Protein 6PIR (pdb70)

Foldseek 3Di:
DVVCVLLLVLLLQLLVQLLVLLVDDPVVVVVLLVVLPDADDLVLLVQAPPSVLDDPVRSVSNVSSSRSSLSVSVVVDPPDDPVVVVSSVVSNCCCRNPPNHQLNPPADSVCRSVSSSVSSVVVSVVSVVVVD/DVVCVLLLVLLLQLLVQLLVLLVDDPVVVVVLLVVLDDDQDLVPLPLCVLAAPSVLDDPVRSVSNSSSSSSSLSVSVVVQPPHDPVVVVSSVVSSCCCRNPPNHQLRPPADSVCRSVSSSVSSVVVSVVSVVCPVVD/DVVCVLLLVLLLQLLVQLLVLLVDDPVVVVVLLVVLDDPPVLCVLAAVSVLDDPVRSVSNVSSSVSSLSVSVVVQPPHDPVRVVSSVVSNCCCRNVPNHQLRPPADSVRRSVSSSVSSVVSSVVSVVCPVVD

Secondary structure (DSSP, 8-state):
-GGGHHHHHHHHHHHHHHHHHTTS-HHHHHHHHHHH--------GGG-TTGGGS-HHHHHHHHHHHHHHHHHHHTTS-S--HHHHHHHHHHHHHIIIIIHHHHTTT--TT-HHHHHHHHHHHHHHHHHHHH-/-GGGHHHHHHHHHHHHHHHHHHTS-HHHHHHHHHHH--SSSTTS---GGGSTTGGGS-HHHHHHHHHHHHHHHHHHHTTS-S--HHHHHHHHHHHHIIIIIIHHHHTTT--TT-HHHHHHHHHHHHHHHHHHHGGG-/-GGGHHHHHHHHHHHHHHHHHHTS-HHHHHHHHHHH-----GGGGSTTGGGS-HHHHHHHHHHHHHHHHHHHTTS-S--HHHHHHHHHHHHIIIIIIHHHHTTT--TT-HHHHHHHHHHHHHHHHHHHGGG-

GO terms:
  GO:0005576 extracellular region (C, EXP)

Organism: Legionella pneumophila subsp. pneumophila (strain Philadelphia 1 / ATCC 33152 / DSM 7513) (NCBI:txid272624)

Radius of gyration: 23.27 Å; Cα contacts (8 Å, |Δi|>4): 433; chains: 3; bounding box: 74×50×56 Å

Nearest PDB structures (foldseek):
  6pir-assembly1_A  TM=1.008E+00  e=4.684E-18  Legionella pneumophila subsp. pneumophila str. Philadelphia 1
  6pir-assembly5_B-2  TM=9.959E-01  e=3.641E-16  Legionella pneumophila subsp. pneumophila str. Philadelphia 1
  6pir-assembly5_C  TM=9.993E-01  e=2.385E-15  Legionella pneumophila subsp. pneumophila str. Philadelphia 1
  6pir-assembly5_C  TM=1.008E+00  e=7.269E-17  Legionella pneumophila subsp. pneumophila str. Philadelphia 1
  6pir-assembly5_B-2  TM=9.997E-01  e=1.844E-16  Legionella pneumophila subsp. pneumophila str. Philadelphia 1

Structure (mmCIF, N/CA/C/O backbone):
data_6PIR
#
_entry.id   6PIR
#
_cell.length_a   199.550
_cell.length_b   42.050
_cell.length_c   46.270
_cell.angle_alpha   90.00
_cell.angle_beta   90.66
_cell.angle_gamma   90.00
#
_symmetry.space_group_name_H-M   'C 1 2 1'
#
loop_
_entity.id
_entity.type
_entity.pdbx_description
1 polymer MavE
2 non-polymer 'CITRIC ACID'
3 water water
#
loop_
_atom_site.group_PDB
_atom_site.id
_atom_site.type_symbol
_atom_site.label_atom_id
_atom_site.label_alt_id
_atom_site.label_comp_id
_atom_site.label_asym_id
_atom_site.label_entity_id
_atom_site.label_seq_id
_atom_site.pdbx_PDB_ins_code
_atom_site.Cartn_x
_atom_site.Cartn_y
_atom_site.Cartn_z
_atom_site.occupancy
_atom_site.B_iso_or_equiv
_atom_site.auth_seq_id
_atom_site.auth_comp_id
_atom_site.auth_asym_id
_atom_site.auth_atom_id
_atom_site.pdbx_PDB_model_num
ATOM 1 N N . SER A 1 1 ? -11.187 24.011 48.441 1.00 54.39 36 SER A N 1
ATOM 2 C CA . SER A 1 1 ? -11.349 22.794 47.674 1.00 53.29 36 SER A CA 1
ATOM 3 C C . SER A 1 1 ? -11.126 23.171 46.228 1.00 56.33 36 SER A C 1
ATOM 4 O O . SER A 1 1 ? -10.386 22.513 45.515 1.00 56.81 36 SER A O 1
ATOM 7 N N . ASN A 1 2 ? -11.770 24.250 45.780 1.00 62.02 37 ASN A N 1
ATOM 8 C CA . ASN A 1 2 ? -11.471 24.715 44.427 1.00 51.31 37 ASN A CA 1
ATOM 9 C C . ASN A 1 2 ? -10.091 25.356 44.338 1.00 58.44 37 ASN A C 1
ATOM 10 O O . ASN A 1 2 ? -9.540 25.440 43.235 1.00 49.82 37 ASN A O 1
ATOM 15 N N . ALA A 1 3 ? -9.495 25.767 45.463 1.00 52.13 38 ALA A N 1
ATOM 16 C CA . ALA A 1 3 ? -8.107 26.222 45.427 1.00 53.00 38 ALA A CA 1
ATOM 17 C C . ALA A 1 3 ? -7.159 25.128 44.924 1.00 49.23 38 ALA A C 1
ATOM 18 O O . ALA A 1 3 ? -6.086 25.435 44.392 1.00 48.54 38 ALA A O 1
ATOM 20 N N . THR A 1 4 ? -7.515 23.848 45.100 1.00 47.95 39 THR A N 1
ATOM 21 C CA . THR A 1 4 ? -6.663 22.758 44.620 1.00 50.51 39 THR A CA 1
ATOM 22 C C . THR A 1 4 ? -7.067 22.222 43.254 1.00 48.08 39 THR A C 1
ATOM 23 O O . THR A 1 4 ? -6.365 21.356 42.706 1.00 44.88 39 THR A O 1
ATOM 27 N N . ARG A 1 5 ? -8.171 22.702 42.693 1.00 47.52 40 ARG A N 1
ATOM 28 C CA . ARG A 1 5 ? -8.693 22.096 41.478 1.00 46.37 40 ARG A CA 1
ATOM 29 C C . ARG A 1 5 ? -7.729 22.256 40.302 1.00 46.51 40 ARG A C 1
ATOM 30 O O . ARG A 1 5 ? -7.636 21.362 39.442 1.00 44.23 40 ARG A O 1
ATOM 35 N N . PHE A 1 6 ? -7.033 23.395 40.210 1.00 47.42 41 PHE A N 1
ATOM 36 C CA . PHE A 1 6 ? -6.080 23.515 39.103 1.00 42.11 41 PHE A CA 1
ATOM 37 C C . PHE A 1 6 ? -5.062 22.392 39.165 1.00 45.96 41 PHE A C 1
ATOM 38 O O . PHE A 1 6 ? -4.758 21.753 38.146 1.00 42.53 41 PHE A O 1
ATOM 46 N N . GLU A 1 7 ? -4.470 22.177 40.343 1.00 40.50 42 GLU A N 1
ATOM 47 C CA . GLU A 1 7 ? -3.433 21.166 40.393 1.00 39.32 42 GLU A CA 1
ATOM 48 C C . GLU A 1 7 ? -4.027 19.777 40.193 1.00 39.16 42 GLU A C 1
ATOM 49 O O . GLU A 1 7 ? -3.389 18.932 39.566 1.00 35.90 42 GLU A O 1
ATOM 55 N N . ARG A 1 8 ? -5.262 19.535 40.652 1.00 42.10 43 ARG A N 1
ATOM 56 C CA . ARG A 1 8 ? -5.860 18.215 40.443 1.00 42.71 43 ARG A CA 1
ATOM 57 C C . ARG A 1 8 ? -6.118 17.928 38.958 1.00 42.32 43 ARG A C 1
ATOM 58 O O . ARG A 1 8 ? -5.882 16.808 38.483 1.00 36.73 43 ARG A O 1
ATOM 66 N N . ASN A 1 9 ? -6.618 18.915 38.214 1.00 39.32 44 ASN A N 1
ATOM 67 C CA . ASN A 1 9 ? -6.826 18.723 36.782 1.00 42.13 44 ASN A CA 1
ATOM 68 C C . ASN A 1 9 ? -5.503 18.557 36.050 1.00 38.25 44 ASN A C 1
ATOM 69 O O . ASN A 1 9 ? -5.394 17.727 35.134 1.00 36.70 44 ASN A O 1
ATOM 74 N N . PHE A 1 10 ? -4.499 19.361 36.428 1.00 38.79 45 PHE A N 1
ATOM 75 C CA . PHE A 1 10 ? -3.177 19.234 35.839 1.00 37.83 45 PHE A CA 1
ATOM 76 C C . PHE A 1 10 ? -2.623 17.826 36.051 1.00 37.30 45 PHE A C 1
ATOM 77 O O . PHE A 1 10 ? -2.032 17.226 35.142 1.00 34.57 45 PHE A O 1
ATOM 85 N N . LEU A 1 11 ? -2.796 17.292 37.252 1.00 33.78 46 LEU A N 1
ATOM 86 C CA . LEU A 1 11 ? -2.348 15.941 37.543 1.00 31.77 46 LEU A CA 1
ATOM 87 C C . LEU A 1 11 ? -3.084 14.938 36.676 1.00 31.69 46 LEU A C 1
ATOM 88 O O . LEU A 1 11 ? -2.475 14.014 36.143 1.00 33.02 46 LEU A O 1
ATOM 93 N N . ILE A 1 12 ? -4.412 15.054 36.582 1.00 32.86 47 ILE A N 1
ATOM 94 C CA . ILE A 1 12 ? -5.175 14.078 35.799 1.00 31.88 47 ILE A CA 1
ATOM 95 C C . ILE A 1 12 ? -4.703 14.061 34.338 1.00 31.33 47 ILE A C 1
ATOM 96 O O . ILE A 1 12 ? -4.503 12.997 33.722 1.00 29.23 47 ILE A O 1
ATOM 101 N N . ASN A 1 13 ? -4.519 15.242 33.753 1.00 35.96 48 ASN A N 1
ATOM 102 C CA . ASN A 1 13 ? -4.102 15.280 32.341 1.00 32.49 48 ASN A CA 1
ATOM 103 C C . ASN A 1 13 ? -2.668 14.819 32.159 1.00 30.22 48 ASN A C 1
ATOM 104 O O . ASN A 1 13 ? -2.315 14.192 31.132 1.00 30.75 48 ASN A O 1
ATOM 109 N N . SER A 1 14 ? -1.815 15.156 33.126 1.00 29.63 49 SER A N 1
ATOM 110 C CA . SER A 1 14 ? -0.426 14.721 33.088 1.00 27.50 49 SER A CA 1
ATOM 111 C C . SER A 1 14 ? -0.322 13.204 33.195 1.00 28.59 49 SER A C 1
ATOM 112 O O . SER A 1 14 ? 0.455 12.573 32.467 1.00 27.11 49 SER A O 1
ATOM 115 N N . LEU A 1 15 ? -1.100 12.610 34.104 1.00 27.37 50 LEU A N 1
ATOM 116 C CA . LEU A 1 15 ? -1.139 11.170 34.234 1.00 28.90 50 LEU A CA 1
ATOM 117 C C . LEU A 1 15 ? -1.672 10.508 32.982 1.00 28.52 50 LEU A C 1
ATOM 118 O O . LEU A 1 15 ? -1.144 9.474 32.569 1.00 24.79 50 LEU A O 1
ATOM 123 N N A MET A 1 16 ? -2.683 11.100 32.343 0.64 30.00 51 MET A N 1
ATOM 124 N N B MET A 1 16 ? -2.697 11.099 32.338 0.36 29.92 51 MET A N 1
ATOM 125 C CA A MET A 1 16 ? -3.150 10.538 31.079 0.64 28.28 51 MET A CA 1
ATOM 126 C CA B MET A 1 16 ? -3.149 10.564 31.048 0.36 28.42 51 MET A CA 1
ATOM 127 C C A MET A 1 16 ? -2.025 10.489 30.043 0.64 27.80 51 MET A C 1
ATOM 128 C C B MET A 1 16 ? -1.999 10.484 30.060 0.36 27.69 51 MET A C 1
ATOM 129 O O A MET A 1 16 ? -1.813 9.459 29.386 0.64 26.46 51 MET A O 1
ATOM 130 O O B MET A 1 16 ? -1.769 9.442 29.433 0.36 26.65 51 MET A O 1
ATOM 139 N N . PHE A 1 17 ? -1.280 11.593 29.881 1.00 27.56 52 PHE A N 1
ATOM 140 C CA . PHE A 1 17 ? -0.185 11.569 28.916 1.00 24.76 52 PHE A CA 1
ATOM 141 C C . PHE A 1 17 ? 0.926 10.617 29.342 1.00 22.94 52 PHE A C 1
ATOM 142 O O . PHE A 1 17 ? 1.525 9.955 28.492 1.00 23.89 52 PHE A O 1
ATOM 150 N N . LEU A 1 18 ? 1.245 10.571 30.645 1.00 23.21 53 LEU A N 1
ATOM 151 C CA . LEU A 1 18 ? 2.231 9.621 31.153 1.00 22.58 53 LEU A CA 1
ATOM 152 C C . LEU A 1 18 ? 1.856 8.197 30.772 1.00 22.45 53 LEU A C 1
ATOM 153 O O . LEU A 1 18 ? 2.684 7.424 30.270 1.00 22.02 53 LEU A O 1
ATOM 158 N N . GLU A 1 19 ? 0.606 7.812 31.031 1.00 23.46 54 GLU A N 1
ATOM 159 C CA . GLU A 1 19 ? 0.174 6.450 30.719 1.00 22.63 54 GLU A CA 1
ATOM 160 C C . GLU A 1 19 ? 0.218 6.193 29.217 1.00 24.35 54 GLU A C 1
ATOM 161 O O . GLU A 1 19 ? 0.583 5.095 28.781 1.00 27.86 54 GLU A O 1
ATOM 167 N N . THR A 1 20 ? -0.199 7.182 28.420 1.00 24.03 55 THR A N 1
ATOM 168 C CA . THR A 1 20 ? -0.177 7.054 26.964 1.00 24.19 55 THR A CA 1
ATOM 169 C C . THR A 1 20 ? 1.253 6.826 26.455 1.00 22.22 55 THR A C 1
ATOM 170 O O . THR A 1 20 ? 1.521 5.886 25.689 1.00 23.60 55 THR A O 1
ATOM 174 N N . ILE A 1 21 ? 2.197 7.643 26.927 1.00 21.88 56 ILE A N 1
ATOM 175 C CA . ILE A 1 21 ? 3.588 7.522 26.505 1.00 24.77 56 ILE A CA 1
ATOM 176 C C . ILE A 1 21 ? 4.134 6.163 26.926 1.00 24.77 56 ILE A C 1
ATOM 177 O O . ILE A 1 21 ? 4.791 5.469 26.142 1.00 22.01 56 ILE A O 1
ATOM 182 N N . LEU A 1 22 ? 3.795 5.720 28.136 1.00 24.79 57 LEU A N 1
ATOM 183 C CA . LEU A 1 22 ? 4.258 4.412 28.585 1.00 27.84 57 LEU 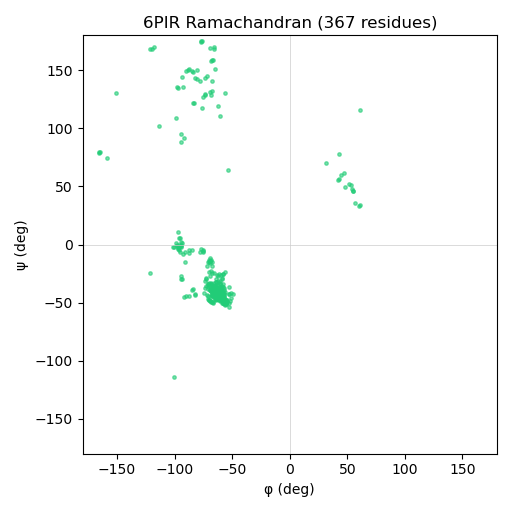A CA 1
ATOM 184 C C . LEU A 1 22 ? 3.496 3.254 27.939 1.00 29.28 57 LEU A C 1
ATOM 185 O O . LEU A 1 22 ? 3.825 2.094 28.187 1.00 32.60 57 LEU A O 1
ATOM 190 N N . SER A 1 23 ? 2.477 3.526 27.144 1.00 25.86 58 SER A N 1
ATOM 191 C CA . SER A 1 23 ? 1.703 2.461 26.527 1.00 25.85 58 SER A CA 1
ATOM 192 C C . SER A 1 23 ? 2.061 2.198 25.072 1.00 30.12 58 SER A C 1
ATOM 193 O O . SER A 1 23 ? 1.448 1.318 24.455 1.00 33.28 58 SER A O 1
ATOM 196 N N . VAL A 1 24 ? 2.988 2.955 24.487 1.00 27.12 59 VAL A N 1
ATOM 197 C CA . VAL A 1 24 ? 3.341 2.804 23.073 1.00 28.18 59 VAL A CA 1
ATOM 198 C C . VAL A 1 24 ? 4.826 2.482 22.951 1.00 29.55 59 VAL A C 1
ATOM 199 O O . VAL A 1 24 ? 5.602 2.613 23.904 1.00 28.84 59 VAL A O 1
ATOM 203 N N . ASP A 1 25 ? 5.224 2.086 21.743 1.00 32.24 60 ASP A N 1
ATOM 204 C CA . ASP A 1 25 ? 6.549 1.526 21.558 1.00 34.02 60 ASP A CA 1
ATOM 205 C C . ASP A 1 25 ? 7.617 2.614 21.537 1.00 30.76 60 ASP A C 1
ATOM 206 O O . ASP A 1 25 ? 7.336 3.823 21.526 1.00 27.45 60 ASP A O 1
ATOM 211 N N . LYS A 1 26 ? 8.865 2.152 21.488 1.00 32.53 61 LYS A N 1
ATOM 212 C CA . LYS A 1 26 ? 10.010 3.051 21.547 1.00 33.21 61 LYS A CA 1
ATOM 213 C C . LYS A 1 26 ? 9.981 4.076 20.424 1.00 30.11 61 LYS A C 1
ATOM 214 O O . LYS A 1 26 ? 10.275 5.247 20.652 1.00 30.17 61 LYS A O 1
ATOM 220 N N . LYS A 1 27 ? 9.640 3.661 19.196 1.00 30.06 62 LYS A N 1
ATOM 221 C CA . LYS A 1 27 ? 9.643 4.604 18.079 1.00 30.20 62 LYS A CA 1
ATOM 222 C C . LYS A 1 27 ? 8.654 5.739 18.308 1.00 28.61 62 LYS A C 1
ATOM 223 O O . LYS A 1 27 ? 8.960 6.913 18.034 1.00 26.66 62 LYS A O 1
ATOM 226 N N . LEU A 1 28 ? 7.457 5.413 18.815 1.00 29.37 63 LEU A N 1
ATOM 227 C CA . LEU A 1 28 ? 6.487 6.463 19.097 1.00 31.20 63 LEU A CA 1
ATOM 228 C C . LEU A 1 28 ? 6.931 7.328 20.270 1.00 25.97 63 LEU A C 1
ATOM 229 O O . LEU A 1 28 ? 6.787 8.551 20.215 1.00 27.33 63 LEU A O 1
ATOM 234 N N . ASP A 1 29 ? 7.509 6.722 21.303 1.00 25.26 64 ASP A N 1
ATOM 235 C CA . ASP A 1 29 ? 8.038 7.508 22.421 1.00 25.49 64 ASP A CA 1
ATOM 236 C C . ASP A 1 29 ? 9.091 8.486 21.927 1.00 27.66 64 ASP A C 1
ATOM 237 O O . ASP A 1 29 ? 9.104 9.649 22.338 1.00 28.81 64 ASP A O 1
ATOM 242 N N . ASP A 1 30 ? 9.983 8.035 21.031 1.00 25.20 65 ASP A N 1
ATOM 243 C CA . ASP A 1 30 ? 10.987 8.947 20.480 1.00 27.08 65 ASP A CA 1
ATOM 244 C C . ASP A 1 30 ? 10.332 10.035 19.644 1.00 25.42 65 ASP A C 1
ATOM 245 O O . ASP A 1 30 ? 10.792 11.179 19.644 1.00 23.61 65 ASP A O 1
ATOM 250 N N . ALA A 1 31 ? 9.264 9.694 18.900 1.00 25.43 66 ALA A N 1
ATOM 251 C CA . ALA A 1 31 ? 8.540 10.706 18.120 1.00 26.57 66 ALA A CA 1
ATOM 252 C C . ALA A 1 31 ? 7.885 11.752 19.026 1.00 22.04 66 ALA A C 1
ATOM 253 O O . ALA A 1 31 ? 7.900 12.958 18.722 1.00 24.19 66 ALA A O 1
ATOM 255 N N . ILE A 1 32 ? 7.297 11.295 20.134 1.00 21.67 67 ILE A N 1
ATOM 256 C CA . ILE A 1 32 ? 6.684 12.193 21.114 1.00 28.18 67 ILE A CA 1
ATOM 257 C C . ILE A 1 32 ? 7.740 13.106 21.712 1.00 26.05 67 ILE A C 1
ATOM 258 O O . ILE A 1 32 ? 7.551 14.325 21.819 1.00 23.68 67 ILE A O 1
ATOM 263 N N . HIS A 1 33 ? 8.879 12.522 22.097 1.00 24.43 68 HIS A N 1
ATOM 264 C CA . HIS A 1 33 ? 9.988 13.315 22.605 1.00 24.25 68 HIS A CA 1
ATOM 265 C C . HIS A 1 33 ? 10.406 14.376 21.595 1.00 24.41 68 HIS A C 1
ATOM 266 O O . HIS A 1 33 ? 10.613 15.549 21.944 1.00 26.84 68 HIS A O 1
ATOM 273 N N . HIS A 1 34 ? 10.566 13.966 20.333 1.00 24.27 69 HIS A N 1
ATOM 274 C CA . HIS A 1 34 ? 10.968 14.891 19.298 1.00 29.14 69 HIS A CA 1
ATOM 275 C C . HIS A 1 34 ? 9.988 16.046 19.200 1.00 31.41 69 HIS A C 1
ATOM 276 O O . HIS A 1 34 ? 10.396 17.206 19.038 1.00 30.23 69 HIS A O 1
ATOM 283 N N . PHE A 1 35 ? 8.692 15.745 19.344 1.00 24.85 70 PHE A N 1
ATOM 284 C CA . PHE A 1 35 ? 7.665 16.774 19.251 1.00 25.58 70 PHE A CA 1
ATOM 285 C C . PHE A 1 35 ? 7.757 17.765 20.404 1.00 28.88 70 PHE A C 1
ATOM 286 O O . PHE A 1 35 ? 7.506 18.960 20.217 1.00 28.35 70 PHE A O 1
ATOM 294 N N . THR A 1 36 ? 8.038 17.277 21.613 1.00 28.64 71 THR A N 1
ATOM 295 C CA . THR A 1 36 ? 8.145 18.185 22.748 1.00 32.60 71 THR A CA 1
ATOM 296 C C . THR A 1 36 ? 9.553 18.749 22.889 1.00 40.24 71 THR A C 1
ATOM 297 O O . THR A 1 36 ? 9.746 19.687 23.671 1.00 39.87 71 THR A O 1
ATOM 301 N N . GLN A 1 37 ? 10.501 18.243 22.094 1.00 45.74 72 GLN A N 1
ATOM 302 C CA . GLN A 1 37 ? 11.899 18.651 22.172 1.00 49.99 72 GLN A CA 1
ATOM 303 C C . GLN A 1 37 ? 12.015 20.153 21.987 1.00 57.33 72 GLN A C 1
ATOM 304 O O . GLN A 1 37 ? 11.417 20.725 21.071 1.00 57.62 72 GLN A O 1
ATOM 310 N N . GLY A 1 38 ? 12.745 20.790 22.900 1.00 63.56 73 GLY A N 1
ATOM 311 C CA . GLY A 1 38 ? 13.038 22.211 22.828 1.00 68.35 73 GLY A CA 1
ATOM 312 C C . GLY A 1 38 ? 11.839 23.139 22.861 1.00 72.53 73 GLY A C 1
ATOM 313 O O . GLY A 1 38 ? 11.806 24.145 22.148 1.00 75.75 73 GLY A O 1
ATOM 314 N N . ASN A 1 42 ? 15.037 23.463 26.675 1.00 56.76 77 ASN A N 1
ATOM 315 C CA . ASN A 1 42 ? 14.276 22.405 27.343 1.00 58.27 77 ASN A CA 1
ATOM 316 C C . ASN A 1 42 ? 14.368 22.554 28.866 1.00 64.36 77 ASN A C 1
ATOM 317 O O . ASN A 1 42 ? 15.464 22.723 29.411 1.00 63.22 77 ASN A O 1
ATOM 319 N N . PRO A 1 43 ? 13.214 22.512 29.541 1.00 67.54 78 PRO A N 1
ATOM 320 C CA . PRO A 1 43 ? 13.205 22.646 31.006 1.00 69.12 78 PRO A CA 1
ATOM 321 C C . PRO A 1 43 ? 13.916 21.487 31.700 1.00 69.02 78 PRO A C 1
ATOM 322 O O . PRO A 1 43 ? 13.968 20.362 31.197 1.00 67.75 78 PRO A O 1
ATOM 326 N N . ARG A 1 44 ? 14.475 21.785 32.874 1.00 69.06 79 ARG A N 1
ATOM 327 C CA . ARG A 1 44 ? 15.207 20.827 33.704 1.00 65.93 79 ARG A CA 1
ATOM 328 C C . ARG A 1 44 ? 14.378 20.628 34.968 1.00 62.75 79 ARG A C 1
ATOM 329 O O . ARG A 1 44 ? 14.374 21.486 35.852 1.00 67.56 79 ARG A O 1
ATOM 331 N N . TYR A 1 45 ? 13.658 19.512 35.040 1.00 56.32 80 TYR A N 1
ATOM 332 C CA . TYR A 1 45 ? 12.747 19.271 36.152 1.00 52.74 80 TYR A CA 1
ATOM 333 C C . TYR A 1 45 ? 13.353 18.496 37.317 1.00 50.49 80 TYR A C 1
ATOM 334 O O . TYR A 1 45 ? 12.686 18.370 38.356 1.00 50.29 80 TYR A O 1
ATOM 343 N N . GLN A 1 46 ? 14.571 17.959 37.178 1.00 45.60 81 GLN A N 1
ATOM 344 C CA . GLN A 1 46 ? 15.198 17.136 38.219 1.00 46.70 81 GLN A CA 1
ATOM 345 C C . GLN A 1 46 ? 14.296 15.967 38.631 1.00 45.75 81 GLN A C 1
ATOM 346 O O . GLN A 1 46 ? 14.076 15.714 39.810 1.00 43.88 81 GLN A O 1
ATOM 352 N N . ILE A 1 47 ? 13.759 15.249 37.645 1.00 47.37 82 ILE A N 1
ATOM 353 C CA . ILE A 1 47 ? 12.832 14.160 37.968 1.00 41.95 82 ILE A CA 1
ATOM 354 C C . ILE A 1 47 ? 13.578 12.976 38.572 1.00 41.81 82 ILE A C 1
ATOM 355 O O . ILE A 1 47 ? 13.089 12.339 39.517 1.00 41.28 82 ILE A O 1
ATOM 360 N N . ASN A 1 48 ? 14.806 12.712 38.090 1.00 44.15 83 ASN A N 1
ATOM 361 C CA . ASN A 1 48 ? 15.622 11.600 38.588 1.00 46.42 83 ASN A CA 1
ATOM 362 C C . ASN A 1 48 ? 15.705 11.569 40.111 1.00 47.69 83 ASN A C 1
ATOM 363 O O . ASN A 1 48 ? 15.571 10.505 40.733 1.00 50.05 83 ASN A O 1
ATOM 368 N N . SER A 1 49 ? 15.888 12.721 40.737 1.00 47.79 84 SER A N 1
ATOM 369 C CA . SER A 1 49 ? 16.086 12.700 42.185 1.00 44.10 84 SER A CA 1
ATOM 370 C C . SER A 1 49 ? 14.836 12.302 42.972 1.00 42.58 84 SER A C 1
ATOM 371 O O . SER A 1 49 ? 14.946 12.010 44.168 1.00 42.61 84 SER A O 1
ATOM 374 N N . ARG A 1 50 ? 13.663 12.296 42.351 1.00 38.43 85 ARG A N 1
ATOM 375 C CA . ARG A 1 50 ? 12.408 12.029 43.049 1.00 37.69 85 ARG A CA 1
ATOM 376 C C . ARG A 1 50 ? 11.934 10.580 42.910 1.00 34.57 85 ARG A C 1
ATOM 377 O O . ARG A 1 50 ? 10.884 10.215 43.446 1.00 31.80 85 ARG A O 1
ATOM 385 N N . ILE A 1 51 ? 12.674 9.746 42.188 1.00 33.51 86 ILE A N 1
ATOM 386 C CA . ILE A 1 51 ? 12.267 8.361 41.984 1.00 33.84 86 ILE A CA 1
ATOM 387 C C . ILE A 1 51 ? 12.482 7.550 43.250 1.00 32.12 86 ILE A C 1
ATOM 388 O O . ILE A 1 51 ? 13.571 7.556 43.832 1.00 38.05 86 ILE A O 1
ATOM 393 N N . THR A 1 52 ? 11.442 6.839 43.684 1.00 31.32 87 THR A N 1
ATOM 394 C CA . THR A 1 52 ? 11.541 5.981 44.854 1.00 33.29 87 THR A CA 1
ATOM 395 C C . THR A 1 52 ? 12.428 4.773 44.596 1.00 33.60 87 THR A C 1
ATOM 396 O O . THR A 1 52 ? 12.253 4.050 43.609 1.00 32.90 87 THR A O 1
ATOM 400 N N . ASN A 1 53 ? 13.356 4.545 45.520 1.00 35.46 88 ASN A N 1
ATOM 401 C CA . ASN A 1 53 ? 14.319 3.456 45.439 1.00 33.52 88 ASN A CA 1
ATOM 402 C C . ASN A 1 53 ? 15.041 3.501 44.103 1.00 28.65 88 ASN A C 1
ATOM 403 O O . ASN A 1 53 ? 15.133 2.511 43.386 1.00 30.48 88 ASN A O 1
ATOM 408 N N . ALA A 1 54 ? 15.555 4.687 43.792 1.00 34.58 89 ALA A N 1
ATOM 409 C CA . ALA A 1 54 ? 16.153 4.942 42.489 1.00 34.96 89 ALA A CA 1
ATOM 410 C C . ALA A 1 54 ? 17.373 4.059 42.217 1.00 34.27 89 ALA A C 1
ATOM 411 O O . ALA A 1 54 ? 17.689 3.792 41.055 1.00 33.02 89 ALA A O 1
ATOM 413 N N . ASP A 1 55 ? 18.081 3.616 43.261 1.00 36.04 90 ASP A N 1
ATOM 414 C CA . ASP A 1 55 ? 19.241 2.739 43.088 1.00 35.00 90 ASP A CA 1
ATOM 415 C C . ASP A 1 55 ? 18.866 1.343 42.633 1.00 32.35 90 ASP A C 1
ATOM 416 O O . ASP A 1 55 ? 19.752 0.603 42.171 1.00 29.53 90 ASP A O 1
ATOM 421 N N . ASP A 1 56 ? 17.589 0.987 42.710 1.00 28.98 91 ASP A N 1
ATOM 422 C CA . ASP A 1 56 ? 17.053 -0.257 42.178 1.00 28.14 91 ASP A CA 1
ATOM 423 C C . ASP A 1 56 ? 16.488 -0.101 40.773 1.00 26.61 91 ASP A C 1
ATOM 424 O O . ASP A 1 56 ? 15.986 -1.080 40.218 1.00 24.09 91 ASP A O 1
ATOM 429 N N . TRP A 1 57 ? 16.524 1.103 40.199 1.00 23.18 92 TRP A N 1
ATOM 430 C CA . TRP A 1 57 ? 16.052 1.350 38.843 1.00 21.65 92 TRP A CA 1
ATOM 431 C C . TRP A 1 57 ? 17.234 1.342 37.867 1.00 21.59 92 TRP A C 1
ATOM 432 O O . TRP A 1 57 ? 18.269 1.954 38.146 1.00 26.85 92 TRP A O 1
ATOM 443 N N . SER A 1 58 ? 17.068 0.680 36.725 1.00 23.49 93 SER A N 1
ATOM 444 C CA . SER A 1 58 ? 18.084 0.774 35.681 1.00 24.76 93 SER A CA 1
ATOM 445 C C . SER A 1 58 ? 18.103 2.178 35.081 1.00 27.27 93 SER A C 1
ATOM 446 O O . SER A 1 58 ? 17.129 2.920 35.157 1.00 24.21 93 SER A O 1
ATOM 449 N N . LYS A 1 59 ? 19.241 2.538 34.475 1.00 29.89 94 LYS A N 1
ATOM 450 C CA . LYS A 1 59 ? 19.346 3.834 33.806 1.00 28.48 94 LYS A CA 1
ATOM 451 C C . LYS A 1 59 ? 18.292 3.962 32.715 1.00 26.35 94 LYS A C 1
ATOM 452 O O . LYS A 1 59 ? 17.690 5.025 32.539 1.00 30.27 94 LYS A O 1
ATOM 458 N N . GLU A 1 60 ? 18.050 2.888 31.977 1.00 21.72 95 GLU A N 1
ATOM 459 C CA . GLU A 1 60 ? 17.091 2.955 30.881 1.00 27.02 95 GLU A CA 1
ATOM 460 C C . GLU A 1 60 ? 15.670 3.198 31.394 1.00 25.62 95 GLU A C 1
ATOM 461 O O . GLU A 1 60 ? 14.903 3.940 30.768 1.00 25.21 95 GLU A O 1
ATOM 467 N N . ASP A 1 61 ? 15.280 2.533 32.496 1.00 21.88 96 ASP A N 1
ATOM 468 C CA . ASP A 1 61 ? 13.958 2.762 33.079 1.00 21.14 96 ASP A CA 1
ATOM 469 C C . ASP A 1 61 ? 13.819 4.190 33.592 1.00 23.37 96 ASP A C 1
ATOM 470 O O . ASP A 1 61 ? 12.751 4.810 33.470 1.00 22.89 96 ASP A O 1
ATOM 475 N N . LYS A 1 62 ? 14.853 4.695 34.245 1.00 23.14 97 LYS A N 1
ATOM 476 C CA . LYS A 1 62 ? 14.828 6.086 34.679 1.00 28.13 97 LYS A CA 1
ATOM 477 C C . LYS A 1 62 ? 14.670 7.028 33.487 1.00 29.73 97 LYS A C 1
ATOM 478 O O . LYS A 1 62 ? 13.922 8.018 33.546 1.00 25.83 97 LYS A O 1
ATOM 484 N N . LEU A 1 63 ? 15.407 6.762 32.402 1.00 26.02 98 LEU A N 1
ATOM 485 C CA . LEU A 1 63 ? 15.329 7.637 31.237 1.00 23.73 98 LEU A CA 1
ATOM 486 C C . LEU A 1 63 ? 13.939 7.585 30.631 1.00 23.84 98 LEU A C 1
ATOM 487 O O . LEU A 1 63 ? 13.369 8.616 30.271 1.00 30.80 98 LEU A O 1
ATOM 489 N N . LYS A 1 64 ? 13.377 6.401 30.514 1.00 20.65 99 LYS A N 1
ATOM 490 C CA . LYS A 1 64 ? 12.028 6.287 29.979 1.00 28.04 99 LYS A CA 1
ATOM 491 C C . LYS A 1 64 ? 11.037 7.069 30.842 1.00 27.54 99 LYS A C 1
ATOM 492 O O . LYS A 1 64 ? 10.199 7.824 30.326 1.00 26.89 99 LYS A O 1
ATOM 498 N N . PHE A 1 65 ? 11.144 6.925 32.163 1.00 25.06 100 PHE A N 1
ATOM 499 C CA . PHE A 1 65 ? 10.189 7.570 33.059 1.00 23.96 100 PHE A CA 1
ATOM 500 C C . PHE A 1 65 ? 10.325 9.084 33.021 1.00 24.19 100 PHE A C 1
ATOM 501 O O . PHE A 1 65 ? 9.323 9.799 32.881 1.00 25.06 100 PHE A O 1
ATOM 509 N N . THR A 1 66 ? 11.560 9.594 33.151 1.00 23.05 101 THR A N 1
ATOM 510 C CA . THR A 1 66 ? 11.758 11.040 33.233 1.00 28.25 101 THR A CA 1
ATOM 511 C C . THR A 1 66 ? 11.391 11.696 31.915 1.00 27.17 101 THR A C 1
ATOM 512 O O . THR A 1 66 ? 10.790 12.780 31.899 1.00 29.04 101 THR A O 1
ATOM 516 N N . SER A 1 67 ? 11.761 11.065 30.799 1.00 25.83 102 SER A N 1
ATOM 517 C CA . SER A 1 67 ? 11.341 11.582 29.506 1.00 28.70 102 SER A CA 1
ATOM 518 C C . SER A 1 67 ? 9.838 11.670 29.434 1.00 25.47 102 SER A C 1
ATOM 519 O O . SER A 1 67 ? 9.301 12.700 28.998 1.00 25.40 102 SER A O 1
ATOM 522 N N . ALA A 1 68 ? 9.142 10.624 29.895 1.00 23.79 103 ALA A N 1
ATOM 523 C CA . ALA A 1 68 ? 7.689 10.629 29.778 1.00 24.21 103 ALA A CA 1
ATOM 524 C C . ALA A 1 68 ? 7.067 11.712 30.645 1.00 23.28 103 ALA A C 1
ATOM 525 O O . ALA A 1 68 ? 6.107 12.362 30.229 1.00 26.09 103 ALA A O 1
ATOM 527 N N . ILE A 1 69 ? 7.563 11.885 31.871 1.00 25.06 104 ILE A N 1
ATOM 528 C CA . ILE A 1 69 ? 7.045 12.941 32.741 1.00 25.25 104 ILE A CA 1
ATOM 529 C C . ILE A 1 69 ? 7.275 14.316 32.114 1.00 27.17 104 ILE A C 1
ATOM 530 O O . ILE A 1 69 ? 6.392 15.179 32.141 1.00 27.49 104 ILE A O 1
ATOM 535 N N . ALA A 1 70 ? 8.504 14.576 31.639 1.00 27.26 105 ALA A N 1
ATOM 536 C CA . ALA A 1 70 ? 8.802 15.883 31.057 1.00 29.56 105 ALA A CA 1
ATOM 537 C C . ALA A 1 70 ? 7.924 16.141 29.840 1.00 26.31 105 ALA A C 1
ATOM 538 O O . ALA A 1 70 ? 7.405 17.256 29.668 1.00 27.24 105 ALA A O 1
ATOM 540 N N . GLU A 1 71 ? 7.676 15.098 29.040 1.00 26.20 106 GLU A N 1
ATOM 541 C CA . GLU A 1 71 ? 6.822 15.233 27.865 1.00 27.88 106 GLU A CA 1
ATOM 542 C C . GLU A 1 71 ? 5.387 15.477 28.273 1.00 25.45 106 GLU A C 1
ATOM 543 O O . GLU A 1 71 ? 4.687 16.267 27.635 1.00 27.25 106 GLU A O 1
ATOM 549 N N . ALA A 1 72 ? 4.936 14.790 29.319 1.00 25.19 107 ALA A N 1
ATOM 550 C CA . ALA A 1 72 ? 3.588 14.980 29.819 1.00 25.65 107 ALA A CA 1
ATOM 551 C C . ALA A 1 72 ? 3.386 16.411 30.294 1.00 27.01 107 ALA A C 1
ATOM 552 O O . ALA A 1 72 ? 2.390 17.050 29.945 1.00 27.64 107 ALA A O 1
ATOM 554 N N . ILE A 1 73 ? 4.341 16.941 31.060 1.00 27.59 108 ILE A N 1
ATOM 555 C CA . ILE A 1 73 ? 4.239 18.325 31.541 1.00 32.98 108 ILE A CA 1
ATOM 556 C C . ILE A 1 73 ? 4.197 19.300 30.366 1.00 32.44 108 ILE A C 1
ATOM 557 O O . ILE A 1 73 ? 3.391 20.237 30.345 1.00 32.67 108 ILE A O 1
ATOM 562 N N . ALA A 1 74 ? 5.086 19.105 29.382 1.00 29.02 109 ALA A N 1
ATOM 563 C CA . ALA A 1 74 ? 5.095 19.933 28.183 1.00 32.28 109 ALA A CA 1
ATOM 564 C C . ALA A 1 74 ? 3.737 19.923 27.495 1.00 29.46 109 ALA A C 1
ATOM 565 O O . ALA A 1 74 ? 3.204 20.984 27.138 1.00 30.53 109 ALA A O 1
ATOM 567 N N . LEU A 1 75 ? 3.166 18.722 27.294 1.00 28.32 110 LEU A N 1
ATOM 568 C CA . LEU A 1 75 ? 1.919 18.596 26.551 1.00 28.22 110 LEU A CA 1
ATOM 569 C C . LEU A 1 75 ? 0.747 19.222 27.304 1.00 29.24 110 LEU A C 1
ATOM 570 O O . LEU A 1 75 ? -0.076 19.942 26.717 1.00 30.20 110 LEU A O 1
ATOM 575 N N . VAL A 1 76 ? 0.666 18.985 28.608 1.00 29.40 111 VAL A N 1
ATOM 576 C CA . VAL A 1 76 ? -0.394 19.635 29.373 1.00 30.55 111 VAL A CA 1
ATOM 577 C C . VAL A 1 76 ? -0.184 21.140 29.407 1.00 32.06 111 VAL A C 1
ATOM 578 O O . VAL A 1 76 ? -1.120 21.910 29.175 1.00 43.58 111 VAL A O 1
ATOM 582 N N . SER A 1 77 ? 1.045 21.589 29.661 1.00 32.32 112 SER A N 1
ATOM 583 C CA . SER A 1 77 ? 1.291 23.010 29.828 1.00 35.26 112 SER A CA 1
ATOM 584 C C . SER A 1 77 ? 1.014 23.784 28.550 1.00 38.76 112 SER A C 1
ATOM 585 O O . SER A 1 77 ? 0.612 24.945 28.616 1.00 41.44 112 SER A O 1
ATOM 588 N N . GLU A 1 78 ? 1.232 23.184 27.372 1.00 38.47 113 GLU A N 1
ATOM 589 C CA . GLU A 1 78 ? 1.019 23.990 26.173 1.00 42.31 113 GLU A CA 1
ATOM 590 C C . GLU A 1 78 ? -0.456 24.217 25.837 1.00 44.06 113 GLU A C 1
ATOM 591 O O . GLU A 1 78 ? -0.737 24.988 24.917 1.00 43.55 113 GLU A O 1
ATOM 597 N N . LYS A 1 79 ? -1.395 23.583 26.549 1.00 43.90 114 LYS A N 1
ATOM 598 C CA . LYS A 1 79 ? -2.815 23.864 26.345 1.00 45.97 114 LYS A CA 1
ATOM 599 C C . LYS A 1 79 ? -3.220 25.271 26.810 1.00 50.16 114 LYS A C 1
ATOM 600 O O . LYS A 1 79 ? -4.242 25.786 26.350 1.00 50.16 114 LYS A O 1
ATOM 606 N N . TYR A 1 80 ? -2.454 25.890 27.716 1.00 50.77 115 TYR A N 1
ATOM 607 C CA . TYR A 1 80 ? -2.766 27.200 28.304 1.00 48.61 115 TYR A CA 1
ATOM 608 C C . TYR A 1 80 ? -2.051 28.282 27.514 1.00 48.38 115 TYR A C 1
ATOM 609 O O . TYR A 1 80 ? -0.886 28.581 27.763 1.00 46.32 115 TYR A O 1
ATOM 618 N N . GLU A 1 81 ? -2.750 28.870 26.553 1.00 52.21 116 GLU A N 1
ATOM 619 C CA . GLU A 1 81 ? -2.182 29.941 25.742 1.00 57.24 116 GLU A CA 1
ATOM 620 C C . GLU A 1 81 ? -2.225 31.288 26.470 1.00 55.74 116 GLU A C 1
ATOM 621 O O . GLU A 1 81 ? -3.175 31.595 27.194 1.00 59.73 116 GLU A O 1
ATOM 627 N N . ASN A 1 82 ? -1.169 32.077 26.285 1.00 54.12 117 ASN A N 1
ATOM 628 C CA . ASN A 1 82 ? -1.028 33.405 26.880 1.00 53.61 117 ASN A CA 1
ATOM 629 C C . ASN A 1 82 ? -1.358 33.508 28.369 1.00 51.92 117 ASN A C 1
ATOM 630 O O . ASN A 1 82 ? -2.278 34.244 28.760 1.00 50.04 117 ASN A O 1
ATOM 635 N N . PRO A 1 83 ? -0.637 32.794 29.227 1.00 51.39 118 PRO A N 1
ATOM 636 C CA . PRO A 1 83 ? -1.011 32.743 30.648 1.00 51.75 118 PRO A CA 1
ATOM 637 C C . PRO A 1 83 ? -0.713 34.014 31.443 1.00 50.37 118 PRO A C 1
ATOM 638 O O . PRO A 1 83 ? 0.329 34.657 31.292 1.00 51.06 118 PRO A O 1
ATOM 642 N N . THR A 1 84 ? -1.624 34.323 32.363 1.00 53.72 119 THR A N 1
ATOM 643 C CA . THR A 1 84 ? -1.395 35.363 33.345 1.00 56.11 119 THR A CA 1
ATOM 644 C C . THR A 1 84 ? -0.261 34.942 34.277 1.00 53.69 119 THR A C 1
ATOM 645 O O . THR A 1 84 ? 0.144 33.777 34.303 1.00 51.20 119 THR A O 1
ATOM 649 N N . SER A 1 85 ? 0.241 35.889 35.082 1.00 55.16 120 SER A N 1
ATOM 650 C CA . SER A 1 85 ? 1.226 35.496 36.087 1.00 54.81 120 SER A CA 1
ATOM 651 C C . SER A 1 85 ? 0.629 34.454 37.011 1.00 54.21 120 SER A C 1
ATOM 652 O O . SER A 1 85 ? 1.308 33.509 37.426 1.00 52.27 120 SER A O 1
ATOM 655 N N . GLU A 1 86 ? -0.661 34.588 37.300 1.00 54.59 121 GLU A N 1
ATOM 656 C CA . GLU A 1 86 ? -1.324 33.644 38.188 1.00 53.83 121 GLU A CA 1
ATOM 657 C C . GLU A 1 86 ? -1.351 32.251 37.576 1.00 51.19 121 GLU A C 1
ATOM 658 O O . GLU A 1 86 ? -1.034 31.277 38.250 1.00 49.98 121 GLU A O 1
ATOM 664 N N . THR A 1 87 ? -1.641 32.148 36.277 1.00 52.84 122 THR A N 1
ATOM 665 C CA . THR A 1 87 ? -1.611 30.843 35.619 1.00 49.25 122 THR A CA 1
ATOM 666 C C . THR A 1 87 ? -0.202 30.267 35.557 1.00 46.51 122 THR A C 1
ATOM 667 O O . THR A 1 87 ? -0.019 29.073 35.789 1.00 44.84 122 THR A O 1
ATOM 671 N N . THR A 1 88 ? 0.807 31.080 35.228 1.00 47.26 123 THR A N 1
ATOM 672 C CA . THR A 1 88 ? 2.173 30.554 35.235 1.00 50.38 123 THR A CA 1
ATOM 673 C C . THR A 1 88 ? 2.585 30.079 36.636 1.00 46.10 123 THR A C 1
ATOM 674 O O . THR A 1 88 ? 3.235 29.039 36.778 1.00 44.51 123 THR A O 1
ATOM 678 N N . GLU A 1 89 ? 2.219 30.823 37.678 1.00 47.92 124 GLU A N 1
ATOM 679 C CA . GLU A 1 89 ? 2.502 30.379 39.042 1.00 48.04 124 GLU A CA 1
ATOM 680 C C . GLU A 1 89 ? 1.666 29.149 39.413 1.00 58.67 124 GLU A C 1
ATOM 681 O O . GLU A 1 89 ? 2.134 28.288 40.165 1.00 56.88 124 GLU A O 1
ATOM 687 N N . GLN A 1 90 ? 0.434 29.057 38.897 1.00 46.56 125 GLN A N 1
ATOM 688 C CA . GLN A 1 90 ? -0.416 27.889 39.100 1.00 45.30 125 GLN A CA 1
ATOM 689 C C . GLN A 1 90 ? 0.182 26.665 38.421 1.00 47.46 125 GLN A C 1
ATOM 690 O O . GLN A 1 90 ? 0.232 25.582 39.000 1.00 41.88 125 GLN A O 1
ATOM 696 N N . ILE A 1 91 ? 0.676 26.842 37.200 1.00 42.32 126 ILE A N 1
ATOM 697 C CA . ILE A 1 91 ? 1.345 25.761 36.515 1.00 40.30 126 ILE A CA 1
ATOM 698 C C . ILE A 1 91 ? 2.584 25.373 37.284 1.00 39.91 126 ILE A C 1
ATOM 699 O O . ILE A 1 91 ? 2.871 24.186 37.449 1.00 46.77 126 ILE A O 1
ATOM 704 N N . GLN A 1 92 ? 3.325 26.368 37.794 1.00 41.35 127 GLN A N 1
ATOM 705 C CA . GLN A 1 92 ? 4.555 26.081 38.519 1.00 43.14 127 GLN A CA 1
ATOM 706 C C . GLN A 1 92 ? 4.261 25.241 39.754 1.00 42.91 127 GLN A C 1
ATOM 707 O O . GLN A 1 92 ? 4.966 24.266 40.034 1.00 39.65 127 GLN A O 1
ATOM 709 N N . SER A 1 93 ? 3.213 25.602 40.493 1.00 46.78 128 SER A N 1
ATOM 710 C CA . SER A 1 93 ? 2.851 24.851 41.690 1.00 46.32 128 SER A CA 1
ATOM 711 C C . SER A 1 93 ? 2.280 23.479 41.363 1.00 43.64 128 SER A C 1
ATOM 712 O O . SER A 1 93 ? 2.601 22.517 42.047 1.00 43.41 128 SER A O 1
ATOM 715 N N . ALA A 1 94 ? 1.383 23.379 40.376 1.00 40.42 129 ALA A N 1
ATOM 716 C CA . ALA A 1 94 ? 0.836 22.088 39.981 1.00 39.09 129 ALA A CA 1
ATOM 717 C C . ALA A 1 94 ? 1.931 21.170 39.449 1.00 37.40 129 ALA A C 1
ATOM 718 O O . ALA A 1 94 ? 1.918 19.962 39.696 1.00 37.90 129 ALA A O 1
ATOM 720 N N . ARG A 1 95 ? 2.892 21.733 38.717 1.00 36.23 130 ARG A N 1
ATOM 721 C CA . ARG A 1 95 ? 4.025 20.963 38.248 1.00 34.85 130 ARG A CA 1
ATOM 722 C C . ARG A 1 95 ? 4.920 20.588 39.421 1.00 37.80 130 ARG A C 1
ATOM 723 O O . ARG A 1 95 ? 5.406 19.455 39.498 1.00 35.41 130 ARG A O 1
ATOM 731 N N . ASN A 1 96 ? 5.087 21.494 40.385 1.00 40.96 131 ASN A N 1
ATOM 732 C CA . ASN A 1 96 ? 5.859 21.163 41.573 1.00 40.31 131 ASN A CA 1
ATOM 733 C C . ASN A 1 96 ? 5.154 20.071 42.370 1.00 36.15 131 ASN A C 1
ATOM 734 O O . ASN A 1 96 ? 5.815 19.241 42.980 1.00 38.81 131 ASN A O 1
ATOM 739 N N . ILE A 1 97 ? 3.822 20.072 42.393 1.00 36.45 132 ILE A N 1
ATOM 740 C CA . ILE A 1 97 ? 3.103 19.004 43.099 1.00 35.96 132 ILE A CA 1
ATOM 741 C C . ILE A 1 97 ? 3.290 17.687 42.370 1.00 40.97 132 ILE A C 1
ATOM 742 O O . ILE A 1 97 ? 3.628 16.671 42.980 1.00 39.27 132 ILE A O 1
ATOM 747 N N . LEU A 1 98 ? 3.160 17.710 41.045 1.00 37.62 133 LEU A N 1
ATOM 748 C CA . LEU A 1 98 ? 3.447 16.516 40.258 1.00 31.59 133 LEU A CA 1
ATOM 749 C C . LEU A 1 98 ? 4.831 15.977 40.600 1.00 36.39 133 LEU A C 1
ATOM 750 O O . LEU A 1 98 ? 4.970 14.840 41.048 1.00 30.56 133 LEU A O 1
ATOM 755 N N . LEU A 1 99 ? 5.853 16.828 40.519 1.00 37.70 134 LEU A N 1
ATOM 756 C CA . LEU A 1 99 ? 7.228 16.376 40.705 1.00 33.43 134 LEU A CA 1
ATOM 757 C C . LEU A 1 99 ? 7.507 15.971 42.149 1.00 33.87 134 LEU A C 1
ATOM 758 O O . LEU A 1 99 ? 8.063 14.895 42.409 1.00 35.12 134 LEU A O 1
ATOM 763 N N . ASP A 1 100 ? 7.130 16.816 43.111 1.00 32.98 135 ASP A N 1
ATOM 764 C CA . ASP A 1 100 ? 7.559 16.632 44.481 1.00 36.67 135 ASP A CA 1
ATOM 765 C C . ASP A 1 100 ? 6.653 15.651 45.213 1.00 33.36 135 ASP A C 1
ATOM 766 O O . ASP A 1 100 ? 7.126 14.883 46.061 1.00 33.20 135 ASP A O 1
ATOM 771 N N . ASN A 1 101 ? 5.348 15.698 44.952 1.00 33.46 136 ASN A N 1
ATOM 772 C CA . ASN A 1 101 ? 4.434 14.799 45.637 1.00 33.33 136 ASN A CA 1
ATOM 773 C C . ASN A 1 101 ? 4.208 13.492 44.865 1.00 31.72 136 ASN A C 1
ATOM 774 O O . ASN A 1 101 ? 4.209 12.415 45.470 1.00 33.64 136 ASN A O 1
ATOM 779 N N . TYR A 1 102 ? 3.991 13.549 43.544 1.00 33.46 137 TYR A N 1
ATOM 780 C CA . TYR A 1 102 ? 3.474 12.379 42.853 1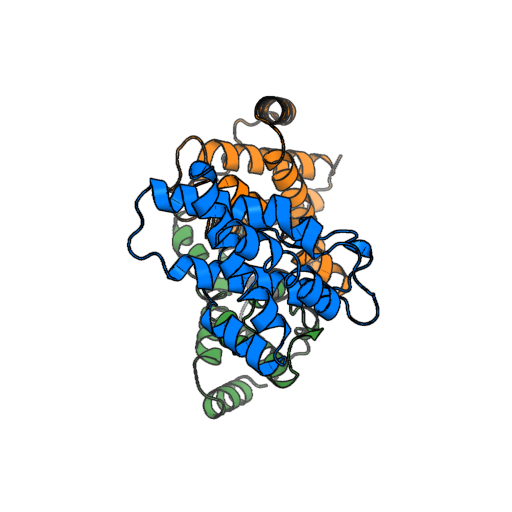.00 33.40 137 TYR A CA 1
ATOM 781 C C . TYR A 1 102 ? 4.541 11.496 42.243 1.00 31.39 137 TYR A C 1
ATOM 782 O O . TYR A 1 102 ? 4.323 10.292 42.158 1.00 29.07 137 TYR A O 1
ATOM 791 N N . VAL A 1 103 ? 5.692 12.035 41.824 1.00 32.46 138 VAL A N 1
ATOM 792 C CA . VAL A 1 103 ? 6.752 11.168 41.299 1.00 30.23 138 VAL A CA 1
ATOM 793 C C . VAL A 1 103 ? 7.165 10.120 42.315 1.00 27.03 138 VAL A C 1
ATOM 794 O O . VAL A 1 103 ? 7.291 8.944 41.931 1.00 26.18 138 VAL A O 1
ATOM 798 N N . PRO A 1 104 ? 7.331 10.431 43.620 1.00 28.64 139 PRO A N 1
ATOM 799 C CA . PRO A 1 104 ? 7.586 9.349 44.594 1.00 30.68 139 PRO A CA 1
ATOM 800 C C . PRO A 1 104 ? 6.470 8.322 44.667 1.00 27.42 139 PRO A C 1
ATOM 801 O O . PRO A 1 104 ? 6.732 7.122 44.812 1.00 31.25 139 PRO A O 1
ATOM 805 N N . LEU A 1 105 ? 5.221 8.769 44.535 1.00 33.37 140 LEU A N 1
ATOM 806 C CA . LEU A 1 105 ? 4.102 7.834 44.557 1.00 34.58 140 LEU A CA 1
ATOM 807 C C . LEU A 1 105 ? 4.106 6.957 43.320 1.00 26.27 140 LEU A C 1
ATOM 808 O O . LEU A 1 105 ? 3.971 5.734 43.407 1.00 27.10 140 LEU A O 1
ATOM 813 N N . LEU A 1 106 ? 4.229 7.580 42.158 1.00 25.88 141 LEU A N 1
ATOM 814 C CA . LEU A 1 106 ? 4.174 6.851 40.897 1.00 26.97 141 LEU A CA 1
ATOM 815 C C . LEU A 1 106 ? 5.298 5.833 40.773 1.00 28.21 141 LEU A C 1
ATOM 816 O O . LEU A 1 106 ? 5.110 4.783 40.144 1.00 28.89 141 LEU A O 1
ATOM 821 N N . THR A 1 107 ? 6.468 6.110 41.362 1.00 24.38 142 THR A N 1
ATOM 822 C CA . THR A 1 107 ? 7.638 5.242 41.221 1.00 26.80 142 THR A CA 1
ATOM 823 C C . THR A 1 107 ? 7.788 4.254 42.374 1.00 30.07 142 THR A C 1
ATOM 824 O O . THR A 1 107 ? 8.763 3.492 42.413 1.00 26.23 142 THR A O 1
ATOM 828 N N . ALA A 1 108 ? 6.822 4.208 43.284 1.00 28.82 143 ALA A N 1
ATOM 829 C CA . ALA A 1 108 ? 6.862 3.306 44.423 1.00 27.08 143 ALA A CA 1
ATOM 830 C C . ALA A 1 108 ? 6.250 1.962 44.050 1.00 25.43 143 ALA A C 1
ATOM 831 O O . ALA A 1 108 ? 5.359 1.895 43.203 1.00 30.26 143 ALA A O 1
ATOM 833 N N . ASN A 1 109 ? 6.725 0.890 44.715 1.00 28.73 144 ASN A N 1
ATOM 834 C CA . ASN A 1 109 ? 6.150 -0.463 44.623 1.00 29.31 144 ASN A CA 1
ATOM 835 C C . ASN A 1 109 ? 6.105 -0.982 43.195 1.00 26.90 144 ASN A C 1
ATOM 836 O O . ASN A 1 109 ? 5.144 -1.647 42.800 1.00 27.61 144 ASN A O 1
ATOM 841 N N . THR A 1 110 ? 7.108 -0.646 42.394 1.00 26.67 145 THR A N 1
ATOM 842 C CA . THR A 1 110 ? 7.097 -1.128 41.021 1.00 26.27 145 THR A CA 1
ATOM 843 C C . THR A 1 110 ? 7.695 -2.523 40.931 1.00 25.19 145 THR A C 1
ATOM 844 O O . THR A 1 110 ? 8.562 -2.929 41.720 1.00 25.45 145 THR A O 1
ATOM 848 N N . ASP A 1 111 ? 7.199 -3.274 39.973 1.00 24.43 146 ASP A N 1
ATOM 849 C CA . ASP A 1 111 ? 7.665 -4.629 39.780 1.00 24.73 146 ASP A CA 1
ATOM 850 C C . ASP A 1 111 ? 8.930 -4.618 38.926 1.00 25.81 146 ASP A C 1
ATOM 851 O O . ASP A 1 111 ? 8.901 -4.092 37.807 1.00 23.39 146 ASP A O 1
ATOM 856 N N . PRO A 1 112 ? 10.051 -5.151 39.424 1.00 26.77 147 PRO A N 1
ATOM 857 C CA . PRO A 1 112 ? 11.322 -5.095 38.675 1.00 29.41 147 PRO A CA 1
ATOM 858 C C . PRO A 1 112 ? 11.249 -5.727 37.309 1.00 26.90 147 PRO A C 1
ATOM 859 O O . PRO A 1 112 ? 12.003 -5.347 36.402 1.00 29.91 147 PRO A O 1
ATOM 863 N N . GLU A 1 113 ? 10.338 -6.675 37.114 1.00 26.80 148 GLU A N 1
ATOM 864 C CA . GLU A 1 113 ? 10.187 -7.297 35.809 1.00 24.94 148 GLU A CA 1
ATOM 865 C C . GLU A 1 113 ? 9.816 -6.284 34.737 1.00 26.61 148 GLU A C 1
ATOM 866 O O . GLU A 1 113 ? 10.175 -6.453 33.564 1.00 25.43 148 GLU A O 1
ATOM 872 N N . ASN A 1 114 ? 9.086 -5.249 35.111 1.00 25.76 149 ASN A N 1
ATOM 873 C CA . ASN A 1 114 ? 8.626 -4.241 34.168 1.00 24.46 149 ASN A CA 1
ATOM 874 C C . ASN A 1 114 ? 8.144 -3.033 34.947 1.00 21.93 149 ASN A C 1
ATOM 875 O O . ASN A 1 114 ? 6.939 -2.852 35.144 1.00 20.77 149 ASN A O 1
ATOM 880 N N . ARG A 1 115 ? 9.089 -2.211 35.399 1.00 22.61 150 ARG A N 1
ATOM 881 C CA . ARG A 1 115 ? 8.755 -1.107 36.293 1.00 22.71 150 ARG A CA 1
ATOM 882 C C . ARG A 1 115 ? 7.837 -0.090 35.640 1.00 22.45 150 ARG A C 1
ATOM 883 O O . ARG A 1 115 ? 7.011 0.531 36.321 1.00 22.72 150 ARG A O 1
ATOM 891 N N . LEU A 1 116 ? 7.994 0.135 34.334 1.00 24.25 151 LEU A N 1
ATOM 892 C CA . LEU A 1 116 ? 7.166 1.137 33.682 1.00 22.97 151 LEU A CA 1
ATOM 893 C C . LEU A 1 116 ? 5.738 0.653 33.525 1.00 22.20 151 LEU A C 1
ATOM 894 O O . LEU A 1 116 ? 4.808 1.472 33.564 1.00 23.13 151 LEU A O 1
ATOM 899 N N . LYS A 1 117 ? 5.537 -0.665 33.397 1.00 23.00 152 LYS A N 1
ATOM 900 C CA . LYS A 1 117 ? 4.173 -1.181 33.442 1.00 21.76 152 LYS A CA 1
ATOM 901 C C . LYS A 1 117 ? 3.557 -0.874 34.805 1.00 20.81 152 LYS A C 1
ATOM 902 O O . LYS A 1 117 ? 2.379 -0.474 34.906 1.00 23.30 152 LYS A O 1
ATOM 908 N N . SER A 1 118 ? 4.353 -1.009 35.870 1.00 22.66 153 SER A N 1
ATOM 909 C CA . SER A 1 118 ? 3.833 -0.677 37.207 1.00 23.97 153 SER A CA 1
ATOM 910 C C . SER A 1 118 ? 3.522 0.796 37.329 1.00 25.38 153 SER A C 1
ATOM 911 O O . SER A 1 118 ? 2.523 1.169 37.953 1.00 29.57 153 SER A O 1
ATOM 914 N N . VAL A 1 119 ? 4.391 1.656 36.781 1.00 22.35 154 VAL A N 1
ATOM 915 C CA . VAL A 1 119 ? 4.130 3.088 36.806 1.00 24.02 154 VAL A CA 1
ATOM 916 C C . VAL A 1 119 ? 2.825 3.377 36.097 1.00 22.90 154 VAL A C 1
ATOM 917 O O . VAL A 1 119 ? 1.988 4.129 36.591 1.00 24.22 154 VAL A O 1
ATOM 921 N N . ARG A 1 120 ? 2.648 2.790 34.913 1.00 24.71 155 ARG A N 1
ATOM 922 C CA . ARG A 1 120 ? 1.414 2.935 34.164 1.00 28.50 155 ARG A CA 1
ATOM 923 C C . ARG A 1 120 ? 0.213 2.605 35.042 1.00 30.36 155 ARG A C 1
ATOM 924 O O . ARG A 1 120 ? -0.762 3.361 35.077 1.00 31.45 155 ARG A O 1
ATOM 932 N N . GLU A 1 121 ? 0.284 1.487 35.785 1.00 29.37 156 GLU A N 1
ATOM 933 C CA . GLU A 1 121 ? -0.873 1.058 36.575 1.00 29.77 156 GLU A CA 1
ATOM 934 C C . GLU A 1 121 ? -1.073 1.925 37.819 1.00 29.67 156 GLU A C 1
ATOM 935 O O . GLU A 1 121 ? -2.210 2.286 38.149 1.00 33.61 156 GLU A O 1
ATOM 941 N N . ASN A 1 122 ? 0.014 2.283 38.515 1.00 30.75 157 ASN A N 1
ATOM 942 C CA . ASN A 1 122 ? -0.065 3.262 39.596 1.00 30.36 157 ASN A CA 1
ATOM 943 C C . ASN A 1 122 ? -0.767 4.523 39.099 1.00 29.63 157 ASN A C 1
ATOM 944 O O . ASN A 1 122 ? -1.720 5.015 39.714 1.00 30.91 157 ASN A O 1
ATOM 949 N N . SER A 1 123 ? -0.334 5.021 37.934 1.00 28.65 158 SER A N 1
ATOM 950 C CA . SER A 1 123 ? -0.887 6.236 37.362 1.00 27.54 158 SER A CA 1
ATOM 951 C C . SER A 1 123 ? -2.370 6.079 37.068 1.00 30.40 158 SER A C 1
ATOM 952 O O . SER A 1 123 ? -3.171 6.960 37.392 1.00 30.78 158 SER A O 1
ATOM 955 N N A SER A 1 124 ? -2.757 4.966 36.440 0.65 30.18 159 SER A N 1
ATOM 956 N N B SER A 1 124 ? -2.750 4.965 36.440 0.35 30.33 159 SER A N 1
ATOM 957 C CA A SER A 1 124 ? -4.168 4.776 36.110 0.65 31.34 159 SER A CA 1
ATOM 958 C CA B SER A 1 124 ? -4.154 4.741 36.111 0.35 31.48 159 SER A CA 1
ATOM 959 C C A SER A 1 124 ? -5.040 4.807 37.359 0.65 32.97 159 SER A C 1
ATOM 960 C C B SER A 1 124 ? -5.033 4.795 37.355 0.35 32.82 159 SER A C 1
ATOM 961 O O A SER A 1 124 ? -6.115 5.420 37.349 0.65 32.91 159 SER A O 1
ATOM 962 O O B SER A 1 124 ? -6.094 5.430 37.345 0.35 33.37 159 SER A O 1
ATOM 967 N N . GLN A 1 125 ? -4.596 4.150 38.443 1.00 32.84 160 GLN A N 1
ATOM 968 C CA . GLN A 1 125 ? -5.385 4.135 39.689 1.00 34.12 160 GLN A CA 1
ATOM 969 C C . GLN A 1 125 ? -5.486 5.526 40.305 1.00 32.15 160 GLN A C 1
ATOM 970 O O . GLN A 1 125 ? -6.576 5.969 40.705 1.00 33.66 160 GLN A O 1
ATOM 976 N N . ILE A 1 126 ? -4.353 6.235 40.390 1.00 29.00 161 ILE A N 1
ATOM 977 C CA . ILE A 1 126 ? -4.343 7.585 40.960 1.00 30.68 161 ILE A CA 1
ATOM 978 C C . ILE A 1 126 ? -5.257 8.518 40.161 1.00 32.00 161 ILE A C 1
ATOM 979 O O . ILE A 1 126 ? -6.028 9.311 40.730 1.00 31.10 161 ILE A O 1
ATOM 984 N N . ARG A 1 127 ? -5.178 8.436 38.821 1.00 28.95 162 ARG A N 1
ATOM 985 C CA A ARG A 1 127 ? -5.998 9.274 37.948 0.49 30.56 162 ARG A CA 1
ATOM 986 C CA B ARG A 1 127 ? -5.999 9.280 37.959 0.51 30.51 162 ARG A CA 1
ATOM 987 C C . ARG A 1 127 ? -7.477 8.933 38.099 1.00 33.15 162 ARG A C 1
ATOM 988 O O . ARG A 1 127 ? -8.326 9.832 38.172 1.00 34.23 162 ARG A O 1
ATOM 1003 N N . LYS A 1 128 ? -7.809 7.638 38.165 1.00 33.43 163 LYS A N 1
ATOM 1004 C CA . LYS A 1 128 ? -9.204 7.265 38.348 1.00 35.26 163 LYS A CA 1
ATOM 1005 C C . LYS A 1 128 ? -9.765 7.818 39.660 1.00 35.29 163 LYS A C 1
ATOM 1006 O O . LYS A 1 128 ? -10.909 8.280 39.698 1.00 37.43 163 LYS A O 1
ATOM 1009 N N . GLU A 1 129 ? -8.970 7.782 40.740 1.00 33.05 164 GLU A N 1
ATOM 1010 C CA . GLU A 1 129 ? -9.429 8.279 42.036 1.00 37.62 164 GLU A CA 1
ATOM 1011 C C . GLU A 1 129 ? -9.684 9.778 41.983 1.00 38.28 164 GLU A C 1
ATOM 1012 O O . GLU A 1 129 ? -10.729 10.265 42.454 1.00 44.14 164 GLU A O 1
ATOM 1018 N N . LEU A 1 130 ? -8.731 10.528 41.414 1.00 35.50 165 LEU A N 1
ATOM 1019 C CA . LEU A 1 130 ? -8.912 11.972 41.322 1.00 39.37 165 LEU A CA 1
ATOM 1020 C C . LEU A 1 130 ? -10.109 12.313 40.455 1.00 42.01 165 LEU A C 1
ATOM 1021 O O . LEU A 1 130 ? -10.909 13.190 40.812 1.00 47.46 165 LEU A O 1
ATOM 1026 N N . ILE A 1 131 ? -10.273 11.606 39.334 1.00 36.73 166 ILE A N 1
ATOM 1027 C CA . ILE A 1 131 ? -11.390 11.890 38.445 1.00 38.58 166 ILE A CA 1
ATOM 1028 C C . ILE A 1 131 ? -12.701 11.626 39.157 1.00 41.71 166 ILE A C 1
ATOM 1029 O O . ILE A 1 131 ? -13.648 12.420 39.058 1.00 43.27 166 ILE A O 1
ATOM 1034 N N . ALA A 1 132 ? -12.770 10.509 39.894 1.00 40.80 167 ALA A N 1
ATOM 1035 C CA . ALA A 1 132 ? -13.963 10.177 40.660 1.00 44.29 167 ALA A CA 1
ATOM 10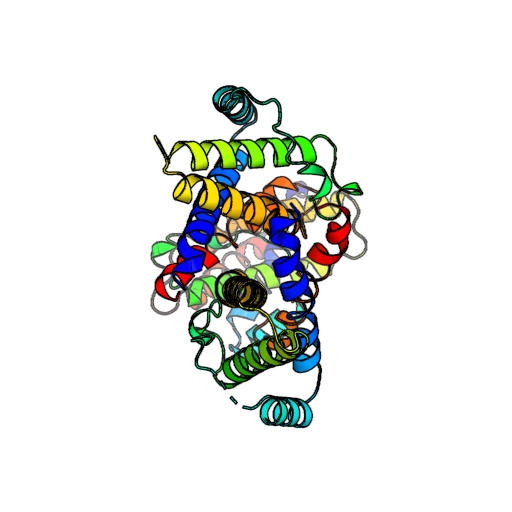36 C C . ALA A 1 132 ? -14.322 11.292 41.633 1.00 49.14 167 ALA A C 1
ATOM 1037 O O . ALA A 1 132 ? -15.502 11.600 41.820 1.00 54.45 167 ALA A O 1
ATOM 1039 N N . LYS A 1 133 ? -13.325 11.943 42.234 1.00 47.50 168 LYS A N 1
ATOM 1040 C CA . LYS A 1 133 ? -13.692 13.001 43.175 1.00 47.18 168 LYS A CA 1
ATOM 1041 C C . LYS A 1 133 ? -13.811 14.379 42.523 1.00 51.42 168 LYS A C 1
ATOM 1042 O O . LYS A 1 133 ? -14.217 15.335 43.195 1.00 55.74 168 LYS A O 1
ATOM 1044 N N . LEU A 1 134 ? -13.460 14.518 41.245 1.00 48.83 169 LEU A N 1
ATOM 1045 C CA . LEU A 1 134 ? -13.807 15.755 40.543 1.00 55.11 169 LEU A CA 1
ATOM 1046 C C . LEU A 1 134 ? -15.233 15.704 40.038 1.00 64.55 169 LEU A C 1
ATOM 1047 O O . LEU A 1 134 ? -15.972 16.689 40.143 1.00 69.52 169 LEU A O 1
ATOM 1052 N N . LYS A 1 135 ? -15.620 14.569 39.467 1.00 65.28 170 LYS A N 1
ATOM 1053 C CA . LYS A 1 135 ? -16.982 14.381 39.009 1.00 70.46 170 LYS A CA 1
ATOM 1054 C C . LYS A 1 135 ? -17.903 14.234 40.219 1.00 72.73 170 LYS A C 1
ATOM 1055 O O . LYS A 1 135 ? -18.788 13.383 40.242 1.00 73.48 170 LYS A O 1
ATOM 1059 N N . SER B 1 1 ? 43.156 12.187 26.528 1.00 29.19 36 SER B N 1
ATOM 1060 C CA . SER B 1 1 ? 44.607 12.394 26.676 1.00 30.81 36 SER B CA 1
ATOM 1061 C C . SER B 1 1 ? 44.931 12.711 28.117 1.00 27.82 36 SER B C 1
ATOM 1062 O O . SER B 1 1 ? 44.232 13.487 28.725 1.00 23.23 36 SER B O 1
ATOM 1065 N N . ASN B 1 2 ? 46.039 12.196 28.648 1.00 28.69 37 ASN B N 1
ATOM 1066 C CA . ASN B 1 2 ? 46.380 12.579 30.009 1.00 29.74 37 ASN B CA 1
ATOM 1067 C C . ASN B 1 2 ? 46.828 14.034 30.099 1.00 28.20 37 ASN B C 1
ATOM 1068 O O . ASN B 1 2 ? 46.789 14.626 31.192 1.00 25.66 37 ASN B O 1
ATOM 1073 N N . ALA B 1 3 ? 47.154 14.653 28.967 1.00 25.48 38 ALA B N 1
ATOM 1074 C CA . ALA B 1 3 ? 47.489 16.073 28.966 1.00 28.21 38 ALA B CA 1
ATOM 1075 C C . ALA B 1 3 ? 46.376 16.965 29.505 1.00 23.65 38 ALA B C 1
ATOM 1076 O O . ALA B 1 3 ? 46.664 18.055 30.008 1.00 23.95 38 ALA B O 1
ATOM 1078 N N . THR B 1 4 ? 45.112 16.566 29.372 1.00 21.58 39 THR B N 1
ATOM 1079 C CA . THR B 1 4 ? 43.979 17.354 29.858 1.00 18.55 39 THR B CA 1
ATOM 1080 C C . THR B 1 4 ? 43.510 16.917 31.237 1.00 19.82 39 THR B C 1
ATOM 1081 O O . THR B 1 4 ? 42.548 17.505 31.757 1.00 20.11 39 THR B O 1
ATOM 1085 N N . ARG B 1 5 ? 44.128 15.873 31.802 1.00 18.03 40 ARG B N 1
ATOM 1086 C CA . ARG B 1 5 ? 43.573 15.278 33.028 1.00 18.58 40 ARG B CA 1
ATOM 1087 C C . ARG B 1 5 ? 43.592 16.275 34.181 1.00 23.05 40 ARG B C 1
ATOM 1088 O O . ARG B 1 5 ? 42.608 16.395 34.920 1.00 21.32 40 ARG B O 1
ATOM 1096 N N . PHE B 1 6 ? 44.677 17.027 34.329 1.00 21.50 41 PHE B N 1
ATOM 1097 C CA . PHE B 1 6 ? 44.705 18.001 35.413 1.00 22.17 41 PHE B CA 1
ATOM 1098 C C . PHE B 1 6 ? 43.529 18.963 35.297 1.00 20.20 41 PHE B C 1
ATOM 1099 O O . PHE B 1 6 ? 42.749 19.120 36.262 1.00 20.28 41 PHE B O 1
ATOM 1107 N N . GLU B 1 7 ? 43.328 19.568 34.105 1.00 18.94 42 GLU B N 1
ATOM 1108 C CA . GLU B 1 7 ? 42.268 20.569 34.028 1.00 21.59 42 GLU B CA 1
ATOM 1109 C C . GLU B 1 7 ? 40.905 19.911 34.166 1.00 17.36 42 GLU B C 1
ATOM 1110 O O . GLU B 1 7 ? 40.019 20.474 34.812 1.00 20.14 42 GLU B O 1
ATOM 1116 N N . ARG B 1 8 ? 40.736 18.673 33.655 1.00 16.71 43 ARG B N 1
ATOM 1117 C CA . ARG B 1 8 ? 39.432 18.047 33.841 1.00 15.95 43 ARG B CA 1
ATOM 1118 C C . ARG B 1 8 ? 39.171 17.798 35.323 1.00 17.39 43 ARG B C 1
ATOM 1119 O O . ARG B 1 8 ? 38.054 18.045 35.803 1.00 17.76 43 ARG B O 1
ATOM 1127 N N . ASN B 1 9 ? 40.198 17.363 36.069 1.00 16.11 44 ASN B N 1
ATOM 1128 C CA . ASN B 1 9 ? 39.999 17.140 37.516 1.00 16.47 44 ASN B CA 1
ATOM 1129 C C . ASN B 1 9 ? 39.697 18.453 38.199 1.00 19.26 44 ASN B C 1
ATOM 1130 O O . ASN B 1 9 ? 38.815 18.534 39.084 1.00 20.13 44 ASN B O 1
ATOM 1135 N N . PHE B 1 10 ? 40.436 19.497 37.808 1.00 18.31 45 PHE B N 1
ATOM 1136 C CA . PHE B 1 10 ? 40.218 20.805 38.395 1.00 19.77 45 PHE B CA 1
ATOM 1137 C C . PHE B 1 10 ? 38.787 21.247 38.158 1.00 19.32 45 PHE B C 1
ATOM 1138 O O . PHE B 1 10 ? 38.113 21.730 39.095 1.00 16.51 45 PHE B O 1
ATOM 1146 N N . LEU B 1 11 ? 38.273 21.009 36.931 1.00 18.51 46 LEU B N 1
ATOM 1147 C CA . LEU B 1 11 ? 36.889 21.379 36.626 1.00 14.50 46 LEU B CA 1
ATOM 1148 C C . LEU B 1 11 ? 35.924 20.590 37.491 1.00 19.38 46 LEU B C 1
ATOM 1149 O O . LEU B 1 11 ? 35.006 21.173 38.102 1.00 18.06 46 LEU B O 1
ATOM 1154 N N . ILE B 1 12 ? 36.140 19.261 37.577 1.00 18.16 47 ILE B N 1
ATOM 1155 C CA . ILE B 1 12 ? 35.213 18.420 38.322 1.00 15.72 47 ILE B CA 1
ATOM 1156 C C . ILE B 1 12 ? 35.159 18.918 39.765 1.00 17.56 47 ILE B C 1
ATOM 1157 O O . ILE B 1 12 ? 34.080 18.997 40.384 1.00 21.66 47 ILE B O 1
ATOM 1162 N N . ASN B 1 13 ? 36.322 19.262 40.324 1.00 16.43 48 ASN B N 1
ATOM 1163 C CA . ASN B 1 13 ? 36.345 19.672 41.734 1.00 16.95 48 ASN B CA 1
ATOM 1164 C C . ASN B 1 13 ? 35.762 21.065 41.917 1.00 20.45 48 ASN B C 1
ATOM 1165 O O . ASN B 1 13 ? 35.031 21.336 42.908 1.00 20.29 48 ASN B O 1
ATOM 1170 N N . SER B 1 14 ? 36.044 21.949 40.954 1.00 18.30 49 SER B N 1
ATOM 1171 C CA . SER B 1 14 ? 35.545 23.305 41.044 1.00 18.02 49 SER B CA 1
ATOM 1172 C C . SER B 1 14 ? 34.036 23.277 40.980 1.00 18.31 49 SER B C 1
ATOM 1173 O O . SER B 1 14 ? 33.360 23.914 41.785 1.00 18.55 49 SER B O 1
ATOM 1176 N N . LEU B 1 15 ? 33.504 22.538 40.005 1.00 17.27 50 LEU B N 1
ATOM 1177 C CA . LEU B 1 15 ? 32.066 22.415 39.865 1.00 17.61 50 LEU B CA 1
ATOM 1178 C C . LEU B 1 15 ? 31.442 21.802 41.112 1.00 20.54 50 LEU B C 1
ATOM 1179 O O . LEU B 1 15 ? 30.364 22.242 41.530 1.00 19.21 50 LEU B O 1
ATOM 1184 N N . MET B 1 16 ? 32.117 20.810 41.733 1.00 19.34 51 MET B N 1
ATOM 1185 C CA . MET B 1 16 ? 31.611 20.248 43.005 1.00 20.33 51 MET B CA 1
ATOM 1186 C C . MET B 1 16 ? 31.424 21.344 44.052 1.00 21.51 51 MET B C 1
ATOM 1187 O O . MET B 1 16 ? 30.346 21.474 44.659 1.00 22.35 51 MET B O 1
ATOM 1192 N N . PHE B 1 17 ? 32.460 22.162 44.271 1.00 19.94 52 PHE B N 1
ATOM 1193 C CA . PHE B 1 17 ? 32.316 23.219 45.264 1.00 20.81 52 PHE B CA 1
ATOM 1194 C C . PHE B 1 17 ? 31.289 24.245 44.827 1.00 22.08 52 PHE B C 1
ATOM 1195 O O . PHE B 1 17 ? 30.484 24.712 45.651 1.00 20.09 52 PHE B O 1
ATOM 1203 N N . LEU B 1 18 ? 31.255 24.572 43.526 1.00 19.36 53 LEU B N 1
ATOM 1204 C CA . LEU B 1 18 ? 30.243 25.508 43.051 1.00 17.71 53 LEU B CA 1
ATOM 1205 C C . LEU B 1 18 ? 28.856 25.013 43.427 1.00 18.72 53 LEU B C 1
ATOM 1206 O O . LEU B 1 18 ? 28.070 25.767 44.015 1.00 22.62 53 LEU B O 1
ATOM 1211 N N . GLU B 1 19 ? 28.563 23.717 43.160 1.00 17.22 54 GLU B N 1
ATOM 1212 C CA . GLU B 1 19 ? 27.225 23.213 43.436 1.00 16.38 54 GLU B CA 1
ATOM 1213 C C . GLU B 1 19 ? 26.949 23.261 44.921 1.00 20.31 54 GLU B C 1
ATOM 1214 O O . GLU B 1 19 ? 25.865 23.678 45.355 1.00 24.71 54 GLU B O 1
ATOM 1220 N N . THR B 1 20 ? 27.968 22.909 45.702 1.00 19.58 55 THR B N 1
ATOM 1221 C CA . THR B 1 20 ? 27.847 22.899 47.149 1.00 18.07 55 THR B CA 1
ATOM 1222 C C . THR B 1 20 ? 27.520 24.292 47.653 1.00 19.89 55 THR B C 1
ATOM 1223 O O . THR B 1 20 ? 26.560 24.497 48.423 1.00 22.88 55 THR B O 1
ATOM 1227 N N . ILE B 1 21 ? 28.274 25.275 47.180 1.00 19.70 56 ILE B N 1
ATOM 1228 C CA . ILE B 1 21 ? 28.048 26.630 47.633 1.00 22.85 56 ILE B CA 1
ATOM 1229 C C . ILE B 1 21 ? 26.662 27.077 47.216 1.00 24.46 56 ILE B C 1
ATOM 1230 O O . ILE B 1 21 ? 25.922 27.685 48.007 1.00 22.25 56 ILE B O 1
ATOM 1235 N N . LEU B 1 22 ? 26.248 26.694 46.012 1.00 23.33 57 LEU B N 1
ATOM 1236 C CA . LEU B 1 22 ? 24.930 27.117 45.574 1.00 25.34 57 LEU B CA 1
ATOM 1237 C C . LEU B 1 22 ? 23.813 26.310 46.213 1.00 27.40 57 LEU B C 1
ATOM 1238 O O . LEU B 1 22 ? 22.642 26.589 45.944 1.00 32.89 57 LEU B O 1
ATOM 1243 N N . SER B 1 23 ? 24.126 25.292 47.016 1.00 23.21 58 SER B N 1
ATOM 1244 C CA . SER B 1 23 ? 23.096 24.452 47.600 1.00 22.44 58 SER B CA 1
ATOM 1245 C C . SER B 1 23 ? 22.822 24.811 49.040 1.00 23.95 58 SER B C 1
ATOM 1246 O O . SER B 1 23 ? 21.965 24.183 49.662 1.00 29.04 58 SER B O 1
ATOM 1249 N N . VAL B 1 24 ? 23.541 25.781 49.600 1.00 23.40 59 VAL B N 1
ATOM 1250 C CA . VAL B 1 24 ? 23.373 26.088 51.022 1.00 22.52 59 VAL B CA 1
ATOM 1251 C C . VAL B 1 24 ? 22.924 27.529 51.174 1.00 26.04 59 VAL B C 1
ATOM 1252 O O . VAL B 1 24 ? 22.958 28.324 50.227 1.00 30.12 59 VAL B O 1
ATOM 1256 N N . ASP B 1 25 ? 22.507 27.866 52.395 1.00 29.36 60 ASP B N 1
ATOM 1257 C CA . ASP B 1 25 ? 21.843 29.139 52.595 1.00 31.58 60 ASP B CA 1
ATOM 1258 C C . ASP B 1 25 ? 22.842 30.285 52.604 1.00 33.23 60 ASP B C 1
ATOM 1259 O O . ASP B 1 25 ? 24.065 30.105 52.521 1.00 32.64 60 ASP B O 1
ATOM 1264 N N . LYS B 1 26 ? 22.281 31.493 52.690 1.00 35.21 61 LYS B N 1
ATOM 1265 C CA . LYS B 1 26 ? 23.082 32.704 52.610 1.00 34.58 61 LYS B CA 1
ATOM 1266 C C . LYS B 1 26 ? 24.103 32.777 53.736 1.00 35.17 61 LYS B C 1
ATOM 1267 O O . LYS B 1 26 ? 25.238 33.213 53.521 1.00 36.24 61 LYS B O 1
ATOM 1270 N N . LYS B 1 27 ? 23.719 32.379 54.947 1.00 33.45 62 LYS B N 1
ATOM 1271 C CA . LYS B 1 27 ? 24.656 32.471 56.063 1.00 35.64 62 LYS B CA 1
ATOM 1272 C C . LYS B 1 27 ? 25.904 31.628 55.797 1.00 31.27 62 LYS B C 1
ATOM 1273 O O . LYS B 1 27 ? 27.039 32.095 55.984 1.00 30.78 62 LYS B O 1
ATOM 1275 N N . LEU B 1 28 ? 25.713 30.392 55.325 1.00 27.63 63 LEU B N 1
ATOM 1276 C CA . LEU B 1 28 ? 26.863 29.541 55.033 1.00 25.23 63 LEU B CA 1
ATOM 1277 C C . LEU B 1 28 ? 27.648 30.069 53.849 1.00 27.03 63 LEU B C 1
ATOM 1278 O O . LEU B 1 28 ? 28.883 30.009 53.853 1.00 27.94 63 LEU B O 1
ATOM 1283 N N . ASP B 1 29 ? 26.960 30.603 52.831 1.00 25.97 64 ASP B N 1
ATOM 1284 C CA . ASP B 1 29 ? 27.674 31.195 51.703 1.00 27.64 64 ASP B CA 1
ATOM 1285 C C . ASP B 1 29 ? 28.556 32.353 52.147 1.00 27.42 64 ASP B C 1
ATOM 1286 O O . ASP B 1 29 ? 29.710 32.449 51.731 1.00 30.70 64 ASP B O 1
ATOM 1291 N N . ASP B 1 30 ? 28.043 33.236 53.004 1.00 29.48 65 ASP B N 1
ATOM 1292 C CA . ASP B 1 30 ? 28.846 34.356 53.485 1.00 29.03 65 ASP B CA 1
ATOM 1293 C C . ASP B 1 30 ? 30.007 33.880 54.342 1.00 28.22 65 ASP B C 1
ATOM 1294 O O . ASP B 1 30 ? 31.112 34.439 54.271 1.00 30.54 65 ASP B O 1
ATOM 1299 N N . ALA B 1 31 ? 29.781 32.838 55.151 1.00 27.30 66 ALA B N 1
ATOM 1300 C CA . ALA B 1 31 ? 30.866 32.269 55.938 1.00 29.52 66 ALA B CA 1
ATOM 1301 C C . ALA B 1 31 ? 31.963 31.707 55.039 1.00 25.94 66 ALA B C 1
ATOM 1302 O O . ALA B 1 31 ? 33.159 31.891 55.320 1.00 27.77 66 ALA B O 1
ATOM 1304 N N . ILE B 1 32 ? 31.575 30.977 53.997 1.00 23.28 67 ILE B N 1
ATOM 1305 C CA . ILE B 1 32 ? 32.534 30.452 53.024 1.00 22.85 67 ILE B CA 1
ATOM 1306 C C . ILE B 1 32 ? 33.289 31.597 52.343 1.00 23.23 67 ILE B C 1
ATOM 1307 O O . ILE B 1 32 ? 34.526 31.560 52.207 1.00 25.43 67 ILE B O 1
ATOM 1312 N N . HIS B 1 33 ? 32.568 32.648 51.941 1.00 25.18 68 HIS B N 1
ATOM 1313 C CA . HIS B 1 33 ? 33.223 33.815 51.367 1.00 27.99 68 HIS B CA 1
ATOM 1314 C C . HIS B 1 33 ? 34.315 34.338 52.282 1.00 28.65 68 HIS B C 1
ATOM 1315 O O . HIS B 1 33 ? 35.458 34.511 51.850 1.00 31.95 68 HIS B O 1
ATOM 1322 N N . HIS B 1 34 ? 33.997 34.551 53.571 1.00 29.42 69 HIS B N 1
ATOM 1323 C CA . HIS B 1 34 ? 34.999 35.042 54.517 1.00 31.81 69 HIS B CA 1
ATOM 1324 C C . HIS B 1 34 ? 36.161 34.058 54.686 1.00 32.16 69 HIS B C 1
ATOM 1325 O O . HIS B 1 34 ? 37.319 34.473 54.789 1.00 33.29 69 HIS B O 1
ATOM 1327 N N . PHE B 1 35 ? 35.879 32.752 54.711 1.00 30.87 70 PHE B N 1
ATOM 1328 C CA . PHE B 1 35 ? 36.949 31.775 54.904 1.00 25.89 70 PHE B CA 1
ATOM 1329 C C . PHE B 1 35 ? 37.931 31.784 53.740 1.00 25.23 70 PHE B C 1
ATOM 1330 O O . PHE B 1 35 ? 39.145 31.690 53.951 1.00 28.45 70 PHE B O 1
ATOM 1338 N N . THR B 1 36 ? 37.428 31.933 52.528 1.00 23.63 71 THR B N 1
ATOM 1339 C CA . THR B 1 36 ? 38.302 31.877 51.355 1.00 36.67 71 THR B CA 1
ATOM 1340 C C . THR B 1 36 ? 38.962 33.208 51.037 1.00 40.74 71 THR B C 1
ATOM 1341 O O . THR B 1 36 ? 39.729 33.282 50.066 1.00 40.29 71 THR B O 1
ATOM 1345 N N . GLN B 1 37 ? 38.621 34.265 51.759 1.00 43.87 72 GLN B N 1
ATOM 1346 C CA . GLN B 1 37 ? 39.282 35.539 51.547 1.00 54.61 72 GLN B CA 1
ATOM 1347 C C . GLN B 1 37 ? 40.759 35.399 51.870 1.00 64.06 72 GLN B C 1
ATOM 1348 O O . GLN B 1 37 ? 41.127 35.064 53.002 1.00 64.60 72 GLN B O 1
ATOM 1354 N N . GLY B 1 38 ? 41.602 35.644 50.871 1.00 71.16 73 GLY B N 1
ATOM 1355 C CA . GLY B 1 38 ? 43.028 35.443 51.031 1.00 77.14 73 GLY B CA 1
ATOM 1356 C C . GLY B 1 38 ? 43.801 36.716 51.290 1.00 81.95 73 GLY B C 1
ATOM 1357 O O . GLY B 1 38 ? 43.646 37.349 52.339 1.00 83.93 73 GLY B O 1
ATOM 1358 N N . GLN B 1 39 ? 44.661 37.085 50.339 1.00 83.72 74 GLN B N 1
ATOM 1359 C CA . GLN B 1 39 ? 45.442 38.310 50.408 1.00 85.93 74 GLN B CA 1
ATOM 1360 C C . GLN B 1 39 ? 45.181 39.239 49.233 1.00 87.83 74 GLN B C 1
ATOM 1361 O O . GLN B 1 39 ? 45.391 40.453 49.367 1.00 87.37 74 GLN B O 1
ATOM 1367 N N . TYR B 1 40 ? 44.725 38.706 48.099 1.00 89.92 75 TYR B N 1
ATOM 1368 C CA . TYR B 1 40 ? 44.281 39.494 46.960 1.00 93.52 75 TYR B CA 1
ATOM 1369 C C . TYR B 1 40 ? 42.775 39.712 47.042 1.00 97.49 75 TYR B C 1
ATOM 1370 O O . TYR B 1 40 ? 42.023 38.836 47.482 1.00 96.48 75 TYR B O 1
ATOM 1372 N N . GLU B 1 41 ? 42.342 40.896 46.612 1.00 101.63 76 GLU B N 1
ATOM 1373 C CA . GLU B 1 41 ? 40.961 41.345 46.769 1.00 105.09 76 GLU B CA 1
ATOM 1374 C C . GLU B 1 41 ? 40.214 41.105 45.461 1.00 106.31 76 GLU B C 1
ATOM 1375 O O . GLU B 1 41 ? 40.442 41.816 44.476 1.00 107.19 76 GLU B O 1
ATOM 1381 N N . ASN B 1 42 ? 39.311 40.121 45.464 1.00 105.84 77 ASN B N 1
ATOM 1382 C CA . ASN B 1 42 ? 38.552 39.689 44.291 1.00 104.82 77 ASN B CA 1
ATOM 1383 C C . ASN B 1 42 ? 39.499 39.576 43.096 1.00 105.88 77 ASN B C 1
ATOM 1384 O O . ASN B 1 42 ? 39.291 40.244 42.067 1.00 106.52 77 ASN B O 1
ATOM 1386 N N . PRO B 1 43 ? 40.540 38.712 43.175 1.00 104.12 78 PRO B N 1
ATOM 1387 C CA . PRO B 1 43 ? 41.760 38.896 42.369 1.00 101.71 78 PRO B CA 1
ATOM 1388 C C . PRO B 1 43 ? 41.528 39.049 40.873 1.00 94.85 78 PRO B C 1
ATOM 1389 O O . PRO B 1 43 ? 41.996 38.233 40.073 1.00 95.95 78 PRO B O 1
ATOM 1393 N N . ARG B 1 44 ? 40.845 40.137 40.509 1.00 87.82 79 ARG B N 1
ATOM 1394 C CA . ARG B 1 44 ? 40.468 40.510 39.150 1.00 79.56 79 ARG B CA 1
ATOM 1395 C C . ARG B 1 44 ? 40.220 39.311 38.250 1.00 69.63 79 ARG B C 1
ATOM 1396 O O . ARG B 1 44 ? 40.973 39.086 37.294 1.00 69.96 79 ARG B O 1
ATOM 1398 N N . TYR B 1 45 ? 39.133 38.574 38.497 1.00 60.06 80 TYR B N 1
ATOM 1399 C CA . TYR B 1 45 ? 38.805 37.492 37.583 1.00 51.98 80 TYR B CA 1
ATOM 1400 C C . TYR B 1 45 ? 37.889 37.978 36.476 1.00 48.06 80 TYR B C 1
ATOM 1401 O O . TYR B 1 45 ? 37.771 37.302 35.442 1.00 44.44 80 TYR B O 1
ATOM 1410 N N . GLN B 1 46 ? 37.289 39.161 36.660 1.00 43.03 81 GLN B N 1
ATOM 1411 C CA . GLN B 1 46 ? 36.335 39.731 35.717 1.00 38.24 81 GLN B CA 1
ATOM 1412 C C . GLN B 1 46 ? 35.291 38.686 35.326 1.00 32.05 81 GLN B C 1
ATOM 1413 O O . GLN B 1 46 ? 35.044 38.422 34.144 1.00 30.95 81 GLN B O 1
ATOM 1415 N N . ILE B 1 47 ? 34.718 38.028 36.344 1.00 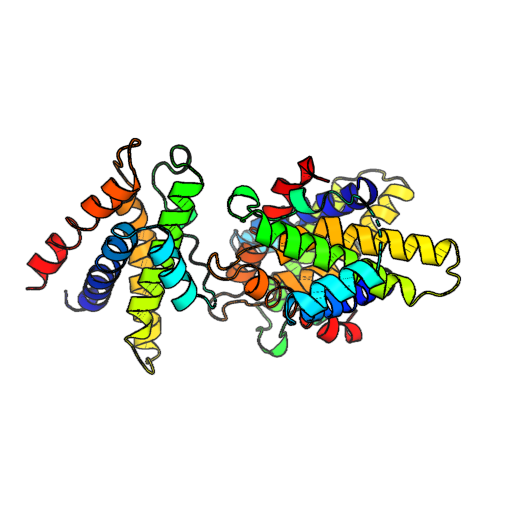24.37 82 ILE B N 1
ATOM 1416 C CA . ILE B 1 47 ? 33.759 36.955 36.092 1.00 23.52 82 ILE B CA 1
ATOM 1417 C C . ILE B 1 47 ? 32.462 37.530 35.558 1.00 26.30 82 ILE B C 1
ATOM 1418 O O . ILE B 1 47 ? 31.778 36.878 34.758 1.00 25.81 82 ILE B O 1
ATOM 1423 N N . ASN B 1 48 ? 32.082 38.740 36.016 1.00 27.26 83 ASN B N 1
ATOM 1424 C CA . ASN B 1 48 ? 30.868 39.384 35.519 1.00 29.31 83 ASN B CA 1
ATOM 1425 C C . ASN B 1 48 ? 30.874 39.451 33.997 1.00 31.65 83 ASN B C 1
ATOM 1426 O O . ASN B 1 48 ? 29.840 39.253 33.347 1.00 31.96 83 ASN B O 1
ATOM 1431 N N . SER B 1 49 ? 32.021 39.795 33.413 1.00 31.89 84 SER B N 1
ATOM 1432 C CA . SER B 1 49 ? 32.098 39.953 31.965 1.00 33.14 84 SER B CA 1
ATOM 1433 C C . SER B 1 49 ? 31.968 38.625 31.229 1.00 31.21 84 SER B C 1
ATOM 1434 O O . SER B 1 49 ? 31.734 38.636 30.022 1.00 33.95 84 SER B O 1
ATOM 1437 N N . ARG B 1 50 ? 32.086 37.493 31.921 1.00 25.70 85 ARG B N 1
ATOM 1438 C CA . ARG B 1 50 ? 31.958 36.200 31.274 1.00 22.08 85 ARG B CA 1
ATOM 1439 C C . ARG B 1 50 ? 30.571 35.585 31.400 1.00 20.01 85 ARG B C 1
ATOM 1440 O O . ARG B 1 50 ? 30.324 34.517 30.823 1.00 18.98 85 ARG B O 1
ATOM 1448 N N . ILE B 1 51 ? 29.647 36.228 32.123 1.00 21.10 86 ILE B N 1
ATOM 1449 C CA . ILE B 1 51 ? 28.319 35.665 32.322 1.00 19.92 86 ILE B CA 1
ATOM 1450 C C . ILE B 1 51 ? 27.514 35.781 31.036 1.00 22.97 86 ILE B C 1
ATOM 1451 O O . ILE B 1 51 ? 27.427 36.856 30.434 1.00 23.61 86 ILE B O 1
ATOM 1456 N N . THR B 1 52 ? 26.924 34.673 30.599 1.00 21.78 87 THR B N 1
ATOM 1457 C CA . THR B 1 52 ? 26.078 34.699 29.421 1.00 22.16 87 THR B CA 1
ATOM 1458 C C . THR B 1 52 ? 24.796 35.500 29.659 1.00 25.67 87 THR B C 1
ATOM 1459 O O . THR B 1 52 ? 24.131 35.350 30.709 1.00 20.95 87 THR B O 1
ATOM 1463 N N . ASN B 1 53 ? 24.502 36.388 28.700 1.00 29.12 88 ASN B N 1
ATOM 1464 C CA . ASN B 1 53 ? 23.355 37.296 28.740 1.00 32.54 88 ASN B CA 1
ATOM 1465 C C . ASN B 1 53 ? 23.321 38.068 30.058 1.00 30.06 88 ASN B C 1
ATOM 1466 O O . ASN B 1 53 ? 22.312 38.108 30.767 1.00 28.79 88 ASN B O 1
ATOM 1471 N N . ALA B 1 54 ? 24.456 38.694 30.391 1.00 27.76 89 ALA B N 1
ATOM 1472 C CA . ALA B 1 54 ? 24.597 39.306 31.711 1.00 23.94 89 ALA B CA 1
ATOM 1473 C C . ALA B 1 54 ? 23.606 40.443 31.940 1.00 26.78 89 ALA B C 1
ATOM 1474 O O . ALA B 1 54 ? 23.267 40.734 33.099 1.00 29.10 89 ALA B O 1
ATOM 1476 N N . ASP B 1 55 ? 23.139 41.108 30.874 1.00 25.15 90 ASP B N 1
ATOM 1477 C CA . ASP B 1 55 ? 22.163 42.187 31.074 1.00 30.64 90 ASP B CA 1
ATOM 1478 C C . ASP B 1 55 ? 20.823 41.678 31.555 1.00 27.38 90 ASP B C 1
ATOM 1479 O O . ASP B 1 55 ? 19.964 42.493 31.921 1.00 24.24 90 ASP B O 1
ATOM 1484 N N . ASP B 1 56 ? 20.598 40.372 31.472 1.00 23.61 91 ASP B N 1
ATOM 1485 C CA . ASP B 1 56 ? 19.374 39.786 31.987 1.00 27.47 91 ASP B CA 1
ATOM 1486 C C . ASP B 1 56 ? 19.539 39.274 33.400 1.00 22.72 91 ASP B C 1
ATOM 1487 O O . ASP B 1 56 ? 18.584 38.702 33.943 1.00 25.47 91 ASP B O 1
ATOM 1492 N N . TRP B 1 57 ? 20.738 39.389 33.984 1.00 18.95 92 TRP B N 1
ATOM 1493 C CA . TRP B 1 57 ? 20.980 38.924 35.352 1.00 18.85 92 TRP B CA 1
ATOM 1494 C C . TRP B 1 57 ? 20.877 40.088 36.326 1.00 22.18 92 TRP B C 1
ATOM 1495 O O . TRP B 1 57 ? 21.469 41.149 36.106 1.00 24.22 92 TRP B O 1
ATOM 1506 N N . SER B 1 58 ? 20.182 39.878 37.443 1.00 21.10 93 SER B N 1
ATOM 1507 C CA . SER B 1 58 ? 20.210 40.904 38.460 1.00 19.97 93 SER B CA 1
ATOM 1508 C C . SER B 1 58 ? 21.603 41.018 39.082 1.00 17.91 93 SER B C 1
ATOM 1509 O O . SER B 1 58 ? 22.401 40.082 39.079 1.00 23.54 93 SER B O 1
ATOM 1512 N N . LYS B 1 59 ? 21.855 42.165 39.685 1.00 21.70 94 LYS B N 1
ATOM 1513 C CA . LYS B 1 59 ? 23.100 42.355 40.418 1.00 25.80 94 LYS B CA 1
ATOM 1514 C C . LYS B 1 59 ? 23.285 41.308 41.502 1.00 26.54 94 LYS B C 1
ATOM 1515 O O . LYS B 1 59 ? 24.398 40.801 41.697 1.00 26.74 94 LYS B O 1
ATOM 1518 N N A GLU B 1 60 ? 22.215 40.989 42.243 0.57 26.08 95 GLU B N 1
ATOM 1519 N N B GLU B 1 60 ? 22.217 40.979 42.240 0.43 26.07 95 GLU B N 1
ATOM 1520 C CA A GLU B 1 60 ? 22.326 39.990 43.301 0.57 25.23 95 GLU B CA 1
ATOM 1521 C CA B GLU B 1 60 ? 22.360 39.986 43.299 0.43 25.28 95 GLU B CA 1
ATOM 1522 C C A GLU B 1 60 ? 22.692 38.621 42.743 0.57 23.45 95 GLU B C 1
ATOM 1523 C C B GLU B 1 60 ? 22.706 38.614 42.737 0.43 23.55 95 GLU B C 1
ATOM 1524 O O A GLU B 1 60 ? 23.514 37.907 43.328 0.57 25.00 95 GLU B O 1
ATOM 1525 O O B GLU B 1 60 ? 23.525 37.892 43.315 0.43 24.88 95 GLU B O 1
ATOM 1536 N N . ASP B 1 61 ? 22.095 38.228 41.615 1.00 20.65 96 ASP B N 1
ATOM 1537 C CA . ASP B 1 61 ? 22.427 36.932 41.032 1.00 20.69 96 ASP B CA 1
ATOM 1538 C C . ASP B 1 61 ? 23.879 36.906 40.547 1.00 21.48 96 ASP B C 1
ATOM 1539 O O . ASP B 1 61 ? 24.585 35.904 40.739 1.00 22.42 96 ASP B O 1
ATOM 1544 N N . LYS B 1 62 ? 24.334 37.987 39.914 1.00 23.16 97 LYS B N 1
ATOM 1545 C CA . LYS B 1 62 ? 25.733 38.043 39.483 1.00 23.25 97 LYS B CA 1
ATOM 1546 C C . LYS B 1 62 ? 26.673 37.920 40.679 1.00 25.08 97 LYS B C 1
ATOM 1547 O O . LYS B 1 62 ? 27.677 37.194 40.619 1.00 26.70 97 LYS B O 1
ATOM 1553 N N . LEU B 1 63 ? 26.354 38.619 41.779 1.00 22.96 98 LEU B N 1
ATOM 1554 C CA . LEU B 1 63 ? 27.195 38.555 42.969 1.00 21.21 98 LEU B CA 1
ATOM 1555 C C . LEU B 1 63 ? 27.237 37.150 43.531 1.00 21.85 98 LEU B C 1
ATOM 1556 O O . LEU B 1 63 ? 28.300 36.680 43.958 1.00 24.36 98 LEU B O 1
ATOM 1561 N N . LYS B 1 64 ? 26.082 36.486 43.577 1.00 21.19 99 LYS B N 1
ATOM 1562 C CA . LYS B 1 64 ? 26.026 35.129 44.094 1.00 22.60 99 LYS B CA 1
ATOM 1563 C C . LYS B 1 64 ? 26.911 34.216 43.270 1.00 22.58 99 LYS B C 1
ATOM 1564 O O . LYS B 1 64 ? 27.721 33.450 43.817 1.00 22.21 99 LYS B O 1
ATOM 1570 N N . PHE B 1 65 ? 26.790 34.325 41.937 1.00 20.08 100 PHE B N 1
ATOM 1571 C CA . PHE B 1 65 ? 27.531 33.438 41.054 1.00 20.14 100 PHE B CA 1
ATOM 1572 C C . PHE B 1 65 ? 29.034 33.694 41.152 1.00 18.41 100 PHE B C 1
ATOM 1573 O O . PHE B 1 65 ? 29.820 32.754 41.309 1.00 19.86 100 PHE B O 1
ATOM 1581 N N . THR B 1 66 ? 29.449 34.956 41.046 1.00 18.01 101 THR B N 1
ATOM 1582 C CA . THR B 1 66 ? 30.877 35.279 41.023 1.00 21.37 101 THR B CA 1
ATOM 1583 C C . THR B 1 66 ? 31.545 34.969 42.356 1.00 24.23 101 THR B C 1
ATOM 1584 O O . THR B 1 66 ? 32.671 34.455 42.381 1.00 22.29 101 THR B O 1
ATOM 1588 N N . SER B 1 67 ? 30.889 35.291 43.487 1.00 22.01 102 SER B N 1
ATOM 1589 C CA . SER B 1 67 ? 31.460 34.893 44.766 1.00 24.36 102 SER B CA 1
ATOM 1590 C C . SER B 1 67 ? 31.638 33.384 44.811 1.00 20.52 102 SER B C 1
ATOM 1591 O O . SER B 1 67 ? 32.692 32.897 45.234 1.00 22.40 102 SER B O 1
ATOM 1594 N N . ALA B 1 68 ? 30.635 32.634 44.352 1.00 19.81 103 ALA B N 1
ATOM 1595 C CA . ALA B 1 68 ? 30.723 31.174 44.430 1.00 18.92 103 ALA B CA 1
ATOM 1596 C C . ALA B 1 68 ? 31.837 30.625 43.536 1.00 18.56 103 ALA B C 1
ATOM 1597 O O . ALA B 1 68 ? 32.570 29.714 43.931 1.00 19.84 103 ALA B O 1
ATOM 1599 N N . ILE B 1 69 ? 31.976 31.158 42.322 1.00 17.88 104 ILE B N 1
ATOM 1600 C CA . ILE B 1 69 ? 33.070 30.738 41.445 1.00 17.42 104 ILE B CA 1
ATOM 1601 C C . ILE B 1 69 ? 34.416 30.982 42.118 1.00 20.62 104 ILE B C 1
ATOM 1602 O O . ILE B 1 69 ? 35.275 30.093 42.177 1.00 22.06 104 ILE B O 1
ATOM 1607 N N . ALA B 1 70 ? 34.623 32.201 42.631 1.00 19.70 105 ALA B N 1
ATOM 1608 C CA . ALA B 1 70 ? 35.902 32.537 43.247 1.00 20.71 105 ALA B CA 1
ATOM 1609 C C . ALA B 1 70 ? 36.185 31.674 44.469 1.00 23.25 105 ALA B C 1
ATOM 1610 O O . ALA B 1 70 ? 37.338 31.285 44.731 1.00 22.13 105 ALA B O 1
ATOM 1612 N N . GLU B 1 71 ? 35.143 31.369 45.242 1.00 22.78 106 GLU B N 1
ATOM 1613 C CA . GLU B 1 71 ? 35.338 30.519 46.407 1.00 19.60 106 GLU B CA 1
ATOM 1614 C C . GLU B 1 71 ? 35.702 29.104 45.980 1.00 18.95 106 GLU B C 1
ATOM 1615 O O . GLU B 1 71 ? 36.598 28.481 46.556 1.00 21.39 106 GLU B O 1
ATOM 1621 N N . ALA B 1 72 ? 35.017 28.589 44.973 1.00 16.57 107 ALA B N 1
ATOM 1622 C CA . ALA B 1 72 ? 35.315 27.250 44.494 1.00 20.93 107 ALA B CA 1
ATOM 1623 C C . ALA B 1 72 ? 36.758 27.169 44.014 1.00 21.64 107 ALA B C 1
ATOM 1624 O O . ALA B 1 72 ? 37.498 26.249 44.375 1.00 21.87 107 ALA B O 1
ATOM 1626 N N . ILE B 1 73 ? 37.194 28.162 43.236 1.00 22.71 108 ILE B N 1
ATOM 1627 C CA . ILE B 1 73 ? 38.584 28.183 42.792 1.00 21.50 108 ILE B CA 1
ATOM 1628 C C . ILE B 1 73 ? 39.541 28.167 43.985 1.00 23.21 108 ILE B C 1
ATOM 1629 O O . ILE B 1 73 ? 40.531 27.418 43.996 1.00 20.40 108 ILE B O 1
ATOM 1634 N N . ALA B 1 74 ? 39.283 29.009 45.003 1.00 23.70 109 ALA B N 1
ATOM 1635 C CA . ALA B 1 74 ? 40.137 28.999 46.192 1.00 24.47 109 ALA B CA 1
ATOM 1636 C C . ALA B 1 74 ? 40.183 27.616 46.846 1.00 23.95 109 ALA B C 1
ATOM 1637 O O . ALA B 1 74 ? 41.245 27.151 47.285 1.00 22.69 109 ALA B O 1
ATOM 1639 N N . LEU B 1 75 ? 39.020 26.987 47.009 1.00 23.18 110 LEU B N 1
ATOM 1640 C CA . LEU B 1 75 ? 38.967 25.733 47.746 1.00 21.42 110 LEU B CA 1
ATOM 1641 C C . LEU B 1 75 ? 39.692 24.630 46.993 1.00 21.84 110 LEU B C 1
ATOM 1642 O O . LEU B 1 75 ? 40.378 23.799 47.606 1.00 21.75 110 LEU B O 1
ATOM 1647 N N . VAL B 1 76 ? 39.532 24.580 45.675 1.00 20.58 111 VAL B N 1
ATOM 1648 C CA . VAL B 1 76 ? 40.261 23.570 44.905 1.00 23.46 111 VAL B CA 1
ATOM 1649 C C . VAL B 1 76 ? 41.749 23.863 44.939 1.00 22.18 111 VAL B C 1
ATOM 1650 O O . VAL B 1 76 ? 42.568 22.962 45.155 1.00 23.55 111 VAL B O 1
ATOM 1654 N N . SER B 1 77 ? 42.126 25.138 44.761 1.00 22.92 112 SER B N 1
ATOM 1655 C CA . SER B 1 77 ? 43.535 25.476 44.646 1.00 27.50 112 SER B CA 1
ATOM 1656 C C . SER B 1 77 ? 44.294 25.213 45.931 1.00 28.28 112 SER B C 1
ATOM 1657 O O . SER B 1 77 ? 45.488 24.896 45.884 1.00 30.40 112 SER B O 1
ATOM 1660 N N . GLU B 1 78 ? 43.650 25.378 47.087 1.00 30.15 113 GLU B N 1
ATOM 1661 C CA . GLU B 1 78 ? 44.394 25.183 48.332 1.00 34.40 113 GLU B CA 1
ATOM 1662 C C . GLU B 1 78 ? 44.648 23.706 48.661 1.00 33.09 113 GLU B C 1
ATOM 1663 O O . GLU B 1 78 ? 45.387 23.419 49.604 1.00 35.46 113 GLU B O 1
ATOM 1669 N N . LYS B 1 79 ? 44.095 22.761 47.897 1.00 32.04 114 LYS B N 1
ATOM 1670 C CA . LYS B 1 79 ? 44.488 21.364 48.056 1.00 33.58 114 LYS B CA 1
ATOM 1671 C C . LYS B 1 79 ? 45.946 21.134 47.665 1.00 41.55 114 LYS B C 1
ATOM 1672 O O . LYS B 1 79 ? 46.561 20.174 48.142 1.00 44.65 114 LYS B O 1
ATOM 1678 N N . TYR B 1 80 ? 46.510 21.990 46.810 1.00 41.74 115 TYR B N 1
ATOM 1679 C CA . TYR B 1 80 ? 47.881 21.840 46.325 1.00 40.27 115 TYR B CA 1
ATOM 1680 C C . TYR B 1 80 ? 48.830 22.656 47.191 1.00 46.05 115 TYR B C 1
ATOM 1681 O O . TYR B 1 80 ? 49.138 23.812 46.898 1.00 45.17 115 TYR B O 1
ATOM 1690 N N . GLU B 1 81 ? 49.311 22.026 48.258 1.00 51.23 116 GLU B N 1
ATOM 1691 C CA . GLU B 1 81 ? 50.281 22.628 49.165 1.00 57.63 116 GLU B CA 1
ATOM 1692 C C . GLU B 1 81 ? 51.689 22.484 48.602 1.00 57.11 116 GLU B C 1
ATOM 1693 O O . GLU B 1 81 ? 52.020 21.471 47.980 1.00 56.72 116 GLU B O 1
ATOM 1699 N N . ASN B 1 82 ? 52.510 23.511 48.818 1.00 57.95 117 ASN B N 1
ATOM 1700 C CA . ASN B 1 82 ? 53.881 23.608 48.322 1.00 56.45 117 ASN B CA 1
ATOM 1701 C C . ASN B 1 82 ? 53.949 23.124 46.869 1.00 52.43 117 ASN B C 1
ATOM 1702 O O . ASN B 1 82 ? 54.704 22.201 46.550 1.00 51.21 117 ASN B O 1
ATOM 1704 N N . PRO B 1 83 ? 53.160 23.709 45.976 1.00 50.80 118 PRO B N 1
ATOM 1705 C CA . PRO B 1 83 ? 53.129 23.215 44.600 1.00 50.15 118 PRO B CA 1
ATOM 1706 C C . PRO B 1 83 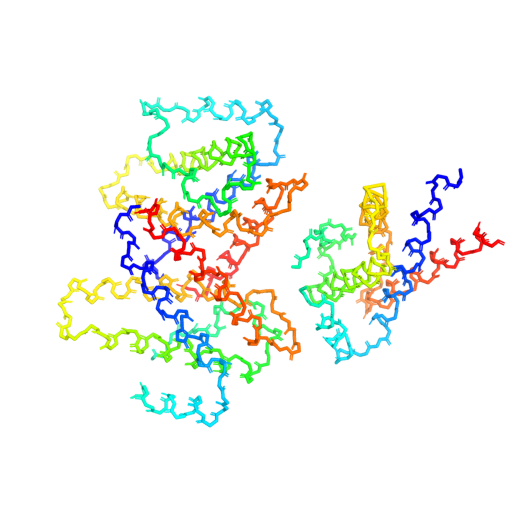? 54.415 23.575 43.886 1.00 50.79 118 PRO B C 1
ATOM 1707 O O . PRO B 1 83 ? 55.013 24.626 44.131 1.00 51.74 118 PRO B O 1
ATOM 1711 N N . THR B 1 84 ? 54.848 22.673 43.012 1.00 51.81 119 THR B N 1
ATOM 1712 C CA . THR B 1 84 ? 55.955 22.968 42.117 1.00 52.30 119 THR B CA 1
ATOM 1713 C C . THR B 1 84 ? 55.563 24.076 41.136 1.00 52.70 119 THR B C 1
ATOM 1714 O O . THR B 1 84 ? 54.406 24.499 41.057 1.00 50.41 119 THR B O 1
ATOM 1718 N N . SER B 1 85 ? 56.561 24.578 40.403 1.00 55.39 120 SER B N 1
ATOM 1719 C CA . SER B 1 85 ? 56.277 25.566 39.366 1.00 54.89 120 SER B CA 1
ATOM 1720 C C . SER B 1 85 ? 55.345 24.984 38.313 1.00 51.29 120 SER B C 1
ATOM 1721 O O . SER B 1 85 ? 54.423 25.663 37.842 1.00 50.40 120 SER B O 1
ATOM 1724 N N . GLU B 1 86 ? 55.540 23.705 37.976 1.00 50.23 121 GLU B N 1
ATOM 1725 C CA . GLU B 1 86 ? 54.687 23.062 36.982 1.00 49.04 121 GLU B CA 1
ATOM 1726 C C . GLU B 1 86 ? 53.251 22.973 37.471 1.00 47.31 121 GLU B C 1
ATOM 1727 O O . GLU B 1 86 ? 52.312 23.233 36.710 1.00 48.36 121 GLU B O 1
ATOM 1729 N N . THR B 1 87 ? 53.064 22.639 38.752 1.00 43.26 122 THR B N 1
ATOM 1730 C CA . THR B 1 87 ? 51.720 22.548 39.308 1.00 41.18 122 THR B CA 1
ATOM 1731 C C . THR B 1 87 ? 51.041 23.912 39.309 1.00 39.62 122 THR B C 1
ATOM 1732 O O . THR B 1 87 ? 49.844 24.019 39.017 1.00 35.72 122 THR B O 1
ATOM 1736 N N . THR B 1 88 ? 51.784 24.967 39.657 1.00 40.42 123 THR B N 1
ATOM 1737 C CA . THR B 1 88 ? 51.210 26.308 39.608 1.00 41.42 123 THR B CA 1
ATOM 1738 C C . THR B 1 88 ? 50.795 26.681 38.186 1.00 39.93 123 THR B C 1
ATOM 1739 O O . THR B 1 88 ? 49.741 27.291 37.983 1.00 35.44 123 THR B O 1
ATOM 1743 N N . GLU B 1 89 ? 51.607 26.320 37.184 1.00 38.36 124 GLU B N 1
ATOM 1744 C CA . GLU B 1 89 ? 51.199 26.628 35.814 1.00 35.11 124 GLU B CA 1
ATOM 1745 C C . GLU B 1 89 ? 49.973 25.820 35.398 1.00 32.49 124 GLU B C 1
ATOM 1746 O O . GLU B 1 89 ? 49.090 26.342 34.707 1.00 31.82 124 GLU B O 1
ATOM 1748 N N . GLN B 1 90 ? 49.876 24.555 35.826 1.00 29.60 125 GLN B N 1
ATOM 1749 C CA . GLN B 1 90 ? 48.686 23.765 35.510 1.00 26.22 125 GLN B CA 1
ATOM 1750 C C . GLN B 1 90 ? 47.455 24.333 36.202 1.00 28.43 125 GLN B C 1
ATOM 1751 O O . GLN B 1 90 ? 46.347 24.292 35.647 1.00 24.85 125 GLN B O 1
ATOM 1757 N N . ILE B 1 91 ? 47.628 24.828 37.441 1.00 29.49 126 ILE B N 1
ATOM 1758 C CA . ILE B 1 91 ? 46.520 25.465 38.151 1.00 26.72 126 ILE B CA 1
ATOM 1759 C C . ILE B 1 91 ? 46.074 26.713 37.409 1.00 25.76 126 ILE B C 1
ATOM 1760 O O . ILE B 1 91 ? 44.876 26.940 37.234 1.00 22.96 126 ILE B O 1
ATOM 1765 N N . GLN B 1 92 ? 47.037 27.521 36.926 1.00 25.17 127 GLN B N 1
ATOM 1766 C CA . GLN B 1 92 ? 46.681 28.731 36.182 1.00 27.21 127 GLN B CA 1
ATOM 1767 C C . GLN B 1 92 ? 45.924 28.385 34.900 1.00 26.15 127 GLN B C 1
ATOM 1768 O O . GLN B 1 92 ? 44.880 28.987 34.605 1.00 23.34 127 GLN B O 1
ATOM 1774 N N . SER B 1 93 ? 46.394 27.363 34.169 1.00 25.29 128 SER B N 1
ATOM 1775 C CA . SER B 1 93 ? 45.713 26.947 32.943 1.00 26.06 128 SER B CA 1
ATOM 1776 C C . SER B 1 93 ? 44.317 26.416 33.231 1.00 23.35 128 SER B C 1
ATOM 1777 O O . SER B 1 93 ? 43.352 26.761 32.539 1.00 21.92 128 SER B O 1
ATOM 1780 N N . ALA B 1 94 ? 44.186 25.554 34.254 1.00 21.89 129 ALA B N 1
ATOM 1781 C CA . ALA B 1 94 ? 42.880 25.008 34.594 1.00 19.65 129 ALA B CA 1
ATOM 1782 C C . ALA B 1 94 ? 41.923 26.117 35.006 1.00 17.63 129 ALA B C 1
ATOM 1783 O O . ALA B 1 94 ? 40.736 26.112 34.623 1.00 17.99 129 ALA B O 1
ATOM 1785 N N . ARG B 1 95 ? 42.436 27.112 35.729 1.00 20.51 130 ARG B N 1
ATOM 1786 C CA . ARG B 1 95 ? 41.575 28.179 36.204 1.00 24.76 130 ARG B CA 1
ATOM 1787 C C . ARG B 1 95 ? 41.109 29.039 35.048 1.00 21.10 130 ARG B C 1
ATOM 1788 O O . ARG B 1 95 ? 39.931 29.406 34.987 1.00 20.25 130 ARG B O 1
ATOM 1796 N N . ASN B 1 96 ? 42.008 29.306 34.087 1.00 23.65 131 ASN B N 1
ATOM 1797 C CA . ASN B 1 96 ? 41.616 30.062 32.897 1.00 20.74 131 ASN B CA 1
ATOM 1798 C C . ASN B 1 96 ? 40.614 29.279 32.059 1.00 18.52 131 ASN B C 1
ATOM 1799 O O . ASN B 1 96 ? 39.707 29.867 31.488 1.00 20.14 131 ASN B O 1
ATOM 1804 N N . ILE B 1 97 ? 40.743 27.950 31.982 1.00 19.69 132 ILE B N 1
ATOM 1805 C CA . ILE B 1 97 ? 39.722 27.189 31.262 1.00 17.89 132 ILE B CA 1
ATOM 1806 C C . ILE B 1 97 ? 38.374 27.298 31.981 1.00 18.14 132 ILE B C 1
ATOM 1807 O O . ILE B 1 97 ? 37.341 27.539 31.354 1.00 16.09 132 ILE B O 1
ATOM 1812 N N . LEU B 1 98 ? 38.362 27.175 33.310 1.00 18.42 133 LEU B N 1
ATOM 1813 C CA . LEU B 1 98 ? 37.115 27.356 34.057 1.00 17.92 133 LEU B CA 1
ATOM 1814 C C . LEU B 1 98 ? 36.482 28.722 33.762 1.00 14.11 133 LEU B C 1
ATOM 1815 O O . LEU B 1 98 ? 35.307 28.815 33.363 1.00 15.65 133 LEU B O 1
ATOM 1820 N N . LEU B 1 99 ? 37.281 29.775 33.862 1.00 16.64 134 LEU B N 1
ATOM 1821 C CA . LEU B 1 99 ? 36.756 31.124 33.693 1.00 20.21 134 LEU B CA 1
ATOM 1822 C C . LEU B 1 99 ? 36.371 31.405 32.240 1.00 21.33 134 LEU B C 1
ATOM 1823 O O . LEU B 1 99 ? 35.292 31.938 31.961 1.00 21.14 134 LEU B O 1
ATOM 1828 N N . ASP B 1 100 ? 37.246 31.083 31.302 1.00 18.95 135 ASP B N 1
ATOM 1829 C CA . ASP B 1 100 ? 37.050 31.500 29.921 1.00 19.44 135 ASP B CA 1
ATOM 1830 C C . ASP B 1 100 ? 36.154 30.535 29.153 1.00 19.13 135 ASP B C 1
ATOM 1831 O O . ASP B 1 100 ? 35.342 30.974 28.322 1.00 22.44 135 ASP B O 1
ATOM 1836 N N . ASN B 1 101 ? 36.294 29.224 29.379 1.00 15.83 136 ASN B N 1
ATOM 1837 C CA . ASN B 1 101 ? 35.445 28.284 28.677 1.00 18.14 136 ASN B CA 1
ATOM 1838 C C . ASN B 1 101 ? 34.162 27.987 29.428 1.00 16.33 136 ASN B C 1
ATOM 1839 O O . ASN B 1 101 ? 33.110 27.925 28.800 1.00 18.75 136 ASN B O 1
ATOM 1844 N N . TYR B 1 102 ? 34.199 27.760 30.753 1.00 17.47 137 TYR B N 1
ATOM 1845 C CA . TYR B 1 102 ? 33.043 27.183 31.406 1.00 17.74 137 TYR B CA 1
ATOM 1846 C C . TYR B 1 102 ? 32.090 28.207 32.016 1.00 15.19 137 TYR B C 1
ATOM 1847 O O . TYR B 1 102 ? 30.896 27.907 32.151 1.00 18.02 137 TYR B O 1
ATOM 1856 N N . VAL B 1 103 ? 32.550 29.388 32.401 1.00 16.02 138 VAL B N 1
ATOM 1857 C CA . VAL B 1 103 ? 31.615 30.383 32.944 1.00 21.31 138 VAL B CA 1
ATOM 1858 C C . VAL B 1 103 ? 30.546 30.719 31.921 1.00 21.49 138 VAL B C 1
ATOM 1859 O O . VAL B 1 103 ? 29.365 30.776 32.292 1.00 20.72 138 VAL B O 1
ATOM 1863 N N . PRO B 1 104 ? 30.859 30.922 30.629 1.00 19.98 139 PRO B N 1
ATOM 1864 C CA . PRO B 1 104 ? 29.775 31.108 29.648 1.00 16.81 139 PRO B CA 1
ATOM 1865 C C . PRO B 1 104 ? 28.822 29.939 29.558 1.00 16.39 139 PRO B C 1
ATOM 1866 O O . PRO B 1 104 ? 27.626 30.159 29.317 1.00 22.05 139 PRO B O 1
ATOM 1870 N N . LEU B 1 105 ? 29.316 28.696 29.674 1.00 17.08 140 LEU B N 1
ATOM 1871 C CA . LEU B 1 105 ? 28.442 27.526 29.638 1.00 18.28 140 LEU B CA 1
ATOM 1872 C C . LEU B 1 105 ? 27.556 27.455 30.876 1.00 18.28 140 LEU B C 1
ATOM 1873 O O . LEU B 1 105 ? 26.363 27.140 30.784 1.00 20.16 140 LEU B O 1
ATOM 1878 N N . LEU B 1 106 ? 28.163 27.616 32.049 1.00 18.95 141 LEU B N 1
ATOM 1879 C CA . LEU B 1 106 ? 27.439 27.469 33.319 1.00 19.05 141 LEU B CA 1
ATOM 1880 C C . LEU B 1 106 ? 26.300 28.462 33.440 1.00 20.40 141 LEU B C 1
ATOM 1881 O O . LEU B 1 106 ? 25.266 28.135 34.029 1.00 21.71 141 LEU B O 1
ATOM 1886 N N . THR B 1 107 ? 26.463 29.655 32.874 1.00 18.73 142 THR B N 1
ATOM 1887 C CA . THR B 1 107 ? 25.511 30.749 33.010 1.00 22.62 142 THR B CA 1
ATOM 1888 C C . THR B 1 107 ? 24.547 30.842 31.844 1.00 21.42 142 THR B C 1
ATOM 1889 O O . THR B 1 107 ? 23.771 31.798 31.778 1.00 22.11 142 THR B O 1
ATOM 1893 N N . ALA B 1 108 ? 24.587 29.879 30.914 1.00 22.86 143 ALA B N 1
ATOM 1894 C CA . ALA B 1 108 ? 23.720 29.891 29.745 1.00 24.82 143 ALA B CA 1
ATOM 1895 C C . ALA B 1 108 ? 22.401 29.194 30.064 1.00 22.17 143 ALA B C 1
ATOM 1896 O O . ALA B 1 108 ? 22.338 28.300 30.919 1.00 26.27 143 ALA B O 1
ATOM 1898 N N . ASN B 1 109 ? 21.332 29.632 29.382 1.00 25.94 144 ASN B N 1
ATOM 1899 C CA . ASN B 1 109 ? 20.027 28.958 29.461 1.00 24.83 144 ASN B CA 1
ATOM 1900 C C . ASN B 1 109 ? 19.463 28.934 30.866 1.00 26.31 144 ASN B C 1
ATOM 1901 O O . ASN B 1 109 ? 18.778 27.978 31.245 1.00 29.80 144 ASN B O 1
ATOM 1906 N N . THR B 1 110 ? 19.721 29.961 31.656 1.00 23.10 145 THR B N 1
ATOM 1907 C CA . THR B 1 110 ? 19.221 29.936 33.019 1.00 22.78 145 THR B CA 1
ATOM 1908 C C . THR B 1 110 ? 17.778 30.435 33.068 1.00 24.50 145 THR B C 1
ATOM 1909 O O . THR B 1 110 ? 17.340 31.250 32.248 1.00 25.36 145 THR B O 1
ATOM 1913 N N . ASP B 1 111 ? 17.036 29.893 34.004 1.00 22.20 146 ASP B N 1
ATOM 1914 C CA . ASP B 1 111 ? 15.650 30.269 34.210 1.00 24.03 146 ASP B CA 1
ATOM 1915 C C . ASP B 1 111 ? 15.573 31.533 35.060 1.00 23.63 146 ASP B C 1
ATOM 1916 O O . ASP B 1 111 ? 16.083 31.547 36.189 1.00 22.13 146 ASP B O 1
ATOM 1921 N N . PRO B 1 112 ? 14.963 32.608 34.565 1.00 28.17 147 PRO B N 1
ATOM 1922 C CA . PRO B 1 112 ? 14.931 33.858 35.342 1.00 26.09 147 PRO B CA 1
ATOM 1923 C C . PRO B 1 112 ? 14.318 33.705 36.727 1.00 28.66 147 PRO B C 1
ATOM 1924 O O . PRO B 1 112 ? 14.606 34.528 37.593 1.00 28.08 147 PRO B O 1
ATOM 1928 N N . GLU B 1 113 ? 13.474 32.688 36.951 1.00 30.78 148 GLU B N 1
ATOM 1929 C CA . GLU B 1 113 ? 12.864 32.444 38.258 1.00 31.78 148 GLU B CA 1
ATOM 1930 C C . GLU B 1 113 ? 13.897 32.101 39.334 1.00 29.76 148 GLU B C 1
ATOM 1931 O O . GLU B 1 113 ? 13.680 32.369 40.522 1.00 32.23 148 GLU B O 1
ATOM 1937 N N . ASN B 1 114 ? 15.002 31.485 38.944 1.00 24.07 149 ASN B N 1
ATOM 1938 C CA . ASN B 1 114 ? 16.038 31.077 39.871 1.00 23.15 149 ASN B CA 1
ATOM 1939 C C . ASN B 1 114 ? 17.283 30.741 39.066 1.00 24.74 149 ASN B C 1
ATOM 1940 O O . ASN B 1 114 ? 17.565 29.561 38.789 1.00 23.92 149 ASN B O 1
ATOM 1945 N N . ARG B 1 115 ? 18.014 31.782 38.655 1.00 24.62 150 ARG B N 1
ATOM 1946 C CA . ARG B 1 115 ? 19.139 31.550 37.759 1.00 22.89 150 ARG B CA 1
ATOM 1947 C C . ARG B 1 115 ? 20.196 30.681 38.406 1.00 21.84 150 ARG B C 1
ATOM 1948 O O . ARG B 1 115 ? 20.833 29.876 37.707 1.00 19.17 150 ARG B O 1
ATOM 1956 N N . LEU B 1 116 ? 20.382 30.801 39.733 1.00 21.63 151 LEU B N 1
ATOM 1957 C CA . LEU B 1 116 ? 21.444 30.025 40.362 1.00 19.56 151 LEU B CA 1
ATOM 1958 C C . LEU B 1 116 ? 21.086 28.549 40.457 1.00 20.83 151 LEU B C 1
ATOM 1959 O O . LEU B 1 116 ? 21.984 27.703 40.409 1.00 20.07 151 LEU B O 1
ATOM 1964 N N . LYS B 1 117 ? 19.801 28.221 40.601 1.00 21.91 152 LYS B N 1
ATOM 1965 C CA . LYS B 1 117 ? 19.417 26.822 40.495 1.00 21.16 152 LYS B CA 1
ATOM 1966 C C . LYS B 1 117 ? 19.761 26.292 39.112 1.00 20.70 152 LYS B C 1
ATOM 1967 O O . LYS B 1 117 ? 20.208 25.146 38.968 1.00 21.60 152 LYS B O 1
ATOM 1972 N N . SER B 1 118 ? 19.561 27.110 38.072 1.00 19.74 153 SER B N 1
ATOM 1973 C CA . SER B 1 118 ? 19.948 26.665 36.738 1.00 20.36 153 SER B CA 1
ATOM 1974 C C . SER B 1 118 ? 21.454 26.455 36.654 1.00 20.23 153 SER B C 1
ATOM 1975 O O . SER B 1 118 ? 21.923 25.496 36.024 1.00 19.53 153 SER B O 1
ATOM 1978 N N . VAL B 1 119 ? 22.227 27.359 37.254 1.00 16.23 154 VAL B N 1
ATOM 1979 C CA . VAL B 1 119 ? 23.686 27.208 37.280 1.00 16.93 154 VAL B CA 1
ATOM 1980 C C . VAL B 1 119 ? 24.064 25.892 37.962 1.00 17.74 154 VAL B C 1
ATOM 1981 O O . VAL B 1 119 ? 24.882 25.120 37.450 1.00 17.80 154 VAL B O 1
ATOM 1985 N N . ARG B 1 120 ? 23.449 25.610 39.105 1.00 16.77 155 ARG B N 1
ATOM 1986 C CA . ARG B 1 120 ? 23.694 24.366 39.813 1.00 17.65 155 ARG B CA 1
ATOM 1987 C C . ARG B 1 120 ? 23.372 23.149 38.948 1.00 20.28 155 ARG B C 1
ATOM 1988 O O . ARG B 1 120 ? 24.138 22.176 38.920 1.00 21.34 155 ARG B O 1
ATOM 1996 N N . GLU B 1 121 ? 22.269 23.200 38.189 1.00 17.85 156 GLU B N 1
ATOM 1997 C CA . GLU B 1 121 ? 21.917 22.060 37.346 1.00 19.85 156 GLU B CA 1
ATOM 1998 C C . GLU B 1 121 ? 22.862 21.927 36.148 1.00 21.10 156 GLU B C 1
ATOM 1999 O O . GLU B 1 121 ? 23.277 20.816 35.790 1.00 20.57 156 GLU B O 1
ATOM 2005 N N . ASN B 1 122 ? 23.184 23.042 35.496 1.00 20.20 157 ASN B N 1
ATOM 2006 C CA . ASN B 1 122 ? 24.193 23.023 34.430 1.00 19.70 157 ASN B CA 1
ATOM 2007 C C . ASN B 1 122 ? 25.493 22.418 34.936 1.00 21.24 157 ASN B C 1
ATOM 2008 O O . ASN B 1 122 ? 26.081 21.534 34.298 1.00 17.82 157 ASN B O 1
ATOM 2013 N N . SER B 1 123 ? 25.939 22.881 36.111 1.00 18.21 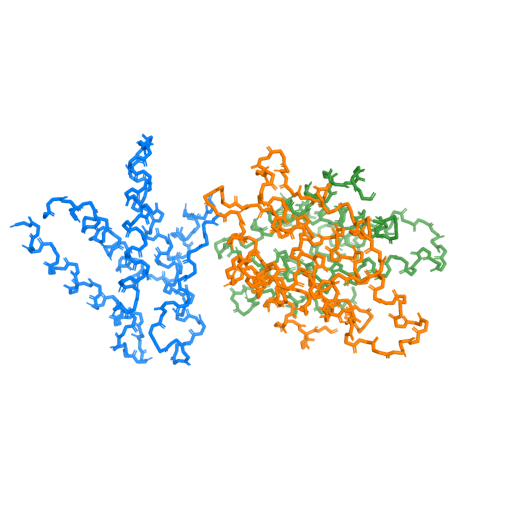158 SER B N 1
ATOM 2014 C CA . SER B 1 123 ? 27.177 22.424 36.712 1.00 16.46 158 SER B CA 1
ATOM 2015 C C . SER B 1 123 ? 27.139 20.923 36.970 1.00 21.36 158 SER B C 1
ATOM 2016 O O . SER B 1 123 ? 28.106 20.218 36.665 1.00 21.39 158 SER B O 1
ATOM 2019 N N A SER B 1 124 ? 26.021 20.416 37.512 0.33 20.25 159 SER B N 1
ATOM 2020 N N B SER B 1 124 ? 26.022 20.413 37.520 0.67 20.09 159 SER B N 1
ATOM 2021 C CA A SER B 1 124 ? 25.920 18.988 37.810 0.33 19.90 159 SER B CA 1
ATOM 2022 C CA B SER B 1 124 ? 25.920 18.984 37.812 0.67 19.68 159 SER B CA 1
ATOM 2023 C C A SER B 1 124 ? 25.988 18.138 36.545 0.33 18.84 159 SER B C 1
ATOM 2024 C C B SER B 1 124 ? 25.978 18.131 36.545 0.67 18.94 159 SER B C 1
ATOM 2025 O O A SER B 1 124 ? 26.685 17.118 36.515 0.33 18.88 159 SER B O 1
ATOM 2026 O O B SER B 1 124 ? 26.661 17.102 36.516 0.67 18.82 159 SER B O 1
ATOM 2031 N N . GLN B 1 125 ? 25.262 18.532 35.497 1.00 16.87 160 GLN B N 1
ATOM 2032 C CA . GLN B 1 125 ? 25.338 17.807 34.221 1.00 21.06 160 GLN B CA 1
ATOM 2033 C C . GLN B 1 125 ? 26.764 17.821 33.632 1.00 19.53 160 GLN B C 1
ATOM 2034 O O . GLN B 1 125 ? 27.281 16.776 33.193 1.00 19.60 160 GLN B O 1
ATOM 2040 N N . ILE B 1 126 ? 27.424 18.992 33.625 1.00 21.10 161 ILE B N 1
ATOM 2041 C CA . ILE B 1 126 ? 28.782 19.077 33.064 1.00 19.19 161 ILE B CA 1
ATOM 2042 C C . ILE B 1 126 ? 29.735 18.183 33.851 1.00 19.00 161 ILE B C 1
ATOM 2043 O O . ILE B 1 126 ? 30.558 17.442 33.281 1.00 20.57 161 ILE B O 1
ATOM 2048 N N A ARG B 1 127 ? 29.606 18.214 35.179 0.53 15.78 162 ARG B N 1
ATOM 2049 N N B ARG B 1 127 ? 29.611 18.225 35.181 0.47 16.03 162 ARG B N 1
ATOM 2050 C CA A ARG B 1 127 ? 30.482 17.451 36.050 0.53 18.29 162 ARG B CA 1
ATOM 2051 C CA B ARG B 1 127 ? 30.463 17.458 36.077 0.47 18.32 162 ARG B CA 1
ATOM 2052 C C A ARG B 1 127 ? 30.254 15.957 35.889 0.53 19.71 162 ARG B C 1
ATOM 2053 C C B ARG B 1 127 ? 30.250 15.964 35.896 0.47 19.71 162 ARG B C 1
ATOM 2054 O O A ARG B 1 127 ? 31.220 15.184 35.876 0.53 20.85 162 ARG B O 1
ATOM 2055 O O B ARG B 1 127 ? 31.223 15.199 35.870 0.47 20.87 162 ARG B O 1
ATOM 2070 N N . LYS B 1 128 ? 28.984 15.527 35.784 1.00 17.70 163 LYS B N 1
ATOM 2071 C CA . LYS B 1 128 ? 28.690 14.105 35.606 1.00 18.98 163 LYS B CA 1
ATOM 2072 C C . LYS B 1 128 ? 29.241 13.595 34.296 1.00 19.99 163 LYS B C 1
ATOM 2073 O O . LYS B 1 128 ? 29.719 12.460 34.215 1.00 24.32 163 LYS B O 1
ATOM 2075 N N . GLU B 1 129 ? 29.131 14.405 33.246 1.00 19.63 164 GLU B N 1
ATOM 2076 C CA . GLU B 1 129 ? 29.679 13.989 31.965 1.00 17.17 164 GLU B CA 1
ATOM 2077 C C . GLU B 1 129 ? 31.190 13.784 32.064 1.00 19.09 164 GLU B C 1
ATOM 2078 O O . GLU B 1 129 ? 31.724 12.768 31.580 1.00 24.87 164 GLU B O 1
ATOM 2084 N N . LEU B 1 130 ? 31.900 14.740 32.680 1.00 20.88 165 LEU B N 1
ATOM 2085 C CA . LEU B 1 130 ? 33.363 14.620 32.782 1.00 19.03 165 LEU B CA 1
ATOM 2086 C C . LEU B 1 130 ? 33.758 13.431 33.637 1.00 18.98 165 LEU B C 1
ATOM 2087 O O . LEU B 1 130 ? 34.700 12.697 33.315 1.00 23.63 165 LEU B O 1
ATOM 2092 N N . ILE B 1 131 ? 33.033 13.207 34.736 1.00 19.21 166 ILE B N 1
ATOM 2093 C CA . ILE B 1 131 ? 33.338 12.047 35.565 1.00 17.84 166 ILE B CA 1
ATOM 2094 C C . ILE B 1 131 ? 33.092 10.752 34.796 1.00 18.98 166 ILE B C 1
ATOM 2095 O O . ILE B 1 131 ? 33.922 9.831 34.827 1.00 21.64 166 ILE B O 1
ATOM 2100 N N . ALA B 1 132 ? 31.963 10.662 34.076 1.00 19.33 167 ALA B N 1
ATOM 2101 C CA . ALA B 1 132 ? 31.649 9.462 33.308 1.00 22.78 167 ALA B CA 1
ATOM 2102 C C . ALA B 1 132 ? 32.743 9.152 32.308 1.00 22.96 167 ALA B C 1
ATOM 2103 O O . ALA B 1 132 ? 33.100 7.984 32.105 1.00 21.77 167 ALA B O 1
ATOM 2105 N N . LYS B 1 133 ? 33.337 10.182 31.731 1.00 20.78 168 LYS B N 1
ATOM 2106 C CA . LYS B 1 133 ? 34.328 9.961 30.682 1.00 23.02 168 LYS B CA 1
ATOM 2107 C C . LYS B 1 133 ? 35.765 9.925 31.180 1.00 21.67 168 LYS B C 1
ATOM 2108 O O . LYS B 1 133 ? 36.674 9.775 30.356 1.00 23.48 168 LYS B O 1
ATOM 2114 N N . LEU B 1 134 ? 36.002 10.050 32.486 1.00 22.07 169 LEU B N 1
ATOM 2115 C CA . LEU B 1 134 ? 37.374 9.923 32.977 1.00 22.78 169 LEU B CA 1
ATOM 2116 C C . LEU B 1 134 ? 38.014 8.627 32.501 1.00 25.77 169 LEU B C 1
ATOM 2117 O O . LEU B 1 134 ? 39.151 8.638 32.006 1.00 27.64 169 LEU B O 1
ATOM 2122 N N . LYS B 1 135 ? 37.260 7.514 32.540 1.00 25.25 170 LYS B N 1
ATOM 2123 C CA . LYS B 1 135 ? 37.781 6.217 32.134 1.00 28.38 170 LYS B CA 1
ATOM 2124 C C . LYS B 1 135 ? 38.059 6.162 30.643 1.00 28.25 170 LYS B C 1
ATOM 2125 O O . LYS B 1 135 ? 38.821 5.292 30.185 1.00 26.80 170 LYS B O 1
ATOM 2131 N N . ASP B 1 136 ? 37.467 7.071 29.879 1.00 25.85 171 ASP B N 1
ATOM 2132 C CA . ASP B 1 136 ? 37.537 7.005 28.432 1.00 24.70 171 ASP B CA 1
ATOM 2133 C C . ASP B 1 136 ? 38.591 7.918 27.842 1.00 28.99 171 ASP B C 1
ATOM 2134 O O . ASP B 1 136 ? 38.699 7.997 26.609 1.00 32.16 171 ASP B O 1
ATOM 2139 N N . GLU B 1 137 ? 39.340 8.633 28.671 1.00 26.76 172 GLU B N 1
ATOM 2140 C CA . GLU B 1 137 ? 40.231 9.671 28.169 1.00 27.61 172 GLU B CA 1
ATOM 2141 C C . GLU B 1 137 ? 41.622 9.435 28.726 1.00 28.59 172 GLU B C 1
ATOM 2142 O O . GLU B 1 137 ? 42.493 10.276 28.553 1.00 29.32 172 GLU B O 1
ATOM 2149 N N . SER C 1 1 ? 41.564 35.253 29.945 1.00 28.72 36 SER C N 1
ATOM 2150 C CA . SER C 1 1 ? 43.010 35.346 29.679 1.00 31.51 36 SER C CA 1
ATOM 2151 C C . SER C 1 1 ? 43.311 35.108 28.218 1.00 27.56 36 SER C C 1
ATOM 2152 O O . SER C 1 1 ? 42.716 34.231 27.587 1.00 26.84 36 SER C O 1
ATOM 2155 N N . ASN C 1 2 ? 44.302 35.827 27.701 1.00 28.48 37 ASN C N 1
ATOM 2156 C CA . ASN C 1 2 ? 44.720 35.568 26.327 1.00 30.05 37 ASN C CA 1
ATOM 2157 C C . ASN C 1 2 ? 45.410 34.214 26.186 1.00 27.79 37 ASN C C 1
ATOM 2158 O O . ASN C 1 2 ? 45.531 33.711 25.063 1.00 28.37 37 ASN C O 1
ATOM 2163 N N . ALA C 1 3 ? 45.835 33.601 27.299 1.00 25.08 38 ALA C N 1
ATOM 2164 C CA . ALA C 1 3 ? 46.385 32.251 27.246 1.00 22.43 38 ALA C CA 1
ATOM 2165 C C . ALA C 1 3 ? 45.408 31.235 26.665 1.00 23.65 38 ALA C C 1
ATOM 2166 O O . ALA C 1 3 ? 45.831 30.176 26.183 1.00 25.04 38 ALA C O 1
ATOM 2168 N N . THR C 1 4 ? 44.094 31.477 26.756 1.00 23.28 39 THR C N 1
ATOM 2169 C CA . THR C 1 4 ? 43.128 30.544 26.206 1.00 19.80 39 THR C CA 1
ATOM 2170 C C . THR C 1 4 ? 42.619 30.943 24.834 1.00 20.79 39 THR C C 1
ATOM 2171 O O . THR C 1 4 ? 41.773 30.229 24.269 1.00 21.45 39 THR C O 1
ATOM 2175 N N . ARG C 1 5 ? 43.077 32.082 24.299 1.00 22.81 40 ARG C N 1
ATOM 2176 C CA . ARG C 1 5 ? 42.474 32.573 23.068 1.00 20.77 40 ARG C CA 1
ATOM 2177 C C . ARG C 1 5 ? 42.665 31.580 21.922 1.00 18.49 40 ARG C C 1
ATOM 2178 O O . ARG C 1 5 ? 41.738 31.323 21.151 1.00 16.74 40 ARG C O 1
ATOM 2182 N N . PHE C 1 6 ? 43.840 30.969 21.827 1.00 19.59 41 PHE C N 1
ATOM 2183 C CA . PHE C 1 6 ? 44.053 30.015 20.731 1.00 19.18 41 PHE C CA 1
ATOM 2184 C C . PHE C 1 6 ? 43.014 28.903 20.789 1.00 20.80 41 PHE C C 1
ATOM 2185 O O . PHE C 1 6 ? 42.326 28.610 19.782 1.00 20.07 41 PHE C O 1
ATOM 2193 N N . GLU C 1 7 ? 42.851 28.289 21.975 1.00 20.54 42 GLU C N 1
ATOM 2194 C CA . GLU C 1 7 ? 41.960 27.145 22.012 1.00 16.23 42 GLU C CA 1
ATOM 2195 C C . GLU C 1 7 ? 40.516 27.585 21.842 1.00 16.88 42 GLU C C 1
ATOM 2196 O O . GLU C 1 7 ? 39.727 26.877 21.197 1.00 19.25 42 GLU C O 1
ATOM 2202 N N . ARG C 1 8 ? 40.156 28.769 22.338 1.00 16.07 43 ARG C N 1
ATOM 2203 C CA . ARG C 1 8 ? 38.769 29.196 22.131 1.00 14.94 43 ARG C CA 1
ATOM 2204 C C . ARG C 1 8 ? 38.500 29.421 20.647 1.00 17.61 43 ARG C C 1
ATOM 2205 O O . ARG C 1 8 ? 37.448 29.026 20.126 1.00 18.11 43 ARG C O 1
ATOM 2213 N N . ASN C 1 9 ? 39.457 30.034 19.935 1.00 16.84 44 ASN C N 1
ATOM 2214 C CA . ASN C 1 9 ? 39.247 30.199 18.497 1.00 19.33 44 ASN C CA 1
ATOM 2215 C C . ASN C 1 9 ? 39.209 28.844 17.810 1.00 17.52 44 ASN C C 1
ATOM 2216 O O . ASN C 1 9 ? 38.369 28.609 16.927 1.00 21.55 44 ASN C O 1
ATOM 2221 N N . PHE C 1 10 ? 40.074 27.919 18.238 1.00 17.39 45 PHE C N 1
ATOM 2222 C CA . PHE C 1 10 ? 40.058 26.600 17.607 1.00 17.05 45 PHE C CA 1
ATOM 2223 C C . PHE C 1 10 ? 38.694 25.959 17.793 1.00 20.03 45 PHE C C 1
ATOM 2224 O O . PHE C 1 10 ? 38.105 25.415 16.843 1.00 16.03 45 PHE C O 1
ATOM 2232 N N . LEU C 1 11 ? 38.123 26.122 18.994 1.00 18.10 46 LEU C N 1
ATOM 2233 C CA . LEU C 1 11 ? 36.820 25.548 19.262 1.00 18.15 46 LEU C CA 1
ATOM 2234 C C . LEU C 1 11 ? 35.769 26.188 18.378 1.00 16.48 46 LEU C C 1
ATOM 2235 O O . LEU C 1 11 ? 34.957 25.483 17.757 1.00 18.14 46 LEU C O 1
ATOM 2240 N N . ILE C 1 12 ? 35.780 27.519 18.294 1.00 16.70 47 ILE C N 1
ATOM 2241 C CA . ILE C 1 12 ? 34.751 28.211 17.521 1.00 16.66 47 ILE C CA 1
ATOM 2242 C C . ILE C 1 12 ? 34.833 27.727 16.082 1.00 18.23 47 ILE C C 1
ATOM 2243 O O . ILE C 1 12 ? 33.831 27.289 15.476 1.00 18.38 47 ILE C O 1
ATOM 2248 N N . ASN C 1 13 ? 36.064 27.628 15.581 1.00 18.35 48 ASN C N 1
ATOM 2249 C CA . ASN C 1 13 ? 36.213 27.247 14.186 1.00 18.71 48 ASN C CA 1
ATOM 2250 C C . ASN C 1 13 ? 35.865 25.783 13.988 1.00 18.50 48 ASN C C 1
ATOM 2251 O O . ASN C 1 13 ? 35.208 25.426 12.989 1.00 21.86 48 ASN C O 1
ATOM 2256 N N A SER C 1 14 ? 36.264 24.923 14.934 0.80 17.51 49 SER C N 1
ATOM 2257 N N B SER C 1 14 ? 36.233 24.924 14.941 0.20 17.59 49 SER C N 1
ATOM 2258 C CA A SER C 1 14 ? 35.952 23.501 14.802 0.80 17.15 49 SER C CA 1
ATOM 2259 C CA B SER C 1 14 ? 35.915 23.519 14.733 0.20 17.68 49 SER C CA 1
ATOM 2260 C C A SER C 1 14 ? 34.448 23.300 14.818 0.80 19.25 49 SER C C 1
ATOM 2261 C C B SER C 1 14 ? 34.414 23.321 14.794 0.20 18.36 49 SER C C 1
ATOM 2262 O O A SER C 1 14 ? 33.904 22.550 13.988 0.80 16.98 49 SER C O 1
ATOM 2263 O O B SER C 1 14 ? 33.840 22.604 13.961 0.20 18.37 49 SER C O 1
ATOM 2268 N N . LEU C 1 15 ? 33.752 24.011 15.732 1.00 18.04 50 LEU C N 1
ATOM 2269 C CA . LEU C 1 15 ? 32.326 23.822 15.857 1.00 18.05 50 LEU C CA 1
ATOM 2270 C C . LEU C 1 15 ? 31.621 24.334 14.621 1.00 18.07 50 LEU C C 1
ATOM 2271 O O . LEU C 1 15 ? 30.645 23.705 14.185 1.00 18.18 50 LEU C O 1
ATOM 2276 N N . MET C 1 16 ? 32.128 25.434 13.997 1.00 20.13 51 MET C N 1
ATOM 2277 C CA . MET C 1 16 ? 31.569 25.883 12.721 1.00 19.36 51 MET C CA 1
ATOM 2278 C C . MET C 1 16 ? 31.584 24.732 11.727 1.00 19.00 51 MET C C 1
ATOM 2279 O O . MET C 1 16 ? 30.551 24.397 11.138 1.00 19.23 51 MET C O 1
ATOM 2284 N N . PHE C 1 17 ? 32.736 24.060 11.591 1.00 17.04 52 PHE C N 1
ATOM 2285 C CA . PHE C 1 17 ? 32.787 23.025 10.564 1.00 17.41 52 PHE C CA 1
ATOM 2286 C C . PHE C 1 17 ? 31.926 21.837 10.943 1.00 18.14 52 PHE C C 1
ATOM 2287 O O . PHE C 1 17 ? 31.281 21.233 10.064 1.00 17.64 52 PHE C O 1
ATOM 2295 N N . LEU C 1 18 ? 31.870 21.525 12.243 1.00 17.14 53 LEU C N 1
ATOM 2296 C CA . LEU C 1 18 ? 30.987 20.455 12.700 1.00 17.51 53 LEU C CA 1
ATOM 2297 C C . LEU C 1 18 ? 29.560 20.758 12.279 1.00 16.05 53 LEU C C 1
ATOM 2298 O O . LEU C 1 18 ? 28.880 19.923 11.653 1.00 20.55 53 LEU C O 1
ATOM 2303 N N . GLU C 1 19 ? 29.102 21.978 12.570 1.00 15.65 54 GLU C N 1
ATOM 2304 C CA . GLU C 1 19 ? 27.730 22.306 12.210 1.00 16.22 54 GLU C CA 1
ATOM 2305 C C . GLU C 1 19 ? 27.549 22.232 10.704 1.00 16.72 54 GLU C C 1
ATOM 2306 O O . GLU C 1 19 ? 26.570 21.650 10.218 1.00 19.89 54 GLU C O 1
ATOM 2312 N N . THR C 1 20 ? 28.532 22.734 9.950 1.00 18.35 55 THR C N 1
ATOM 2313 C CA . THR C 1 20 ? 28.394 22.743 8.496 1.00 18.17 55 THR C CA 1
ATOM 2314 C C . THR C 1 20 ? 28.250 21.316 7.963 1.00 19.46 55 THR C C 1
ATOM 2315 O O . THR C 1 20 ? 27.339 21.012 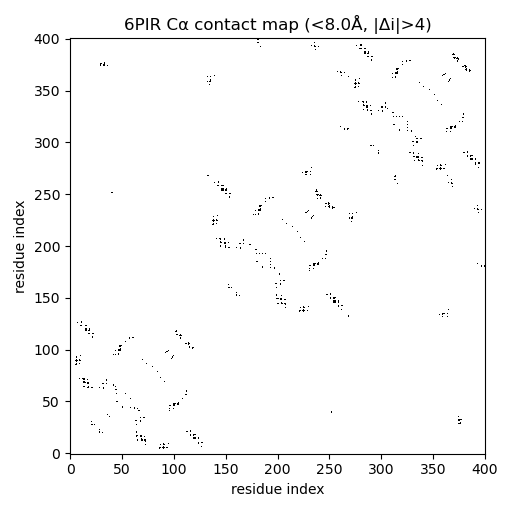7.174 1.00 19.77 55 THR C O 1
ATOM 2319 N N . ILE C 1 21 ? 29.118 20.425 8.435 1.00 19.07 56 ILE C N 1
ATOM 2320 C CA . ILE C 1 21 ? 29.136 19.047 7.977 1.00 18.79 56 ILE C CA 1
ATOM 2321 C C . ILE C 1 21 ? 27.847 18.345 8.338 1.00 19.49 56 ILE C C 1
ATOM 2322 O O . ILE C 1 21 ? 27.268 17.609 7.520 1.00 21.73 56 ILE C O 1
ATOM 2327 N N . LEU C 1 22 ? 27.328 18.612 9.540 1.00 18.54 57 LEU C N 1
ATOM 2328 C CA . LEU C 1 22 ? 26.114 17.925 9.928 1.00 21.38 57 LEU C CA 1
ATOM 2329 C C . LEU C 1 22 ? 24.885 18.524 9.279 1.00 27.53 57 LEU C C 1
ATOM 2330 O O . LEU C 1 22 ? 23.809 17.922 9.374 1.00 32.08 57 LEU C O 1
ATOM 2335 N N . SER C 1 23 ? 25.029 19.647 8.575 1.00 25.64 58 SER C N 1
ATOM 2336 C CA . SER C 1 23 ? 23.904 20.337 7.963 1.00 26.30 58 SER C CA 1
ATOM 2337 C C . SER C 1 23 ? 23.721 20.001 6.497 1.00 25.67 58 SER C C 1
ATOM 2338 O O . SER C 1 23 ? 22.736 20.441 5.892 1.00 25.92 58 SER C O 1
ATOM 2341 N N . VAL C 1 24 ? 24.611 19.208 5.919 1.00 26.13 59 VAL C N 1
ATOM 2342 C CA . VAL C 1 24 ? 24.524 18.905 4.497 1.00 26.27 59 VAL C CA 1
ATOM 2343 C C . VAL C 1 24 ? 24.326 17.404 4.361 1.00 26.57 59 VAL C C 1
ATOM 2344 O O . VAL C 1 24 ? 24.447 16.653 5.329 1.00 29.69 59 VAL C O 1
ATOM 2348 N N . ASP C 1 25 ? 24.011 16.973 3.149 1.00 30.42 60 ASP C N 1
ATOM 2349 C CA . ASP C 1 25 ? 23.568 15.604 2.936 1.00 34.27 60 ASP C CA 1
ATOM 2350 C C . ASP C 1 25 ? 24.737 14.613 2.966 1.00 34.94 60 ASP C C 1
ATOM 2351 O O . ASP C 1 25 ? 25.918 14.978 3.097 1.00 31.11 60 ASP C O 1
ATOM 2356 N N . LYS C 1 26 ? 24.368 13.324 2.874 1.00 35.66 61 LYS C N 1
ATOM 2357 C CA . LYS C 1 26 ? 25.327 12.226 2.967 1.00 33.57 61 LYS C CA 1
ATOM 2358 C C . LYS C 1 26 ? 26.375 12.301 1.873 1.00 33.36 61 LYS C C 1
ATOM 2359 O O . LYS C 1 26 ? 27.562 12.072 2.129 1.00 33.39 61 LYS C O 1
ATOM 2363 N N . LYS C 1 27 ? 25.955 12.616 0.647 1.00 33.05 62 LYS C N 1
ATOM 2364 C CA . LYS C 1 27 ? 26.899 12.668 -0.461 1.00 34.93 62 LYS C CA 1
ATOM 2365 C C . LYS C 1 27 ? 27.981 13.701 -0.194 1.00 31.10 62 LYS C C 1
ATOM 2366 O O . LYS C 1 27 ? 29.179 13.441 -0.401 1.00 32.06 62 LYS C O 1
ATOM 2369 N N . LEU C 1 28 ? 27.588 14.867 0.311 1.00 29.67 63 LEU C N 1
ATOM 2370 C CA . LEU C 1 28 ? 28.585 15.887 0.598 1.00 26.89 63 LEU C CA 1
ATOM 2371 C C . LEU C 1 28 ? 29.439 15.496 1.803 1.00 25.50 63 LEU C C 1
ATOM 2372 O O . LEU C 1 28 ? 30.647 15.738 1.805 1.00 25.63 63 LEU C O 1
ATOM 2377 N N . ASP C 1 29 ? 28.844 14.882 2.834 1.00 23.59 64 ASP C N 1
ATOM 2378 C CA . ASP C 1 29 ? 29.645 14.424 3.964 1.00 26.79 64 ASP C CA 1
ATOM 2379 C C . ASP C 1 29 ? 30.701 13.412 3.518 1.00 28.11 64 ASP C C 1
ATOM 2380 O O . ASP C 1 29 ? 31.854 13.466 3.958 1.00 28.65 64 ASP C O 1
ATOM 2385 N N . ASP C 1 30 ? 30.314 12.459 2.681 1.00 29.21 65 ASP C N 1
ATOM 2386 C CA . ASP C 1 30 ? 31.277 11.474 2.187 1.00 32.00 65 ASP C CA 1
ATOM 2387 C C . ASP C 1 30 ? 32.362 12.140 1.344 1.00 33.04 65 ASP C C 1
ATOM 2388 O O . ASP C 1 30 ? 33.546 11.761 1.415 1.00 31.15 65 ASP C O 1
ATOM 2393 N N . ALA C 1 31 ? 31.981 13.149 0.544 1.00 34.12 66 ALA C N 1
ATOM 2394 C CA . ALA C 1 31 ? 32.982 13.898 -0.208 1.00 31.89 66 ALA C CA 1
ATOM 2395 C C . ALA C 1 31 ? 33.971 14.614 0.714 1.00 27.98 66 ALA C C 1
ATOM 2396 O O . ALA C 1 31 ? 35.186 14.598 0.462 1.00 27.88 66 ALA C O 1
ATOM 2398 N N . ILE C 1 32 ? 33.471 15.263 1.776 1.00 28.32 67 ILE C N 1
ATOM 2399 C CA . ILE C 1 32 ? 34.333 15.939 2.737 1.00 27.32 67 ILE C CA 1
ATOM 2400 C C . ILE C 1 32 ? 35.255 14.933 3.419 1.00 26.94 67 ILE C C 1
ATOM 2401 O O . ILE C 1 32 ? 36.454 15.189 3.596 1.00 27.17 67 ILE C O 1
ATOM 2406 N N . HIS C 1 33 ? 34.710 13.767 3.792 1.00 29.92 68 HIS C N 1
ATOM 2407 C CA . HIS C 1 33 ? 35.507 12.693 4.377 1.00 29.54 68 HIS C CA 1
ATOM 2408 C C . HIS C 1 33 ? 36.670 12.309 3.473 1.00 28.72 68 HIS C C 1
ATOM 2409 O O . HIS C 1 33 ? 37.821 12.223 3.917 1.00 30.31 68 HIS C O 1
ATOM 2416 N N . HIS C 1 34 ? 36.384 12.048 2.202 1.00 30.01 69 HIS C N 1
ATOM 2417 C CA . HIS C 1 34 ? 37.454 11.683 1.286 1.00 35.08 69 HIS C CA 1
ATOM 2418 C C . HIS C 1 34 ? 38.448 12.820 1.102 1.00 33.11 69 HIS C C 1
ATOM 2419 O O . HIS C 1 34 ? 39.653 12.580 0.994 1.00 34.83 69 HIS C O 1
ATOM 2426 N N . PHE C 1 35 ? 37.963 14.069 1.093 1.00 28.30 70 PHE C N 1
ATOM 2427 C CA . PHE C 1 35 ? 38.849 15.230 0.964 1.00 30.28 70 PHE C CA 1
ATOM 2428 C C . PHE C 1 35 ? 39.815 15.328 2.145 1.00 29.42 70 PHE C C 1
ATOM 2429 O O . PHE C 1 35 ? 40.981 15.705 1.979 1.00 32.51 70 PHE C O 1
ATOM 2437 N N . THR C 1 36 ? 39.350 15.019 3.347 1.00 25.09 71 THR C N 1
ATOM 2438 C CA . THR C 1 36 ? 40.229 15.142 4.502 1.00 31.16 71 THR C CA 1
ATOM 2439 C C . THR C 1 36 ? 41.059 13.892 4.782 1.00 37.51 71 THR C C 1
ATOM 2440 O O . THR C 1 36 ? 41.880 13.924 5.707 1.00 38.27 71 THR C O 1
ATOM 2444 N N . GLN C 1 37 ? 40.845 12.799 4.045 1.00 42.02 72 GLN C N 1
ATOM 2445 C CA . GLN C 1 37 ? 41.576 11.550 4.269 1.00 44.93 72 GLN C CA 1
ATOM 2446 C C . GLN C 1 37 ? 43.059 11.752 4.072 1.00 49.07 72 GLN C C 1
ATOM 2447 O O . GLN C 1 37 ? 43.471 12.497 3.189 1.00 56.19 72 GLN C O 1
ATOM 2449 N N . PRO C 1 43 ? 42.492 10.400 12.880 1.00 96.62 78 PRO C N 1
ATOM 2450 C CA . PRO C 1 43 ? 43.390 9.246 12.985 1.00 99.88 78 PRO C CA 1
ATOM 2451 C C . PRO C 1 43 ? 43.270 8.504 14.315 1.00 101.55 78 PRO C C 1
ATOM 2452 O O . PRO C 1 43 ? 44.116 8.685 15.195 1.00 101.37 78 PRO C O 1
ATOM 2456 N N . ARG C 1 44 ? 42.240 7.662 14.419 1.00 101.49 79 ARG C N 1
ATOM 2457 C CA . ARG C 1 44 ? 41.932 6.893 15.621 1.00 101.34 79 ARG C CA 1
ATOM 2458 C C . ARG C 1 44 ? 42.085 7.738 16.876 1.00 97.57 79 ARG C C 1
ATOM 2459 O O . ARG C 1 44 ? 43.075 7.630 17.606 1.00 101.94 79 ARG C O 1
ATOM 2467 N N . TYR C 1 45 ? 41.089 8.571 17.116 1.00 88.87 80 TYR C N 1
ATOM 2468 C CA . TYR C 1 45 ? 40.982 9.453 18.266 1.00 79.21 80 TYR C CA 1
ATOM 2469 C C . TYR C 1 45 ? 40.159 8.845 19.403 1.00 70.16 80 TYR C C 1
ATOM 2470 O O . TYR C 1 45 ? 40.088 9.438 20.486 1.00 68.11 80 TYR C O 1
ATOM 2479 N N . GLN C 1 46 ? 39.534 7.679 19.177 1.00 62.80 81 GLN C N 1
ATOM 2480 C CA . GLN C 1 46 ? 38.620 7.048 20.134 1.00 53.73 81 GLN C CA 1
ATOM 2481 C C . GLN C 1 46 ? 37.490 8.007 20.529 1.00 45.08 81 GLN C C 1
ATOM 2482 O O . GLN C 1 46 ? 37.112 8.135 21.700 1.00 41.93 81 GLN C O 1
ATOM 2484 N N . ILE C 1 47 ? 36.907 8.645 19.512 1.00 37.66 82 ILE C N 1
ATOM 2485 C CA . ILE C 1 47 ? 35.859 9.623 19.751 1.00 33.27 82 ILE C CA 1
ATOM 2486 C C . ILE C 1 47 ? 34.580 8.943 20.224 1.00 30.17 82 ILE C C 1
ATOM 2487 O O . ILE C 1 47 ? 33.845 9.500 21.051 1.00 26.81 82 ILE C O 1
ATOM 2492 N N . ASN C 1 48 ? 34.304 7.732 19.739 1.00 28.66 83 ASN C N 1
ATOM 2493 C CA . ASN C 1 48 ? 33.100 6.999 20.132 1.00 25.78 83 ASN C CA 1
ATOM 2494 C C . ASN C 1 48 ? 32.945 6.938 21.637 1.00 26.75 83 ASN C C 1
ATOM 2495 O O . ASN C 1 48 ? 31.824 6.990 22.157 1.00 27.15 83 ASN C O 1
ATOM 2500 N N . SER C 1 49 ? 34.047 6.701 22.341 1.00 28.31 84 SER C N 1
ATOM 2501 C CA . SER C 1 49 ? 34.005 6.498 23.780 1.00 30.32 84 SER C CA 1
ATOM 2502 C C . SER C 1 49 ? 33.704 7.782 24.537 1.00 29.27 84 SER C C 1
ATOM 2503 O O . SER C 1 49 ? 33.356 7.718 25.722 1.00 30.80 84 SER C O 1
ATOM 2506 N N . ARG C 1 50 ? 33.812 8.929 23.887 1.00 26.40 85 ARG C N 1
ATOM 2507 C CA . ARG C 1 50 ? 33.573 10.196 24.559 1.00 24.64 85 ARG C CA 1
ATOM 2508 C C . ARG C 1 50 ? 32.134 10.664 24.364 1.00 23.76 85 ARG C C 1
ATOM 2509 O O . ARG C 1 50 ? 31.755 11.708 24.893 1.00 23.85 85 ARG C O 1
ATOM 2517 N N . ILE C 1 51 ? 31.333 9.912 23.607 1.00 22.71 86 ILE C N 1
ATOM 2518 C CA . ILE C 1 51 ? 29.945 10.275 23.314 1.00 21.90 86 ILE C CA 1
ATOM 2519 C C . ILE C 1 51 ? 29.087 10.000 24.548 1.00 23.82 86 ILE C C 1
ATOM 2520 O O . ILE C 1 51 ? 29.058 8.882 25.072 1.00 23.37 86 ILE C O 1
ATOM 2525 N N . THR C 1 52 ? 28.346 11.011 24.978 1.00 23.22 87 THR C N 1
ATOM 2526 C CA . THR C 1 52 ? 27.451 10.887 26.118 1.00 23.69 87 THR C CA 1
ATOM 2527 C C . THR C 1 52 ? 26.277 9.973 25.816 1.00 25.03 87 THR C C 1
ATOM 2528 O O . THR C 1 52 ? 25.577 10.124 24.791 1.00 24.21 87 THR C O 1
ATOM 2532 N N . ASN C 1 53 ? 26.079 9.019 26.719 1.00 26.94 88 ASN C N 1
ATOM 2533 C CA . ASN C 1 53 ? 25.049 7.998 26.593 1.00 28.66 88 ASN C CA 1
ATOM 2534 C C . ASN C 1 53 ? 25.191 7.269 25.256 1.00 28.92 88 ASN C C 1
ATOM 2535 O O . ASN C 1 53 ? 24.219 7.008 24.528 1.00 27.24 88 ASN C O 1
ATOM 2540 N N . ALA C 1 54 ? 26.440 6.899 24.956 1.00 24.98 89 ALA C N 1
ATOM 2541 C CA . ALA C 1 54 ? 26.733 6.323 23.652 1.00 25.66 89 ALA C CA 1
ATOM 2542 C C . ALA C 1 54 ? 25.970 5.029 23.440 1.00 23.36 89 ALA C C 1
ATOM 2543 O O . ALA C 1 54 ? 25.654 4.681 22.297 1.00 27.09 89 ALA C O 1
ATOM 2545 N N . ASP C 1 55 ? 25.605 4.326 24.521 1.00 25.83 90 ASP C N 1
ATOM 2546 C CA . ASP C 1 55 ? 24.870 3.077 24.341 1.00 30.17 90 ASP C CA 1
ATOM 2547 C C . ASP C 1 55 ? 23.469 3.294 23.784 1.00 29.64 90 ASP C C 1
ATOM 2548 O O . ASP C 1 55 ? 22.839 2.336 23.344 1.00 34.44 90 ASP C O 1
ATOM 2553 N N . ASP C 1 56 ? 22.949 4.512 23.815 1.00 30.61 91 ASP C N 1
ATOM 2554 C CA . ASP C 1 56 ? 21.633 4.772 23.245 1.00 31.51 91 ASP C CA 1
ATOM 2555 C C . ASP C 1 56 ? 21.720 5.314 21.827 1.00 27.87 91 ASP C C 1
ATOM 2556 O O . ASP C 1 56 ? 20.682 5.563 21.203 1.00 31.88 91 ASP C O 1
ATOM 2561 N N . TRP C 1 57 ? 22.923 5.476 21.314 1.00 25.03 92 TRP C N 1
ATOM 2562 C CA . TRP C 1 57 ? 23.164 5.976 19.961 1.00 25.45 92 TRP C CA 1
ATOM 2563 C C . TRP C 1 57 ? 23.286 4.814 18.987 1.00 28.00 92 TRP C C 1
ATOM 2564 O O . TRP C 1 57 ? 23.979 3.833 19.258 1.00 28.73 92 TRP C O 1
ATOM 2575 N N . SER C 1 58 ? 22.633 4.947 17.840 1.00 27.08 93 SER C N 1
ATOM 2576 C CA . SER C 1 58 ? 22.796 3.952 16.796 1.00 29.44 93 SER C CA 1
ATOM 2577 C C . SER C 1 58 ? 24.223 4.002 16.255 1.00 26.86 93 SER C C 1
ATOM 2578 O O . SER C 1 58 ? 24.919 5.009 16.364 1.00 24.17 93 SER C O 1
ATOM 2581 N N . LYS C 1 59 ? 24.637 2.902 15.632 1.00 28.77 94 LYS C N 1
ATOM 2582 C CA . LYS C 1 59 ? 25.943 2.866 14.968 1.00 25.19 94 LYS C CA 1
ATOM 2583 C C . LYS C 1 59 ? 26.073 3.979 13.941 1.00 24.26 94 LYS C C 1
ATOM 2584 O O . LYS C 1 59 ? 27.125 4.620 13.840 1.00 24.37 94 LYS C O 1
ATOM 2588 N N . GLU C 1 60 ? 25.001 4.233 13.175 1.00 29.49 95 GLU C N 1
ATOM 2589 C CA . GLU C 1 60 ? 25.057 5.230 12.105 1.00 26.31 95 GLU C CA 1
ATOM 2590 C C . GLU C 1 60 ? 25.258 6.620 12.662 1.00 24.82 95 GLU C C 1
ATOM 2591 O O . GLU C 1 60 ? 26.024 7.416 12.111 1.00 22.49 95 GLU C O 1
ATOM 2593 N N . ASP C 1 61 ? 24.513 6.961 13.717 1.00 22.62 96 ASP C N 1
ATOM 2594 C CA . ASP C 1 61 ? 24.671 8.283 14.320 1.00 22.34 96 ASP C CA 1
ATOM 2595 C C . ASP C 1 61 ? 26.086 8.480 14.862 1.00 20.78 96 ASP C C 1
ATOM 2596 O O . ASP C 1 61 ? 26.677 9.564 14.710 1.00 23.22 96 ASP C O 1
ATOM 2601 N N . LYS C 1 62 ? 26.633 7.458 15.536 1.00 21.73 97 LYS C N 1
ATOM 2602 C CA . LYS C 1 62 ? 27.983 7.576 16.076 1.00 20.03 97 LYS C CA 1
ATOM 2603 C C . LYS C 1 62 ? 28.983 7.785 14.951 1.00 19.93 97 LYS C C 1
ATOM 2604 O O . LYS C 1 62 ? 29.901 8.594 15.086 1.00 21.96 97 LYS C O 1
ATOM 2610 N N . LEU C 1 63 ? 28.823 7.067 13.848 1.00 24.52 98 LEU C N 1
ATOM 2611 C CA . LEU C 1 63 ? 29.746 7.231 12.729 1.00 23.82 98 LEU C CA 1
ATOM 2612 C C . LEU C 1 63 ? 29.637 8.620 12.131 1.00 25.74 98 LEU C C 1
ATOM 2613 O O . LEU C 1 63 ? 30.661 9.252 11.816 1.00 22.69 98 LEU C O 1
ATOM 2618 N N . LYS C 1 64 ? 28.408 9.117 11.958 1.00 25.34 99 LYS C N 1
ATOM 2619 C CA . LYS C 1 64 ? 28.241 10.470 11.431 1.00 22.83 99 LYS C CA 1
ATOM 2620 C C . LYS C 1 64 ? 28.929 11.482 12.327 1.00 22.31 99 LYS C C 1
ATOM 2621 O O . LYS C 1 64 ? 29.639 12.378 11.841 1.00 23.19 99 LYS C O 1
ATOM 2624 N N . PHE C 1 65 ? 28.760 11.339 13.647 1.00 18.94 100 PHE C N 1
ATOM 2625 C CA . PHE C 1 65 ? 29.364 12.288 14.562 1.00 19.68 100 PHE C CA 1
ATOM 2626 C C . PHE C 1 65 ? 30.884 12.189 14.532 1.00 17.27 100 PHE C C 1
ATOM 2627 O O . PHE C 1 65 ? 31.571 13.209 14.424 1.00 16.41 100 PHE C O 1
ATOM 2635 N N . THR C 1 66 ? 31.430 10.978 14.661 1.00 20.00 101 THR C N 1
ATOM 2636 C CA . THR C 1 66 ? 32.885 10.869 14.766 1.00 17.28 101 THR C CA 1
ATOM 2637 C C . THR C 1 66 ? 33.531 11.318 13.463 1.00 19.37 101 THR C C 1
ATOM 2638 O O . THR C 1 66 ? 34.528 12.051 13.480 1.00 18.81 101 THR C O 1
ATOM 2642 N N . SER C 1 67 ? 32.949 10.929 12.330 1.00 22.66 102 SER C N 1
ATOM 2643 C CA . SER C 1 67 ? 33.465 11.398 11.037 1.00 24.26 102 SER C CA 1
ATOM 2644 C C . SER C 1 67 ? 33.472 12.924 10.977 1.00 22.48 102 SER C C 1
ATOM 2645 O O . SER C 1 67 ? 34.465 13.536 10.547 1.00 22.68 102 SER C O 1
ATOM 2648 N N . ALA C 1 68 ? 32.368 13.564 11.414 1.00 20.72 103 ALA C N 1
ATOM 2649 C CA . ALA C 1 68 ? 32.268 15.020 11.296 1.00 18.23 103 ALA C CA 1
ATOM 2650 C C . ALA C 1 68 ? 33.281 15.741 12.187 1.00 20.50 103 ALA C C 1
ATOM 2651 O O . ALA C 1 68 ? 33.895 16.736 11.767 1.00 18.97 103 ALA C O 1
ATOM 2653 N N . ILE C 1 69 ? 33.458 15.260 13.428 1.00 18.84 104 ILE C N 1
ATOM 2654 C CA . ILE C 1 69 ? 34.457 15.824 14.343 1.00 20.79 104 ILE C CA 1
ATOM 2655 C C . ILE C 1 69 ? 35.866 15.730 13.746 1.00 20.23 104 ILE C C 1
ATOM 2656 O O . ILE C 1 69 ? 36.621 16.718 13.722 1.00 18.31 104 ILE C O 1
ATOM 2661 N N . ALA C 1 70 ? 36.254 14.536 13.274 1.00 19.52 105 ALA C N 1
ATOM 2662 C CA . ALA C 1 70 ? 37.593 14.381 12.699 1.00 18.25 105 ALA C CA 1
ATOM 2663 C C . ALA C 1 70 ? 37.785 15.290 11.487 1.00 18.78 105 ALA C C 1
ATOM 2664 O O . ALA C 1 70 ? 38.846 15.891 11.326 1.00 20.55 105 ALA C O 1
ATOM 2666 N N . GLU C 1 71 ? 36.752 15.435 10.651 1.00 17.03 106 GLU C N 1
ATOM 2667 C CA . GLU C 1 71 ? 36.859 16.299 9.458 1.00 16.88 106 GLU C CA 1
ATOM 2668 C C . GLU C 1 71 ? 36.967 17.772 9.844 1.00 17.66 106 GLU C C 1
ATOM 2669 O O . GLU C 1 71 ? 37.723 18.548 9.237 1.00 17.47 106 GLU C O 1
ATOM 2675 N N . ALA C 1 72 ? 36.212 18.183 10.855 1.00 17.94 107 ALA C N 1
ATOM 2676 C CA . ALA C 1 72 ? 36.311 19.553 11.338 1.00 18.15 107 ALA C CA 1
ATOM 2677 C C . ALA C 1 72 ? 37.710 19.844 11.866 1.00 16.80 107 ALA C C 1
ATOM 2678 O O . ALA C 1 72 ? 38.277 20.905 11.599 1.00 19.61 107 ALA C O 1
ATOM 2680 N N . ILE C 1 73 ? 38.269 18.927 12.652 1.00 17.28 108 ILE C N 1
ATOM 2681 C CA . ILE C 1 73 ? 39.626 19.131 13.158 1.00 18.30 108 ILE C CA 1
ATOM 2682 C C . ILE C 1 73 ? 40.618 19.263 11.998 1.00 21.18 108 ILE C C 1
ATOM 2683 O O . ILE C 1 73 ? 41.504 20.129 12.007 1.00 21.01 108 ILE C O 1
ATOM 2688 N N . ALA C 1 74 ? 40.528 18.352 11.021 1.00 20.64 109 ALA C N 1
ATOM 2689 C CA . ALA C 1 74 ? 41.395 18.422 9.836 1.00 23.51 109 ALA C CA 1
ATOM 2690 C C . ALA C 1 74 ? 41.287 19.777 9.143 1.00 24.70 109 ALA C C 1
ATOM 2691 O O . ALA C 1 74 ? 42.301 20.415 8.829 1.00 24.45 109 ALA C O 1
ATOM 2693 N N . LEU C 1 75 ? 40.059 20.245 8.919 1.00 21.61 110 LEU C N 1
ATOM 2694 C CA . LEU C 1 75 ? 39.858 21.471 8.166 1.00 19.83 110 LEU C CA 1
ATOM 2695 C C . LEU C 1 75 ? 40.384 22.684 8.921 1.00 22.19 110 LEU C C 1
ATOM 2696 O O . LEU C 1 75 ? 40.992 23.578 8.312 1.00 22.34 110 LEU C O 1
ATOM 2701 N N . VAL C 1 76 ? 40.155 22.742 10.243 1.00 20.20 111 VAL C N 1
ATOM 2702 C CA . VAL C 1 76 ? 40.712 23.859 11.008 1.00 17.99 111 VAL C CA 1
ATOM 2703 C C . VAL C 1 76 ? 42.235 23.775 11.037 1.00 18.53 111 VAL C C 1
ATOM 2704 O O . VAL C 1 76 ? 42.930 24.789 10.905 1.00 22.56 111 VAL C O 1
ATOM 2708 N N . SER C 1 77 ? 42.777 22.568 11.240 1.00 20.50 112 SER C N 1
ATOM 2709 C CA . SER C 1 77 ? 44.217 22.409 11.378 1.00 23.23 112 SER C CA 1
ATOM 2710 C C . SER C 1 77 ? 44.937 22.793 10.098 1.00 26.29 112 SER C C 1
ATOM 2711 O O . SER C 1 77 ? 46.051 23.317 10.160 1.00 31.10 112 SER C O 1
ATOM 2714 N N . GLU C 1 78 ? 44.311 22.571 8.936 1.00 26.63 113 GLU C N 1
ATOM 2715 C CA . GLU C 1 78 ? 44.966 22.922 7.670 1.00 32.69 113 GLU C CA 1
ATOM 2716 C C . GLU C 1 78 ? 45.097 24.421 7.454 1.00 33.00 113 GLU C C 1
ATOM 2717 O O . GLU C 1 78 ? 45.843 24.824 6.556 1.00 35.46 113 GLU C O 1
ATOM 2723 N N . LYS C 1 79 ? 44.425 25.255 8.254 1.00 32.78 114 LYS C N 1
ATOM 2724 C CA . LYS C 1 79 ? 44.620 26.694 8.115 1.00 34.05 114 LYS C CA 1
ATOM 2725 C C . LYS C 1 79 ? 46.019 27.116 8.534 1.00 38.73 114 LYS C C 1
ATOM 2726 O O . LYS C 1 79 ? 46.529 28.123 8.034 1.00 43.85 114 LYS C O 1
ATOM 2732 N N . TYR C 1 80 ? 46.675 26.335 9.390 1.00 37.91 115 TYR C N 1
ATOM 2733 C CA . TYR C 1 80 ? 47.990 26.690 9.923 1.00 40.10 115 TYR C CA 1
ATOM 2734 C C . TYR C 1 80 ? 49.059 26.095 9.026 1.00 41.99 115 TYR C C 1
ATOM 2735 O O . TYR C 1 80 ? 49.535 24.979 9.240 1.00 40.54 115 TYR C O 1
ATOM 2744 N N . GLU C 1 81 ? 49.485 26.883 8.046 1.00 43.92 116 GLU C N 1
ATOM 2745 C CA . GLU C 1 81 ? 50.495 26.426 7.117 1.00 47.40 116 GLU C CA 1
ATOM 2746 C C . GLU C 1 81 ? 51.865 26.498 7.774 1.00 48.50 116 GLU C C 1
ATOM 2747 O O . GLU C 1 81 ? 52.163 27.434 8.524 1.00 49.57 116 GLU C O 1
ATOM 2749 N N . ASN C 1 82 ? 52.681 25.478 7.503 1.00 48.77 117 ASN C N 1
ATOM 2750 C CA . ASN C 1 82 ? 54.034 25.309 8.030 1.00 45.51 117 ASN C CA 1
ATOM 2751 C C . ASN C 1 82 ? 54.099 25.677 9.514 1.00 37.21 117 ASN C C 1
ATOM 2752 O O . ASN C 1 82 ? 54.944 26.496 9.910 1.00 38.89 117 ASN C O 1
ATOM 2754 N N . PRO C 1 83 ? 53.282 25.067 10.361 1.00 34.72 118 PRO C N 1
ATOM 2755 C CA . PRO C 1 83 ? 53.229 25.527 11.753 1.00 30.25 118 PRO C CA 1
ATOM 2756 C C . PRO C 1 83 ? 54.543 25.214 12.440 1.00 32.11 118 PRO C C 1
ATOM 2757 O O . PRO C 1 83 ? 55.198 24.210 12.144 1.00 33.49 118 PRO C O 1
ATOM 2761 N N . THR C 1 84 ? 54.991 26.153 13.267 1.00 28.76 119 THR C N 1
ATOM 2762 C CA . THR C 1 84 ? 56.148 25.924 14.116 1.00 31.11 119 THR C CA 1
ATOM 2763 C C . THR C 1 84 ? 55.801 24.907 15.203 1.00 33.77 119 THR C C 1
ATOM 2764 O O . THR C 1 84 ? 54.637 24.590 15.442 1.00 25.60 119 THR C O 1
ATOM 2768 N N . SER C 1 85 ? 56.825 24.426 15.910 1.00 37.48 120 SER C N 1
ATOM 2769 C CA . SER C 1 85 ? 56.531 23.483 16.985 1.00 34.33 120 SER C CA 1
ATOM 2770 C C . SER C 1 85 ? 55.622 24.104 18.043 1.00 32.86 120 SER C C 1
ATOM 2771 O O . SER C 1 85 ? 54.742 23.427 18.576 1.00 28.99 120 SER C O 1
ATOM 2774 N N . GLU C 1 86 ? 55.795 25.389 18.356 1.00 32.93 121 GLU C N 1
ATOM 2775 C CA . GLU C 1 86 ? 54.910 25.995 19.352 1.00 30.17 121 GLU C CA 1
ATOM 2776 C C . GLU C 1 86 ? 53.475 26.062 18.851 1.00 26.59 121 GLU C C 1
ATOM 2777 O O . GLU C 1 86 ? 52.523 25.806 19.604 1.00 27.05 121 GLU C O 1
ATOM 2783 N N . THR C 1 87 ? 53.284 26.393 17.579 1.00 27.83 122 THR C N 1
ATOM 2784 C CA . THR C 1 87 ? 51.930 26.407 17.035 1.00 23.80 122 THR C CA 1
ATOM 2785 C C . THR C 1 87 ? 51.348 25.004 17.000 1.00 24.33 122 THR C C 1
ATOM 2786 O O . THR C 1 87 ? 50.174 24.805 17.325 1.00 23.52 122 THR C O 1
ATOM 2790 N N . THR C 1 88 ? 52.169 24.020 16.628 1.00 24.01 123 THR C N 1
ATOM 2791 C CA . THR C 1 88 ? 51.717 22.642 16.640 1.00 21.80 123 THR C CA 1
ATOM 2792 C C . THR C 1 88 ? 51.290 22.216 18.043 1.00 22.94 123 THR C C 1
ATOM 2793 O O . THR C 1 88 ? 50.263 21.552 18.201 1.00 23.19 123 THR C O 1
ATOM 2797 N N . GLU C 1 89 ? 52.020 22.645 19.078 1.00 25.77 124 GLU C N 1
ATOM 2798 C CA . GLU C 1 89 ? 51.614 22.308 20.452 1.00 24.94 124 GLU C CA 1
ATOM 2799 C C . GLU C 1 89 ? 50.300 22.980 20.837 1.00 25.13 124 GLU C C 1
ATOM 2800 O O . GLU C 1 89 ? 49.475 22.375 21.530 1.00 26.50 124 GLU C O 1
ATOM 2806 N N . GLN C 1 90 ? 50.066 24.211 20.380 1.00 25.20 125 GLN C N 1
ATOM 2807 C CA . GLN C 1 90 ? 48.771 24.844 20.656 1.00 24.46 125 GLN C CA 1
ATOM 2808 C C . GLN C 1 90 ? 47.634 24.119 19.948 1.00 22.79 125 GLN C C 1
ATOM 2809 O O . GLN C 1 90 ? 46.522 23.989 20.485 1.00 21.81 125 GLN C O 1
ATOM 2815 N N . ILE C 1 91 ? 47.882 23.668 18.717 1.00 20.65 126 ILE C N 1
ATOM 2816 C CA . ILE C 1 91 ? 46.874 22.912 18.000 1.00 15.80 126 ILE C CA 1
ATOM 2817 C C . ILE C 1 91 ? 46.568 21.623 18.738 1.00 18.29 126 ILE C C 1
ATOM 2818 O O . ILE C 1 91 ? 45.408 21.234 18.874 1.00 19.83 126 ILE C O 1
ATOM 2823 N N . GLN C 1 92 ? 47.604 20.942 19.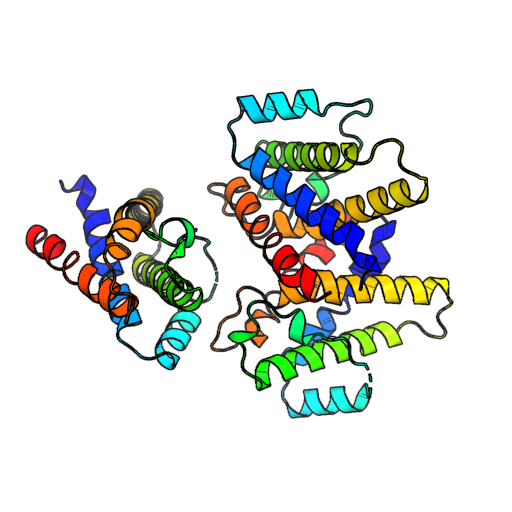219 1.00 21.55 127 GLN C N 1
ATOM 2824 C CA . GLN C 1 92 ? 47.386 19.683 19.929 1.00 22.39 127 GLN C CA 1
ATOM 2825 C C . GLN C 1 92 ? 46.600 19.911 21.210 1.00 19.58 127 GLN C C 1
ATOM 2826 O O . GLN C 1 92 ? 45.674 19.149 21.507 1.00 21.23 127 GLN C O 1
ATOM 2832 N N . SER C 1 93 ? 46.938 20.963 21.968 1.00 21.39 128 SER C N 1
ATOM 2833 C CA . SER C 1 93 ? 46.175 21.244 23.199 1.00 21.19 128 SER C CA 1
ATOM 2834 C C . SER C 1 93 ? 44.721 21.589 22.887 1.00 21.64 128 SER C C 1
ATOM 2835 O O . SER C 1 93 ? 43.787 21.133 23.572 1.00 19.76 128 SER C O 1
ATOM 2838 N N . ALA C 1 94 ? 44.500 22.408 21.868 1.00 19.51 129 ALA C N 1
ATOM 2839 C CA . ALA C 1 94 ? 43.148 22.775 21.507 1.00 16.93 129 ALA C CA 1
ATOM 2840 C C . ALA C 1 94 ? 42.357 21.568 21.050 1.00 18.06 129 ALA C C 1
ATOM 2841 O O . ALA C 1 94 ? 41.189 21.411 21.418 1.00 16.11 129 ALA C O 1
ATOM 2843 N N . ARG C 1 95 ? 42.989 20.671 20.274 1.00 18.46 130 ARG C N 1
ATOM 2844 C CA . ARG C 1 95 ? 42.305 19.484 19.791 1.00 17.97 130 ARG C CA 1
ATOM 2845 C C . ARG C 1 95 ? 41.967 18.555 20.955 1.00 17.92 130 ARG C C 1
ATOM 2846 O O . ARG C 1 95 ? 40.886 17.951 20.996 1.00 18.63 130 ARG C O 1
ATOM 2854 N N . ASN C 1 96 ? 42.876 18.473 21.916 1.00 15.56 131 ASN C N 1
ATOM 2855 C CA . ASN C 1 96 ? 42.665 17.665 23.121 1.00 17.31 131 ASN C CA 1
ATOM 2856 C C . ASN C 1 96 ? 41.518 18.217 23.958 1.00 16.51 131 ASN C C 1
ATOM 2857 O O . ASN C 1 96 ? 40.712 17.451 24.503 1.00 17.02 131 ASN C O 1
ATOM 2862 N N . ILE C 1 97 ? 41.405 19.541 24.048 1.00 17.73 132 ILE C N 1
ATOM 2863 C CA . ILE C 1 97 ? 40.265 20.139 24.764 1.00 17.04 132 ILE C CA 1
ATOM 2864 C C . ILE C 1 97 ? 38.970 19.860 24.001 1.00 18.52 132 ILE C C 1
ATOM 2865 O O . ILE C 1 97 ? 37.966 19.446 24.586 1.00 17.80 132 ILE C O 1
ATOM 2870 N N . LEU C 1 98 ? 39.001 19.988 22.674 1.00 15.45 133 LEU C N 1
ATOM 2871 C CA . LEU C 1 98 ? 37.816 19.652 21.887 1.00 12.60 133 LEU C CA 1
ATOM 2872 C C . LEU C 1 98 ? 37.366 18.211 22.147 1.00 13.50 133 LEU C C 1
ATOM 2873 O O . LEU C 1 98 ? 36.210 17.965 22.511 1.00 18.76 133 LEU C O 1
ATOM 2878 N N . LEU C 1 99 ? 38.277 17.247 22.032 1.00 13.45 134 LEU C N 1
ATOM 2879 C CA . LEU C 1 99 ? 37.906 15.838 22.156 1.00 13.99 134 LEU C CA 1
ATOM 2880 C C . LEU C 1 99 ? 37.550 15.464 23.594 1.00 16.71 134 LEU C C 1
ATOM 2881 O O . LEU C 1 99 ? 36.575 14.755 23.828 1.00 22.00 134 LEU C O 1
ATOM 2886 N N . ASP C 1 100 ? 38.369 15.862 24.558 1.00 14.06 135 ASP C N 1
ATOM 2887 C CA . ASP C 1 100 ? 38.209 15.394 25.933 1.00 14.55 135 ASP C CA 1
ATOM 2888 C C . ASP C 1 100 ? 37.143 16.190 26.691 1.00 17.57 135 ASP C C 1
ATOM 2889 O O . ASP C 1 100 ? 36.341 15.602 27.442 1.00 20.93 135 ASP C O 1
ATOM 2894 N N . ASN C 1 101 ? 37.122 17.507 26.535 1.00 16.77 136 ASN C N 1
ATOM 2895 C CA . ASN C 1 101 ? 36.134 18.319 27.243 1.00 16.25 136 ASN C CA 1
ATOM 2896 C C . ASN C 1 101 ? 34.839 18.442 26.451 1.00 16.03 136 ASN C C 1
ATOM 2897 O O . ASN C 1 101 ? 33.766 18.301 27.037 1.00 17.44 136 ASN C O 1
ATOM 2902 N N . TYR C 1 102 ? 34.894 18.689 25.131 1.00 16.03 137 TYR C N 1
ATOM 2903 C CA . TYR C 1 102 ? 33.705 19.143 24.410 1.00 15.09 137 TYR C CA 1
ATOM 2904 C C . TYR C 1 102 ? 32.891 18.029 23.762 1.00 17.57 137 TYR C C 1
ATOM 2905 O O . TYR C 1 102 ? 31.667 18.161 23.642 1.00 19.43 137 TYR C O 1
ATOM 2914 N N . VAL C 1 103 ? 33.481 16.916 23.350 1.00 18.06 138 VAL C N 1
ATOM 2915 C CA . VAL C 1 103 ? 32.666 15.831 22.796 1.00 18.70 138 VAL C CA 1
ATOM 2916 C C . VAL C 1 103 ? 31.608 15.389 23.798 1.00 16.88 138 VAL C C 1
ATOM 2917 O O . VAL C 1 103 ? 30.443 15.240 23.404 1.00 18.18 138 VAL C O 1
ATOM 2921 N N . PRO C 1 104 ? 31.898 15.243 25.100 1.00 18.03 139 PRO C N 1
ATOM 2922 C CA . PRO C 1 104 ? 30.810 14.906 26.054 1.00 20.85 139 PRO C CA 1
ATOM 2923 C C . PRO C 1 104 ? 29.702 15.959 26.110 1.00 19.61 139 PRO C C 1
ATOM 2924 O O . PRO C 1 104 ? 28.526 15.597 26.273 1.00 22.25 139 PRO C O 1
ATOM 2928 N N . LEU C 1 105 ? 30.053 17.250 25.991 1.00 19.85 140 LEU C N 1
ATOM 2929 C CA . LEU C 1 105 ? 29.069 18.336 25.979 1.00 19.91 140 LEU C CA 1
ATOM 2930 C C . LEU C 1 105 ? 28.246 18.338 24.700 1.00 21.48 140 LEU C C 1
ATOM 2931 O O . LEU C 1 105 ? 27.029 18.547 24.724 1.00 22.71 140 LEU C O 1
ATOM 2936 N N . LEU C 1 106 ? 28.915 18.229 23.568 1.00 18.89 141 LEU C N 1
ATOM 2937 C CA . LEU C 1 106 ? 28.220 18.295 22.279 1.00 16.55 141 LEU C CA 1
ATOM 2938 C C . LEU C 1 106 ? 27.185 17.187 22.129 1.00 17.29 141 LEU C C 1
ATOM 2939 O O . LEU C 1 106 ? 26.175 17.371 21.442 1.00 20.25 141 LEU C O 1
ATOM 2944 N N . THR C 1 107 ? 27.457 16.006 22.690 1.00 19.19 142 THR C N 1
ATOM 2945 C CA . THR C 1 107 ? 26.641 14.811 22.519 1.00 18.71 142 THR C CA 1
ATOM 2946 C C . THR C 1 107 ? 25.661 14.591 23.661 1.00 20.74 142 THR C C 1
ATOM 2947 O O . THR C 1 107 ? 25.051 13.524 23.754 1.00 19.81 142 THR C O 1
ATOM 2951 N N . ALA C 1 108 ? 25.502 15.570 24.534 1.00 20.75 143 ALA C N 1
ATOM 2952 C CA . ALA C 1 108 ? 24.626 15.418 25.670 1.00 23.76 143 ALA C CA 1
ATOM 2953 C C . ALA C 1 108 ? 23.209 15.872 25.311 1.00 26.16 143 ALA C C 1
ATOM 2954 O O . ALA C 1 108 ? 23.003 16.748 24.458 1.00 25.07 143 ALA C O 1
ATOM 2956 N N . ASN C 1 109 ? 22.227 15.248 25.959 1.00 26.70 144 ASN C N 1
ATOM 2957 C CA . ASN C 1 109 ? 20.835 15.676 25.853 1.00 30.22 144 ASN C CA 1
ATOM 2958 C C . ASN C 1 109 ? 20.285 15.595 24.431 1.00 29.48 144 ASN C C 1
ATOM 2959 O O . ASN C 1 109 ? 19.424 16.384 24.059 1.00 32.59 144 ASN C O 1
ATOM 2964 N N . THR C 1 110 ? 20.712 14.628 23.629 1.00 26.39 145 THR C N 1
ATOM 2965 C CA . THR C 1 110 ? 20.267 14.608 22.238 1.00 24.97 145 THR C CA 1
ATOM 2966 C C . THR C 1 110 ? 18.870 14.003 22.072 1.00 27.29 145 THR C C 1
ATOM 2967 O O . THR C 1 110 ? 18.423 13.131 22.826 1.00 26.49 145 THR C O 1
ATOM 2971 N N . ASP C 1 111 ? 18.188 14.486 21.058 1.00 26.44 146 ASP C N 1
ATOM 2972 C CA . ASP C 1 111 ? 16.864 14.029 20.683 1.00 26.55 146 ASP C CA 1
ATOM 2973 C C . ASP C 1 111 ? 17.010 12.686 19.973 1.00 24.35 146 ASP C C 1
ATOM 2974 O O . ASP C 1 111 ? 17.621 12.641 18.901 1.00 21.53 146 ASP C O 1
ATOM 2979 N N . PRO C 1 112 ? 16.447 11.591 20.503 1.00 27.91 147 PRO C N 1
ATOM 2980 C CA . PRO C 1 112 ? 16.689 10.262 19.889 1.00 27.11 147 PRO C CA 1
ATOM 2981 C C . PRO C 1 112 ? 16.259 10.134 18.438 1.00 28.75 147 PRO C C 1
ATOM 2982 O O . PRO C 1 112 ? 16.833 9.312 17.713 1.00 28.91 147 PRO C O 1
ATOM 2986 N N . GLU C 1 113 ? 15.229 10.872 18.015 1.00 26.11 148 GLU C N 1
ATOM 2987 C CA . GLU C 1 113 ? 14.767 10.908 16.631 1.00 26.97 148 GLU C CA 1
ATOM 2988 C C . GLU C 1 113 ? 15.750 11.617 15.687 1.00 30.36 148 GLU C C 1
ATOM 2989 O O . GLU C 1 113 ? 15.692 11.408 14.471 1.00 31.72 148 GLU C O 1
ATOM 2995 N N . ASN C 1 114 ? 16.601 12.500 16.196 1.00 26.12 149 ASN C N 1
ATOM 2996 C CA . ASN C 1 114 ? 17.516 13.205 15.311 1.00 27.06 149 ASN C CA 1
ATOM 2997 C C . ASN C 1 114 ? 18.675 13.703 16.151 1.00 22.67 149 ASN C C 1
ATOM 2998 O O . ASN C 1 114 ? 18.753 14.891 16.471 1.00 22.16 149 ASN C O 1
ATOM 3003 N N . ARG C 1 115 ? 19.568 12.790 16.543 1.00 21.08 150 ARG C N 1
ATOM 3004 C CA . ARG C 1 115 ? 20.615 13.142 17.489 1.00 19.37 150 ARG C CA 1
ATOM 3005 C C . ARG C 1 115 ? 21.570 14.167 16.905 1.00 20.96 150 ARG C C 1
ATOM 3006 O O . ARG C 1 115 ? 22.027 15.063 17.611 1.00 21.42 150 ARG C O 1
ATOM 3014 N N . LEU C 1 116 ? 21.846 14.087 15.600 1.00 16.69 151 LEU C N 1
ATOM 3015 C CA . LEU C 1 116 ? 22.825 15.001 15.024 1.00 18.12 151 LEU C CA 1
ATOM 3016 C C . LEU C 1 116 ? 22.290 16.433 14.918 1.00 17.86 151 LEU C C 1
ATOM 3017 O O . LEU C 1 116 ? 23.068 17.399 14.982 1.00 20.06 151 LEU C O 1
ATOM 3022 N N . LYS C 1 117 ? 20.974 16.594 14.759 1.00 19.31 152 LYS C N 1
ATOM 3023 C CA . LYS C 1 117 ? 20.379 17.925 14.852 1.00 18.07 152 LYS C CA 1
ATOM 3024 C C . LYS C 1 117 ? 20.612 18.513 16.245 1.00 20.47 152 LYS C C 1
ATOM 3025 O O . LYS C 1 117 ? 20.982 19.694 16.386 1.00 19.04 152 LYS C O 1
ATOM 3031 N N . SER C 1 118 ? 20.459 17.688 17.284 1.00 21.19 153 SER C N 1
ATOM 3032 C CA . SER C 1 118 ? 20.752 18.158 18.645 1.00 19.90 153 SER C CA 1
ATOM 3033 C C . SER C 1 118 ? 22.218 18.546 18.785 1.00 17.24 153 SER C C 1
ATOM 3034 O O . SER C 1 118 ? 22.562 19.547 19.435 1.00 16.29 153 SER C O 1
ATOM 3037 N N . VAL C 1 119 ? 23.116 17.743 18.205 1.00 20.14 154 VAL C N 1
ATOM 3038 C CA . VAL C 1 119 ? 24.532 18.080 18.242 1.00 20.03 154 VAL C CA 1
ATOM 3039 C C . VAL C 1 119 ? 24.765 19.447 17.594 1.00 17.93 154 VAL C C 1
ATOM 3040 O O . VAL C 1 119 ? 25.519 20.264 18.114 1.00 14.12 154 VAL C O 1
ATOM 3044 N N A ARG C 1 120 ? 24.141 19.688 16.433 0.41 17.12 155 ARG C N 1
ATOM 3045 N N B ARG C 1 120 ? 24.155 19.682 16.422 0.59 16.57 155 ARG C N 1
ATOM 3046 C CA A ARG C 1 120 ? 24.264 20.981 15.761 0.41 19.17 155 ARG C CA 1
ATOM 3047 C CA B ARG C 1 120 ? 24.255 20.985 15.761 0.59 19.15 155 ARG C CA 1
ATOM 3048 C C A ARG C 1 120 ? 23.747 22.118 16.640 0.41 20.64 155 ARG C C 1
ATOM 3049 C C B ARG C 1 120 ? 23.753 22.112 16.656 0.59 20.73 155 ARG C C 1
ATOM 3050 O O A ARG C 1 120 ? 24.354 23.194 16.700 0.41 21.67 155 ARG C O 1
ATOM 3051 O O B ARG C 1 120 ? 24.364 23.186 16.720 0.59 21.94 155 ARG C O 1
ATOM 3066 N N . GLU C 1 121 ? 22.622 21.902 17.324 1.00 18.64 156 GLU C N 1
ATOM 3067 C CA . GLU C 1 121 ? 22.074 22.947 18.188 1.00 19.47 156 GLU C CA 1
ATOM 3068 C C . GLU C 1 121 ? 22.988 23.207 19.393 1.00 19.99 156 GLU C C 1
ATOM 3069 O O . GLU C 1 121 ? 23.227 24.369 19.765 1.00 20.53 156 GLU C O 1
ATOM 3075 N N . ASN C 1 122 ? 23.491 22.135 20.026 1.00 18.24 157 ASN C N 1
ATOM 3076 C CA . ASN C 1 122 ? 24.470 22.257 21.118 1.00 19.74 157 ASN C CA 1
ATOM 3077 C C . ASN C 1 122 ? 25.699 23.044 20.671 1.00 20.31 157 ASN C C 1
ATOM 3078 O O . ASN C 1 122 ? 26.152 23.995 21.342 1.00 21.36 157 ASN C O 1
ATOM 3083 N N . SER C 1 123 ? 26.244 22.656 19.522 1.00 18.16 158 SER C N 1
ATOM 3084 C CA . SER C 1 123 ? 27.425 23.291 18.977 1.00 19.47 158 SER C CA 1
ATOM 3085 C C . SER C 1 123 ? 27.168 24.764 18.734 1.00 15.69 158 SER C C 1
ATOM 3086 O O . SER C 1 123 ? 27.993 25.609 19.072 1.00 18.40 158 SER C O 1
ATOM 3089 N N A SER C 1 124 ? 26.026 25.088 18.126 0.43 15.97 159 SER C N 1
ATOM 3090 N N B SER C 1 124 ? 26.020 25.082 18.133 0.57 15.88 159 SER C N 1
ATOM 3091 C CA A SER C 1 124 ? 25.744 26.478 17.801 0.43 17.43 159 SER C CA 1
ATOM 3092 C CA B SER C 1 124 ? 25.713 26.463 17.799 0.57 17.27 159 SER C CA 1
ATOM 3093 C C A SER C 1 124 ? 25.655 27.320 19.064 0.43 19.33 159 SER C C 1
ATOM 3094 C C B SER C 1 124 ? 25.640 27.317 19.055 0.57 19.45 159 SER C C 1
ATOM 3095 O O A SER C 1 124 ? 26.143 28.458 19.090 0.43 20.70 159 SER C O 1
ATOM 3096 O O B SER C 1 124 ? 26.127 28.457 19.065 0.57 20.47 159 SER C O 1
ATOM 3101 N N . GLN C 1 125 ? 25.052 26.770 20.126 1.00 17.45 160 GLN C N 1
ATOM 3102 C CA . GLN C 1 125 ? 24.929 27.515 21.379 1.00 20.69 160 GLN C CA 1
ATOM 3103 C C . GLN C 1 125 ? 26.296 27.764 22.016 1.00 17.08 160 GLN C C 1
ATOM 3104 O O . GLN C 1 125 ? 26.600 28.883 22.468 1.00 20.91 160 GLN C O 1
ATOM 3110 N N . ILE C 1 126 ? 27.111 26.718 22.081 1.00 16.65 161 ILE C N 1
ATOM 3111 C CA . ILE C 1 126 ? 28.448 26.815 22.669 1.00 17.32 161 ILE C CA 1
ATOM 3112 C C . ILE C 1 126 ? 29.289 27.814 21.879 1.00 21.89 161 ILE C C 1
ATOM 3113 O O . ILE C 1 126 ? 29.978 28.685 22.444 1.00 18.93 161 ILE C O 1
ATOM 3118 N N A ARG C 1 127 ? 29.216 27.720 20.550 0.54 21.32 162 ARG C N 1
ATOM 3119 N N B ARG C 1 127 ? 29.225 27.712 20.546 0.46 21.27 162 ARG C N 1
ATOM 3120 C CA A ARG C 1 127 ? 29.987 28.602 19.688 0.54 20.17 162 ARG C CA 1
ATOM 3121 C CA B ARG C 1 127 ? 29.972 28.602 19.664 0.46 20.16 162 ARG C CA 1
ATOM 3122 C C A ARG C 1 127 ? 29.558 30.054 19.854 0.54 20.52 162 ARG C C 1
ATOM 3123 C C B ARG C 1 127 ? 29.557 30.051 19.868 0.46 20.53 162 ARG C C 1
ATOM 3124 O O A ARG C 1 127 ? 30.410 30.945 19.939 0.54 22.55 162 ARG C O 1
ATOM 3125 O O B ARG C 1 127 ? 30.411 30.937 19.973 0.46 22.47 162 ARG C O 1
ATOM 3140 N N . LYS C 1 128 ? 28.245 30.319 19.897 1.00 18.18 163 LYS C N 1
ATOM 3141 C CA . LYS C 1 128 ? 27.769 31.683 20.086 1.00 20.32 163 LYS C CA 1
ATOM 3142 C C . LYS C 1 128 ? 28.202 32.248 21.431 1.00 24.10 163 LYS C C 1
ATOM 3143 O O . LYS C 1 128 ? 28.513 33.440 21.531 1.00 23.18 163 LYS C O 1
ATOM 3145 N N . GLU C 1 129 ? 28.199 31.414 22.478 1.00 21.63 164 GLU C N 1
ATOM 3146 C CA . GLU C 1 129 ? 28.622 31.893 23.803 1.00 22.34 164 GLU C CA 1
ATOM 3147 C C . GLU C 1 129 ? 30.081 32.341 23.766 1.00 22.64 164 GLU C C 1
ATOM 3148 O O . GLU C 1 129 ? 30.426 33.457 24.197 1.00 27.28 164 GLU C O 1
ATOM 3154 N N . LEU C 1 130 ? 30.934 31.508 23.169 1.00 23.20 165 LEU C N 1
ATOM 3155 C CA . LEU C 1 130 ? 32.360 31.825 23.103 1.00 23.31 165 LEU C CA 1
ATOM 3156 C C . LEU C 1 130 ? 32.616 33.055 22.236 1.00 23.31 165 LEU C C 1
ATOM 3157 O O . LEU C 1 130 ? 33.453 33.904 22.578 1.00 28.36 165 LEU C O 1
ATOM 3162 N N . ILE C 1 131 ? 31.898 33.162 21.113 1.00 22.94 166 ILE C N 1
ATOM 3163 C CA . ILE C 1 131 ? 32.029 34.328 20.235 1.00 23.65 166 ILE C CA 1
ATOM 3164 C C . ILE C 1 131 ? 31.631 35.609 20.955 1.00 24.38 166 ILE C C 1
ATOM 3165 O O . ILE C 1 131 ? 32.310 36.642 20.854 1.00 29.61 166 ILE C O 1
ATOM 3170 N N . ALA C 1 132 ? 30.495 35.593 21.656 1.00 24.82 167 ALA C N 1
ATOM 3171 C CA . ALA C 1 132 ? 30.078 36.793 22.365 1.00 29.05 167 ALA C CA 1
ATOM 3172 C C . ALA C 1 132 ? 31.133 37.250 23.362 1.00 30.41 167 ALA C C 1
ATOM 3173 O O . ALA C 1 132 ? 31.268 38.460 23.620 1.00 37.09 167 ALA C O 1
ATOM 3175 N N . LYS C 1 133 ? 31.853 36.308 23.967 1.00 24.54 168 LYS C N 1
ATOM 3176 C CA . LYS C 1 133 ? 32.833 36.667 24.984 1.00 30.29 168 LYS C CA 1
ATOM 3177 C C . LYS C 1 133 ? 34.245 36.859 24.444 1.00 36.43 168 LYS C C 1
ATOM 3178 O O . LYS C 1 133 ? 35.153 37.158 25.227 1.00 38.92 168 LYS C O 1
ATOM 3184 N N . LEU C 1 134 ? 34.465 36.718 23.138 1.00 34.80 169 LEU C N 1
ATOM 3185 C CA . LEU C 1 134 ? 35.797 37.040 22.624 1.00 39.55 169 LEU C CA 1
ATOM 3186 C C . LEU C 1 134 ? 36.228 38.444 23.052 1.00 49.29 169 LEU C C 1
ATOM 3187 O O . LEU C 1 134 ? 37.408 38.680 23.334 1.00 52.75 169 LEU C O 1
ATOM 3192 N N . LYS C 1 135 ? 35.294 39.395 23.098 1.00 52.57 170 LYS C N 1
ATOM 3193 C CA . LYS C 1 135 ? 35.649 40.734 23.567 1.00 57.42 170 LYS C CA 1
ATOM 3194 C C . LYS C 1 135 ? 35.957 40.764 25.069 1.00 62.33 170 LYS C C 1
ATOM 3195 O O . LYS C 1 135 ? 36.722 41.625 25.522 1.00 63.92 170 LYS C O 1
ATOM 3201 N N . ASP C 1 136 ? 35.385 39.841 25.853 1.00 62.46 171 ASP C N 1
ATOM 3202 C CA . ASP C 1 136 ? 35.385 39.923 27.314 1.00 62.96 171 ASP C CA 1
ATOM 3203 C C . ASP C 1 136 ? 36.497 39.127 27.989 1.00 62.27 171 ASP C C 1
ATOM 3204 O O . ASP C 1 136 ? 36.586 39.147 29.224 1.00 63.79 171 ASP C O 1
ATOM 3209 N N . GLU C 1 137 ? 37.325 38.413 27.230 1.00 59.24 172 GLU C N 1
ATOM 3210 C CA . GLU C 1 137 ? 38.284 37.477 27.822 1.00 57.03 172 GLU C CA 1
ATOM 3211 C C . GLU C 1 137 ? 39.694 37.698 27.291 1.00 59.09 172 GLU C C 1
ATOM 3212 O O . GLU C 1 137 ? 39.921 38.612 26.495 1.00 60.42 172 GLU C O 1
#

Solvent-accessible surface area: 20540 Å² total; per-residue (Å²): 116,125,101,56,74,40,30,42,57,0,0,11,33,2,0,64,57,0,30,68,5,18,69,52,92,134,95,95,29,29,36,38,46,80,140,30,58,89,116,93,64,34,67,11,86,93,61,10,41,104,26,147,94,13,61,108,65,31,49,45,92,0,25,40,0,2,32,5,0,0,30,28,4,28,98,152,61,143,146,61,79,70,117,29,61,109,79,15,30,60,0,57,75,46,0,7,73,86,38,0,46,100,0,2,23,149,16,79,100,154,62,29,15,93,14,0,73,96,39,0,37,113,28,66,74,107,29,46,74,85,53,164,45,105,81,5,119,38,13,4,45,0,0,11,37,1,0,70,55,1,32,65,4,22,68,52,91,89,73,96,33,87,56,40,73,71,142,24,91,69,193,60,148,70,62,98,42,61,12,80,37,16,0,16,100,21,146,93,12,61,94,107,26,49,99,105,0,22,24,2,1,30,5,0,4,29,32,4,30,93,151,57,154,101,60,86,102,63,27,73,54,83,16,99,62,0,53,16,12,1,9,1,1,1,0,0,22,0,2,6,111,16,77,103,151,73,28,14,62,12,0,66,30,34,0,50,74,12,59,59,15,4,68,45,22,69,167,40,41,46,115,84,6,68,44,13,2,52,0,0,8,37,1,1,68,57,1,32,66,4,19,64,51,90,116,102,97,30,71,56,41,85,134,143,31,113,132,233,55,58,12,80,40,17,0,16,74,19,130,56,10,60,137,66,32,43,116,58,0,21,28,1,1,31,4,0,5,27,36,4,30,104,160,59,92,98,62,88,79,132,33,45,99,84,15,73,61,0,51,27,13,0,8,2,1,1,0,0,23,0,1,5,103,14,4,46,85,67,24,20,75,5,0,60,78,30,0,46,78,11,62,58,19,2,70,51,19,69,167,37,30

B-factor: mean 32.53, std 14.86, range [12.6, 111.92]

Sequence (401 aa):
SNATRFERNFLINSLMMFLETILSVDKKLDDAIHHFTQGNPRYQINSRITNADDWSKEDKLKFTSAIAEAIALVSEKYENPTSETTEQIQSARNILLDNYVPLLTANTDPENRLKSVRENSSSQIRRKELIAKLKSNATRFERNFLINSLMFLETILSVDKKLDDAIHHFTQGQYENPRYQINSRITNADDWSKEEDKLKFTSAIAEAIALVSEKYENPTSETTEQIQSARNILLDNYVPLLTANTDPENRLKSVRENSSSQIRRKELIAKLKDESNATRFERNFLINSSLMFLETILSVDKKLDDAIHHFTQPRYQINSRITNADDWSKEDKLKFTSAIAEAIALVSEKYENPTSETTEQIQSARNILLDNYVPLLTANTDPENRLKSVRRENSSSQIRRKELIAKLKDE

InterPro domains:
  IPR060000 Effector protein MavE [cd21821] (41-172)